Protein AF-0000000080331693 (afdb_homodimer)

Organism: NCBI:txid40318

Secondary structure (DSSP, 8-state):
-EEEEEE----TT-HHHHHHHHHHHHHHHHHTT-SEEEPPTTTTT-SS-TTHHHHH-B-TTSHHHHHHHHHHHHHTSEEEEEEEEEETTEEEEEEEEE-TTS-EEEEEE--S--HHHHHHH------S--EEEETTEEEEE--GGGGGSHHHHHHHHHTT-SEEEEE---BTT-HHIIIIIHHHHHHHHTSEEEEE--EEEETTEEEE---EEE-TTS-EEEE--SS-EEEEEE--HHHHHHHHHH--HHHH--GGG-GGG-/-EEEEEE----TT-HHHHHHHHHHHHHHHHHTT-SEEEPPTTTTT-SS-TTHHHHH-B-TTSHHHHHHHHHHHHHTSEEEEEEEEEETTEEEEEEEEE-TTS-EEEEEE--S--HHHHHHH------S--EEEETTEEEEE--GGGGGSHHHHHHHHHTT-SEEEEE---BTT-HHIIIIIHHHHHHHHTSEEEEE--EEEETTEEEE---EEE-TTS-EEEE--SS-EEEEEE--HHHHHHHHHH--HHHH--GGG-GGG-

pLDDT: mean 97.91, std 1.52, range [90.44, 99.0]

Structure (mmCIF, N/CA/C/O backbone):
data_AF-0000000080331693-model_v1
#
loop_
_entity.id
_entity.type
_entity.pdbx_description
1 polymer 'Carbon-nitrogen hydrolase'
#
loop_
_atom_site.group_PDB
_atom_site.id
_atom_site.type_symbol
_atom_site.label_atom_id
_atom_site.label_alt_id
_atom_site.label_comp_id
_atom_site.label_asym_id
_atom_site.label_entity_id
_atom_site.label_seq_id
_atom_site.pdbx_PDB_ins_code
_atom_site.Cartn_x
_atom_site.Cartn_y
_atom_site.Cartn_z
_atom_site.occupancy
_atom_site.B_iso_or_equiv
_atom_site.auth_seq_id
_atom_site.auth_comp_id
_atom_site.auth_asym_id
_atom_site.auth_atom_id
_atom_site.pdbx_PDB_model_num
ATOM 1 N N . MET A 1 1 ? 17.359 -9.391 -14.914 1 97.19 1 MET A N 1
ATOM 2 C CA . MET A 1 1 ? 16.812 -10.625 -15.461 1 97.19 1 MET A CA 1
ATOM 3 C C . MET A 1 1 ? 15.531 -10.352 -16.25 1 97.19 1 MET A C 1
ATOM 5 O O . MET A 1 1 ? 14.609 -9.711 -15.734 1 97.19 1 MET A O 1
ATOM 9 N N . ARG A 1 2 ? 15.602 -10.734 -17.516 1 98.25 2 ARG A N 1
ATOM 10 C CA . ARG A 1 2 ? 14.383 -10.656 -18.312 1 98.25 2 ARG A CA 1
ATOM 11 C C . ARG A 1 2 ? 13.336 -11.656 -17.828 1 98.25 2 ARG A C 1
ATOM 13 O O . ARG A 1 2 ? 13.633 -12.836 -17.672 1 98.25 2 ARG A O 1
ATOM 20 N N . THR A 1 3 ? 12.039 -11.164 -17.516 1 98.75 3 THR A N 1
ATOM 21 C CA . THR A 1 3 ? 10.961 -11.938 -16.891 1 98.75 3 THR A CA 1
ATOM 22 C C . THR A 1 3 ? 9.734 -11.969 -17.797 1 98.75 3 THR A C 1
ATOM 24 O O . THR A 1 3 ? 9.305 -10.938 -18.312 1 98.75 3 THR A O 1
ATOM 27 N N . ALA A 1 4 ? 9.273 -13.125 -18.047 1 98.94 4 ALA A N 1
ATOM 28 C CA . ALA A 1 4 ? 8.07 -13.297 -18.844 1 98.94 4 ALA A CA 1
ATOM 29 C C . ALA A 1 4 ? 6.871 -13.656 -17.953 1 98.94 4 ALA A C 1
ATOM 31 O O . ALA A 1 4 ? 7 -14.438 -17.016 1 98.94 4 ALA A O 1
ATOM 32 N N . LEU A 1 5 ? 5.77 -13.031 -18.234 1 98.94 5 LEU A N 1
ATOM 33 C CA . LEU A 1 5 ? 4.512 -13.312 -17.547 1 98.94 5 LEU A CA 1
ATOM 34 C C . LEU A 1 5 ? 3.477 -13.875 -18.5 1 98.94 5 LEU A C 1
ATOM 36 O O . LEU A 1 5 ? 3.098 -13.219 -19.484 1 98.94 5 LEU A O 1
ATOM 40 N N . LEU A 1 6 ? 3.096 -15.078 -18.25 1 98.94 6 LEU A N 1
ATOM 41 C CA . LEU A 1 6 ? 2.035 -15.703 -19.047 1 98.94 6 LEU A CA 1
ATOM 42 C C . LEU A 1 6 ? 0.662 -15.289 -18.531 1 98.94 6 LEU A C 1
ATOM 44 O O . LEU A 1 6 ? 0.322 -15.555 -17.375 1 98.94 6 LEU A O 1
ATOM 48 N N . GLN A 1 7 ? -0.085 -14.562 -19.297 1 98.88 7 GLN A N 1
ATOM 49 C CA . GLN A 1 7 ? -1.489 -14.273 -19.016 1 98.88 7 GLN A CA 1
ATOM 50 C C . GLN A 1 7 ? -2.404 -15.211 -19.797 1 98.88 7 GLN A C 1
ATOM 52 O O . GLN A 1 7 ? -2.551 -15.078 -21.016 1 98.88 7 GLN A O 1
ATOM 57 N N . SER A 1 8 ? -2.967 -16.219 -19.094 1 98.38 8 SER A N 1
ATOM 58 C CA . SER A 1 8 ? -3.748 -17.266 -19.719 1 98.38 8 SER A CA 1
ATOM 59 C C . SER A 1 8 ? -4.602 -18.016 -18.703 1 98.38 8 SER A C 1
ATOM 61 O O . SER A 1 8 ? -4.223 -18.125 -17.531 1 98.38 8 SER A O 1
ATOM 63 N N . SER A 1 9 ? -5.703 -18.484 -19.141 1 95.69 9 SER A N 1
ATOM 64 C CA . SER A 1 9 ? -6.484 -19.359 -18.281 1 95.69 9 SER A CA 1
ATOM 65 C C . SER A 1 9 ? -6.148 -20.828 -18.516 1 95.69 9 SER A C 1
ATOM 67 O O . SER A 1 9 ? -6.539 -21.703 -17.734 1 95.69 9 SER A O 1
ATOM 69 N N . GLY A 1 10 ? -5.344 -21.016 -19.578 1 97.25 10 GLY A N 1
ATOM 70 C CA . GLY A 1 10 ? -5.133 -22.406 -19.969 1 97.25 10 GLY A CA 1
ATOM 71 C C . GLY A 1 10 ? -6.422 -23.141 -20.266 1 97.25 10 GLY A C 1
ATOM 72 O O . GLY A 1 10 ? -7.305 -22.625 -20.953 1 97.25 10 GLY A O 1
ATOM 73 N N . HIS A 1 11 ? -6.391 -24.453 -19.875 1 97.56 11 HIS A N 1
ATOM 74 C CA . HIS A 1 11 ? -7.531 -25.344 -20.047 1 97.56 11 HIS A CA 1
ATOM 75 C C . HIS A 1 11 ? -7.977 -25.922 -18.703 1 97.56 11 HIS A C 1
ATOM 77 O O . HIS A 1 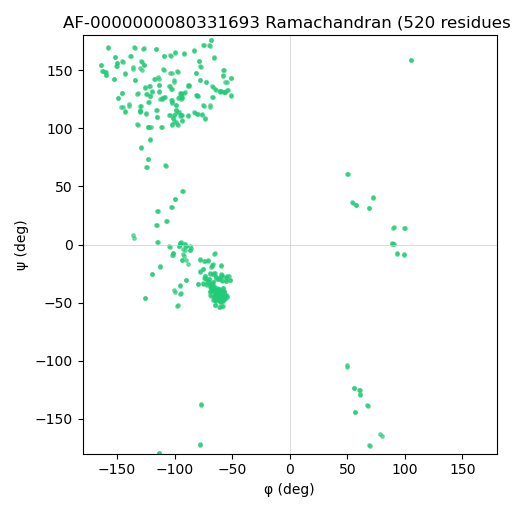11 ? -7.527 -27 -18.312 1 97.56 11 HIS A O 1
ATOM 83 N N . PRO A 1 12 ? -8.93 -25.188 -18.047 1 96.94 12 PRO A N 1
ATOM 84 C CA . PRO A 1 12 ? -9.352 -25.656 -16.734 1 96.94 12 PRO A CA 1
ATOM 85 C C . PRO A 1 12 ? -9.742 -27.125 -16.719 1 96.94 12 PRO A C 1
ATOM 87 O O . PRO A 1 12 ? -10.492 -27.578 -17.594 1 96.94 12 PRO A O 1
ATOM 90 N N . GLY A 1 13 ? -9.156 -27.828 -15.812 1 96.56 13 GLY A N 1
ATOM 91 C CA . GLY A 1 13 ? -9.477 -29.234 -15.633 1 96.56 13 GLY A CA 1
ATOM 92 C C . GLY A 1 13 ? -8.562 -30.156 -16.406 1 96.56 13 GLY A C 1
ATOM 93 O O . GLY A 1 13 ? -8.586 -31.375 -16.219 1 96.56 13 GLY A O 1
ATOM 94 N N . SER A 1 14 ? -7.73 -29.594 -17.219 1 97.88 14 SER A N 1
ATOM 95 C CA . SER A 1 14 ? -6.875 -30.453 -18.047 1 97.88 14 SER A CA 1
ATOM 96 C C . SER A 1 14 ? -5.402 -30.141 -17.812 1 97.88 14 SER A C 1
ATOM 98 O O . SER A 1 14 ? -4.816 -29.297 -18.484 1 97.88 14 SER A O 1
ATOM 100 N N . VAL A 1 15 ? -4.75 -30.969 -17.016 1 98.31 15 VAL A N 1
ATOM 101 C CA . VAL A 1 15 ? -3.338 -30.797 -16.703 1 98.31 15 VAL A CA 1
ATOM 102 C C . VAL A 1 15 ? -2.494 -31.031 -17.953 1 98.31 15 VAL A C 1
ATOM 104 O O . VAL A 1 15 ? -1.552 -30.281 -18.219 1 98.31 15 VAL A O 1
ATOM 107 N N . VAL A 1 16 ? -2.881 -32 -18.734 1 98.25 16 VAL A N 1
ATOM 108 C CA . VAL A 1 16 ? -2.119 -32.375 -19.922 1 98.25 16 VAL A CA 1
ATOM 109 C C . VAL A 1 16 ? -2.074 -31.188 -20.891 1 98.25 16 VAL A C 1
ATOM 111 O O . VAL A 1 16 ? -1.011 -30.859 -21.422 1 98.25 16 VAL A O 1
ATOM 114 N N . GLU A 1 17 ? -3.199 -30.578 -21.094 1 98.62 17 GLU A N 1
ATOM 115 C CA . GLU A 1 17 ? -3.252 -29.438 -22 1 98.62 17 GLU A CA 1
ATOM 116 C C . GLU A 1 17 ? -2.52 -28.234 -21.422 1 98.62 17 GLU A C 1
ATOM 118 O O . GLU A 1 17 ? -1.872 -27.484 -22.156 1 98.62 17 GLU A O 1
ATOM 123 N N . ASN A 1 18 ? -2.613 -28.047 -20.156 1 98.81 18 ASN A N 1
ATOM 124 C CA . ASN A 1 18 ? -1.957 -26.891 -19.547 1 98.81 18 ASN A CA 1
ATOM 125 C C . ASN A 1 18 ? -0.438 -27.047 -19.562 1 98.81 18 ASN A C 1
ATOM 127 O O . ASN A 1 18 ? 0.284 -26.047 -19.688 1 98.81 18 ASN A O 1
ATOM 131 N N . LEU A 1 19 ? 0.031 -28.266 -19.453 1 98.88 19 LEU A N 1
ATOM 132 C CA . LEU A 1 19 ? 1.465 -28.5 -19.578 1 98.88 19 LEU A CA 1
ATOM 133 C C . LEU A 1 19 ? 1.94 -28.172 -21 1 98.88 19 LEU A C 1
ATOM 135 O O . LEU A 1 19 ? 3.049 -27.672 -21.188 1 98.88 19 LEU A O 1
ATOM 139 N N . LYS A 1 20 ? 1.106 -28.469 -21.953 1 98.81 20 LYS A N 1
ATOM 140 C CA . LYS A 1 20 ? 1.449 -28.109 -23.328 1 98.81 20 LYS A CA 1
ATOM 141 C C . LYS A 1 20 ? 1.513 -26.594 -23.5 1 98.81 20 LYS A C 1
ATOM 143 O O . LYS A 1 20 ? 2.432 -26.062 -24.125 1 98.81 20 LYS A O 1
ATOM 148 N N . VAL A 1 21 ? 0.504 -25.906 -22.969 1 98.81 21 VAL A N 1
ATOM 149 C CA . VAL A 1 21 ? 0.486 -24.453 -23.031 1 98.81 21 VAL A CA 1
ATOM 150 C C . VAL A 1 21 ? 1.732 -23.891 -22.344 1 98.81 21 VAL A C 1
ATOM 152 O O . VAL A 1 21 ? 2.365 -22.969 -22.859 1 98.81 21 VAL A O 1
ATOM 155 N N . LEU A 1 22 ? 2.057 -24.469 -21.172 1 98.88 22 LEU A N 1
ATOM 156 C CA . LEU A 1 22 ? 3.232 -24.031 -20.438 1 98.88 22 LEU A CA 1
ATOM 157 C C . LEU A 1 22 ? 4.504 -24.25 -21.25 1 98.88 22 LEU A C 1
ATOM 159 O O . LEU A 1 22 ? 5.375 -23.375 -21.281 1 98.88 22 LEU A O 1
ATOM 163 N N . ASP A 1 23 ? 4.566 -25.359 -21.859 1 98.94 23 ASP A N 1
ATOM 164 C CA . ASP A 1 23 ? 5.719 -25.688 -22.703 1 98.94 23 ASP A CA 1
ATOM 165 C C . ASP A 1 23 ? 5.867 -24.703 -23.844 1 98.94 23 ASP A C 1
ATOM 167 O O . ASP A 1 23 ? 6.961 -24.188 -24.109 1 98.94 23 ASP A O 1
ATOM 171 N N . GLU A 1 24 ? 4.777 -24.469 -24.516 1 98.88 24 GLU A N 1
ATOM 172 C CA . GLU A 1 24 ? 4.789 -23.516 -25.625 1 98.88 24 GLU A CA 1
ATOM 173 C C . GLU A 1 24 ? 5.172 -22.109 -25.141 1 98.88 24 GLU A C 1
ATOM 175 O O . GLU A 1 24 ? 5.953 -21.422 -25.797 1 98.88 24 GLU A O 1
ATOM 180 N N . ALA A 1 25 ? 4.629 -21.688 -24.031 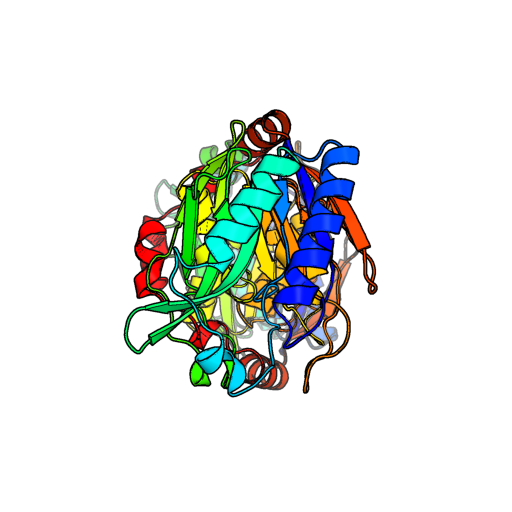1 98.94 25 ALA A N 1
ATOM 181 C CA . ALA A 1 25 ? 4.941 -20.391 -23.469 1 98.94 25 ALA A CA 1
ATOM 182 C C . ALA A 1 25 ? 6.418 -20.297 -23.078 1 98.94 25 ALA A C 1
ATOM 184 O O . ALA A 1 25 ? 7.051 -19.25 -23.266 1 98.94 25 ALA A O 1
ATOM 185 N N . ALA A 1 26 ? 6.898 -21.359 -22.484 1 98.94 26 ALA A N 1
ATOM 186 C CA . ALA A 1 26 ? 8.312 -21.406 -22.125 1 98.94 26 ALA A CA 1
ATOM 187 C C . ALA A 1 26 ? 9.195 -21.219 -23.344 1 98.94 26 ALA A C 1
ATOM 189 O O . ALA A 1 26 ? 10.203 -20.5 -23.297 1 98.94 26 ALA A O 1
ATOM 190 N N . GLY A 1 27 ? 8.828 -21.891 -24.375 1 98.88 27 GLY A N 1
ATOM 191 C CA . GLY A 1 27 ? 9.562 -21.719 -25.625 1 98.88 27 GLY A CA 1
ATOM 192 C C . GLY A 1 27 ? 9.562 -20.281 -26.109 1 98.88 27 GLY A C 1
ATOM 193 O O . GLY A 1 27 ? 10.617 -19.75 -26.484 1 98.88 27 GLY A O 1
ATOM 194 N N . ARG A 1 28 ? 8.406 -19.641 -26.141 1 98.88 28 ARG A N 1
ATOM 195 C CA . ARG A 1 28 ? 8.289 -18.25 -26.562 1 98.88 28 ARG A CA 1
ATOM 196 C C . ARG A 1 28 ? 9.07 -17.328 -25.641 1 98.88 28 ARG A C 1
ATOM 198 O O . ARG A 1 28 ? 9.711 -16.375 -26.094 1 98.88 28 ARG A O 1
ATOM 205 N N . ALA A 1 29 ? 8.992 -17.578 -24.359 1 98.94 29 ALA A N 1
ATOM 206 C CA . ALA A 1 29 ? 9.719 -16.781 -23.375 1 98.94 29 ALA A CA 1
ATOM 207 C C . ALA A 1 29 ? 11.227 -16.906 -23.578 1 98.94 29 ALA A C 1
ATOM 209 O O . ALA A 1 29 ? 11.945 -15.898 -23.562 1 98.94 29 ALA A O 1
ATOM 210 N N . ALA A 1 30 ? 11.68 -18.125 -23.75 1 98.81 30 ALA A N 1
ATOM 211 C CA . ALA A 1 30 ? 13.094 -18.359 -24 1 98.81 30 ALA A CA 1
ATOM 212 C C . ALA A 1 30 ? 13.562 -17.641 -25.25 1 98.81 30 ALA A C 1
ATOM 214 O O . ALA A 1 30 ? 14.648 -17.047 -25.281 1 98.81 30 ALA A O 1
ATOM 215 N N . ALA A 1 31 ? 12.719 -17.719 -26.281 1 98.69 31 ALA A N 1
ATOM 216 C CA . ALA A 1 31 ? 13.039 -17.047 -27.547 1 98.69 31 ALA A CA 1
ATOM 217 C C . ALA A 1 31 ? 13.156 -15.547 -27.344 1 98.69 31 ALA A C 1
ATOM 219 O O . ALA A 1 31 ? 13.922 -14.875 -28.047 1 98.69 31 ALA A O 1
ATOM 220 N N . ALA A 1 32 ? 12.445 -15.031 -26.406 1 98.5 32 ALA A N 1
ATOM 221 C CA . ALA A 1 32 ? 12.477 -13.602 -26.094 1 98.5 32 ALA A CA 1
ATOM 222 C C . ALA A 1 32 ? 13.602 -13.266 -25.125 1 98.5 32 ALA A C 1
ATOM 224 O O . ALA A 1 32 ? 13.758 -12.109 -24.719 1 98.5 32 ALA A O 1
ATOM 225 N N . GLY A 1 33 ? 14.328 -14.273 -24.672 1 98.56 33 GLY A N 1
ATOM 226 C CA . GLY A 1 33 ? 15.492 -14.062 -23.828 1 98.56 33 GLY A CA 1
ATOM 227 C C . GLY A 1 33 ? 15.148 -14.062 -22.344 1 98.56 33 GLY A C 1
ATOM 228 O O . GLY A 1 33 ? 15.938 -13.586 -21.516 1 98.56 33 GLY A O 1
ATOM 229 N N . ALA A 1 34 ? 14 -14.523 -22 1 98.81 34 ALA A N 1
ATOM 230 C CA . ALA A 1 34 ? 13.586 -14.516 -20.594 1 98.81 34 ALA A CA 1
ATOM 231 C C . ALA A 1 34 ? 14.344 -15.562 -19.781 1 98.81 34 ALA A C 1
ATOM 233 O O . ALA A 1 34 ? 14.602 -16.672 -20.281 1 98.81 34 ALA A O 1
ATOM 234 N N . GLY A 1 35 ? 14.711 -15.156 -18.578 1 98.75 35 GLY A N 1
ATOM 235 C CA . GLY A 1 35 ? 15.312 -16.094 -17.641 1 98.75 35 GLY A CA 1
ATOM 236 C C . GLY A 1 35 ? 14.305 -16.734 -16.703 1 98.75 35 GLY A C 1
ATOM 237 O O . GLY A 1 35 ? 14.609 -17.719 -16.047 1 98.75 35 GLY A O 1
ATOM 238 N N . LEU A 1 36 ? 13.117 -16.203 -16.656 1 98.94 36 LEU A N 1
ATOM 239 C CA . LEU A 1 36 ? 12.047 -16.672 -15.781 1 98.94 36 LEU A CA 1
ATOM 240 C C . LEU A 1 36 ? 10.688 -16.516 -16.453 1 98.94 36 LEU A C 1
ATOM 242 O O . LEU A 1 36 ? 10.414 -15.484 -17.078 1 98.94 36 LEU A O 1
ATOM 246 N N . LEU A 1 37 ? 9.906 -17.547 -16.453 1 99 37 LEU A N 1
ATOM 247 C CA . LEU A 1 37 ? 8.5 -17.516 -16.844 1 99 37 LEU A CA 1
ATOM 248 C C . LEU A 1 37 ? 7.59 -17.75 -15.641 1 99 37 LEU A C 1
ATOM 250 O O . LEU A 1 37 ? 7.77 -18.719 -14.898 1 99 37 LEU A O 1
ATOM 254 N N . ALA A 1 38 ? 6.688 -16.859 -15.406 1 99 38 ALA A N 1
ATOM 255 C CA . ALA A 1 38 ? 5.688 -17.031 -14.359 1 99 38 ALA A CA 1
ATOM 256 C C . ALA A 1 38 ? 4.309 -17.297 -14.953 1 99 38 ALA A C 1
ATOM 258 O O . ALA A 1 38 ? 3.863 -16.594 -15.859 1 99 38 ALA A O 1
ATOM 259 N N . ALA A 1 39 ? 3.693 -18.328 -14.531 1 98.94 39 ALA A N 1
ATOM 260 C CA . ALA A 1 39 ? 2.324 -18.672 -14.914 1 98.94 39 ALA A CA 1
ATOM 261 C C . ALA A 1 39 ? 1.332 -18.266 -13.828 1 98.94 39 ALA A C 1
ATOM 263 O O . ALA A 1 39 ? 1.723 -18 -12.695 1 98.94 39 ALA A O 1
ATOM 264 N N . PRO A 1 40 ? 0.018 -18.219 -14.156 1 98.94 40 PRO A N 1
ATOM 265 C CA . PRO A 1 40 ? -0.996 -17.781 -13.203 1 98.94 40 PRO A CA 1
ATOM 266 C C . PRO A 1 40 ? -1.205 -18.766 -12.055 1 98.94 40 PRO A C 1
ATOM 268 O O . PRO A 1 40 ? -0.639 -19.859 -12.078 1 98.94 40 PRO A O 1
ATOM 271 N N . GLU A 1 41 ? -1.988 -18.297 -11.07 1 98.94 41 GLU A N 1
ATOM 272 C CA . GLU A 1 41 ? -2.4 -19.109 -9.922 1 98.94 41 GLU A CA 1
ATOM 273 C C . GLU A 1 41 ? -3.123 -20.375 -10.375 1 98.94 41 GLU A C 1
ATOM 275 O O . GLU A 1 41 ? -3.984 -20.328 -11.258 1 98.94 41 GLU A O 1
ATOM 280 N N . MET A 1 42 ? -2.74 -21.516 -9.844 1 98.69 42 MET A N 1
ATOM 281 C CA . MET A 1 42 ? -3.391 -22.797 -10.109 1 98.69 42 MET A CA 1
ATOM 282 C C . MET A 1 42 ? -3.395 -23.109 -11.602 1 98.69 42 MET A C 1
ATOM 284 O O . MET A 1 42 ? -4.332 -23.719 -12.109 1 98.69 42 MET A O 1
ATOM 288 N N . PHE A 1 43 ? -2.404 -22.719 -12.25 1 98.75 43 PHE A N 1
ATOM 289 C CA . PHE A 1 43 ? -2.396 -22.781 -13.703 1 98.75 43 PHE A CA 1
ATOM 290 C C . PHE A 1 43 ? -2.479 -24.219 -14.18 1 98.75 43 PHE A C 1
ATOM 292 O O . PHE A 1 43 ? -3.145 -24.516 -15.172 1 98.75 43 PHE A O 1
ATOM 299 N N . LEU A 1 44 ? -1.819 -25.125 -13.477 1 98.62 44 LEU A N 1
ATOM 300 C CA . LEU A 1 44 ? -1.68 -26.484 -13.969 1 98.62 44 LEU A CA 1
ATOM 301 C C . LEU A 1 44 ? -3.037 -27.172 -14.07 1 98.62 44 LEU A C 1
ATOM 303 O O . LEU A 1 44 ? -3.24 -28.047 -14.914 1 98.62 44 LEU A O 1
ATOM 307 N N . THR A 1 45 ? -3.963 -26.766 -13.242 1 98.25 45 THR A N 1
ATOM 308 C CA . THR A 1 45 ? -5.211 -27.516 -13.203 1 98.25 45 THR A CA 1
ATOM 309 C C . THR A 1 45 ? -6.391 -26.625 -13.578 1 98.25 45 THR A C 1
ATOM 311 O O . THR A 1 45 ? -7.418 -27.109 -14.062 1 98.25 45 THR A O 1
ATOM 314 N N . GLY A 1 46 ? -6.273 -25.391 -13.383 1 97.62 46 GLY A N 1
ATOM 315 C CA . GLY A 1 46 ? -7.418 -24.5 -13.297 1 97.62 46 GLY A CA 1
ATOM 316 C C . GLY A 1 46 ? -7.719 -24.062 -11.875 1 97.62 46 GLY A C 1
ATOM 317 O O . GLY A 1 46 ? -7.402 -24.766 -10.922 1 97.62 46 GLY A O 1
ATOM 318 N N . TYR A 1 47 ? -8.391 -23 -11.75 1 97.25 47 TYR A N 1
ATOM 319 C CA . TYR A 1 47 ? -8.617 -22.359 -10.461 1 97.25 47 TYR A CA 1
ATOM 320 C C . TYR A 1 47 ? -9.969 -22.75 -9.883 1 97.25 47 TYR A C 1
ATOM 322 O O . TYR A 1 47 ? -10.047 -23.266 -8.758 1 97.25 47 TYR A O 1
ATOM 330 N N . ALA A 1 48 ? -11.062 -22.641 -10.562 1 95.81 48 ALA A N 1
ATOM 331 C CA . ALA A 1 48 ? -12.414 -22.891 -10.086 1 95.81 48 ALA A CA 1
ATOM 332 C C . ALA A 1 48 ? -12.977 -24.172 -10.688 1 95.81 48 ALA A C 1
ATOM 334 O O . ALA A 1 48 ? -14.008 -24.156 -11.367 1 95.81 48 ALA A O 1
ATOM 335 N N . ILE A 1 49 ? -12.414 -25.328 -10.289 1 96.5 49 ILE A N 1
ATOM 336 C CA . ILE A 1 49 ? -12.797 -26.594 -10.906 1 96.5 49 ILE A CA 1
ATOM 337 C C . ILE A 1 49 ? -13.461 -27.5 -9.875 1 96.5 49 ILE A C 1
ATOM 339 O O . ILE A 1 49 ? -13.523 -28.719 -10.055 1 96.5 49 ILE A O 1
ATOM 343 N N . GLY A 1 50 ? -13.867 -26.891 -8.797 1 95 50 GLY A N 1
ATOM 344 C CA . GLY A 1 50 ? -14.648 -27.594 -7.789 1 95 50 GLY A CA 1
ATOM 345 C C . GLY A 1 50 ? -13.914 -28.766 -7.172 1 95 50 GLY A C 1
ATOM 346 O O . GLY A 1 50 ? -12.766 -28.625 -6.742 1 95 50 GLY A O 1
ATOM 347 N N . ALA A 1 51 ? -14.531 -29.891 -7.148 1 95.31 51 ALA A N 1
ATOM 348 C CA . ALA A 1 51 ? -14.031 -31.094 -6.48 1 95.31 51 ALA A CA 1
ATOM 349 C C . ALA A 1 51 ? -12.781 -31.625 -7.18 1 95.31 51 ALA A C 1
ATOM 351 O O . ALA A 1 51 ? -12.016 -32.406 -6.598 1 95.31 51 ALA A O 1
ATOM 352 N N . ASP A 1 52 ? -12.617 -31.188 -8.336 1 97.06 52 ASP A N 1
ATOM 353 C CA . ASP A 1 52 ? -11.453 -31.641 -9.086 1 97.06 52 ASP A CA 1
ATOM 354 C C . ASP A 1 52 ? -10.156 -31.109 -8.477 1 97.06 52 ASP A C 1
ATOM 356 O O . ASP A 1 52 ? -9.078 -31.656 -8.711 1 97.06 52 ASP A O 1
ATOM 360 N N . ILE A 1 53 ? -10.195 -30.078 -7.668 1 97.44 53 ILE A N 1
ATOM 361 C CA . ILE A 1 53 ? -9.016 -29.547 -6.992 1 97.44 53 ILE A CA 1
ATOM 362 C C . ILE A 1 53 ? -8.391 -30.641 -6.133 1 97.44 53 ILE A C 1
ATOM 364 O O . ILE A 1 53 ? -7.195 -30.938 -6.262 1 97.44 53 ILE A O 1
ATOM 368 N N . GLY A 1 54 ? -9.219 -31.219 -5.297 1 97.25 54 GLY A N 1
ATOM 369 C CA . GLY A 1 54 ? -8.734 -32.281 -4.438 1 97.25 54 GLY A CA 1
ATOM 370 C C . GLY A 1 54 ? -8.352 -33.531 -5.203 1 97.25 54 GLY A C 1
ATOM 371 O O . GLY A 1 54 ? -7.344 -34.188 -4.895 1 97.25 54 GLY A O 1
ATOM 372 N N . ARG A 1 55 ? -9.094 -33.844 -6.219 1 97.31 55 ARG A N 1
ATOM 373 C CA . ARG A 1 55 ? -8.883 -35.062 -6.984 1 97.31 55 ARG A CA 1
ATOM 374 C C . ARG A 1 55 ? -7.562 -35 -7.742 1 97.31 55 ARG A C 1
ATOM 376 O O . ARG A 1 55 ? -6.855 -36.031 -7.844 1 97.31 55 ARG A O 1
ATOM 383 N N . LEU A 1 56 ? -7.238 -33.812 -8.242 1 97.75 56 LEU A N 1
ATOM 384 C CA . LEU A 1 56 ? -6.078 -33.656 -9.117 1 9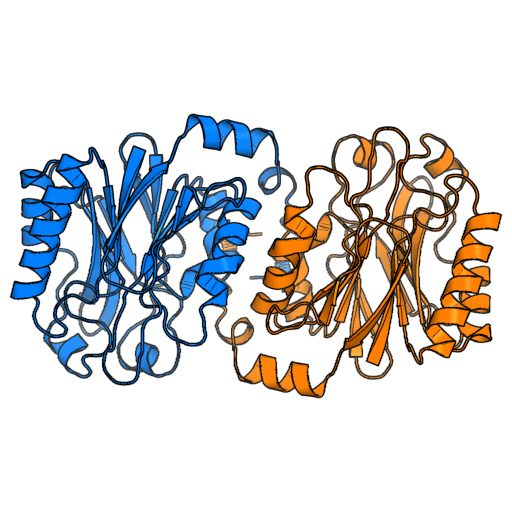7.75 56 LEU A CA 1
ATOM 385 C C . LEU A 1 56 ? -4.82 -33.375 -8.305 1 97.75 56 LEU A C 1
ATOM 387 O O . LEU A 1 56 ? -3.703 -33.469 -8.82 1 97.75 56 LEU A O 1
ATOM 391 N N . ALA A 1 57 ? -4.949 -32.969 -7.031 1 98.56 57 ALA A N 1
ATOM 392 C CA . ALA A 1 57 ? -3.824 -32.5 -6.23 1 98.56 57 ALA A CA 1
ATOM 393 C C . ALA A 1 57 ? -2.699 -33.5 -6.191 1 98.56 57 ALA A C 1
ATOM 395 O O . ALA A 1 57 ? -2.951 -34.719 -6.105 1 98.56 57 ALA A O 1
ATOM 396 N N . GLN A 1 58 ? -1.503 -33.031 -6.27 1 98.56 58 GLN A N 1
ATOM 397 C CA . GLN A 1 58 ? -0.312 -33.844 -6.23 1 98.56 58 GLN A CA 1
ATOM 398 C C . GLN A 1 58 ? 0.685 -33.344 -5.191 1 98.56 58 GLN A C 1
ATOM 400 O O . GLN A 1 58 ? 0.664 -32.188 -4.824 1 98.56 58 GLN A O 1
ATOM 405 N N . PRO A 1 59 ? 1.568 -34.25 -4.742 1 98.62 59 PRO A N 1
ATOM 406 C CA . PRO A 1 59 ? 2.611 -33.812 -3.818 1 98.62 59 PRO A CA 1
ATOM 407 C C . PRO A 1 59 ? 3.594 -32.844 -4.461 1 98.62 59 PRO A C 1
ATOM 409 O O . PRO A 1 59 ? 3.676 -32.75 -5.691 1 98.62 59 PRO A O 1
ATOM 412 N N . VAL A 1 60 ? 4.312 -32.094 -3.639 1 98.56 60 VAL A N 1
ATOM 413 C CA . VAL A 1 60 ? 5.227 -31.047 -4.055 1 98.56 60 VAL A CA 1
ATOM 414 C C . VAL A 1 60 ? 6.25 -31.609 -5.043 1 98.56 60 VAL A C 1
ATOM 416 O O . VAL A 1 60 ? 6.73 -30.891 -5.922 1 98.56 60 VAL A O 1
ATOM 419 N N . ASP A 1 61 ? 6.543 -32.875 -4.941 1 97.88 61 ASP A N 1
ATOM 420 C CA . ASP A 1 61 ? 7.531 -33.531 -5.801 1 97.88 61 ASP A CA 1
ATOM 421 C C . ASP A 1 61 ? 6.875 -34.562 -6.691 1 97.88 61 ASP A C 1
ATOM 423 O O . ASP A 1 61 ? 7.5 -35.594 -7.035 1 97.88 61 ASP A O 1
ATOM 427 N N . GLY A 1 62 ? 5.613 -34.344 -7.031 1 97.31 62 GLY A N 1
ATOM 428 C CA . GLY A 1 62 ? 4.883 -35.281 -7.855 1 97.31 62 GLY A CA 1
ATOM 429 C C . GLY A 1 62 ? 5.234 -35.188 -9.328 1 97.31 62 GLY A C 1
ATOM 430 O O . GLY A 1 62 ? 6.219 -34.562 -9.695 1 97.31 62 GLY A O 1
ATOM 431 N N . GLY A 1 63 ? 4.449 -35.938 -10.117 1 97.75 63 GLY A N 1
ATOM 432 C CA . GLY A 1 63 ? 4.699 -36.031 -11.547 1 97.75 63 GLY A CA 1
ATOM 433 C C . GLY A 1 63 ? 4.688 -34.688 -12.258 1 97.75 63 GLY A C 1
ATOM 434 O O . GLY A 1 63 ? 5.445 -34.469 -13.203 1 97.75 63 GLY A O 1
ATOM 435 N N . TRP A 1 64 ? 3.822 -33.812 -11.867 1 98 64 TRP A N 1
ATOM 436 C CA . TRP A 1 64 ? 3.762 -32.469 -12.484 1 98 64 TRP A CA 1
ATOM 437 C C . TRP A 1 64 ? 5.07 -31.719 -12.289 1 98 64 TRP A C 1
ATOM 439 O O . TRP A 1 64 ? 5.539 -31.031 -13.195 1 98 64 TRP A O 1
ATOM 449 N N . ALA A 1 65 ? 5.617 -31.828 -11.07 1 98 65 ALA A N 1
ATOM 450 C CA . ALA A 1 65 ? 6.898 -31.188 -10.781 1 98 65 ALA A CA 1
ATOM 451 C C . ALA A 1 65 ? 7.984 -31.688 -11.734 1 98 65 ALA A C 1
ATOM 453 O O . ALA A 1 65 ? 8.797 -30.906 -12.227 1 98 65 ALA A O 1
ATOM 454 N N . ASP A 1 66 ? 7.961 -32.969 -11.984 1 98.56 66 ASP A N 1
ATOM 455 C CA . ASP A 1 66 ? 8.914 -33.562 -12.922 1 98.56 66 ASP A CA 1
ATOM 456 C C . ASP A 1 66 ? 8.711 -33 -14.336 1 98.56 66 ASP A C 1
ATOM 458 O O . ASP A 1 66 ? 9.672 -32.719 -15.031 1 98.56 66 ASP A O 1
ATOM 462 N N . GLU A 1 67 ? 7.48 -32.969 -14.734 1 98.81 67 GLU A N 1
ATOM 463 C CA . GLU A 1 67 ? 7.164 -32.469 -16.078 1 98.81 67 GLU A CA 1
ATOM 464 C C . GLU A 1 67 ? 7.59 -31.016 -16.234 1 98.81 67 GLU A C 1
ATOM 466 O O . GLU A 1 67 ? 8.164 -30.641 -17.25 1 98.81 67 GLU A O 1
ATOM 471 N N . VAL A 1 68 ? 7.344 -30.172 -15.273 1 98.88 68 VAL A N 1
ATOM 472 C CA . VAL A 1 68 ? 7.711 -28.766 -15.344 1 98.88 68 VAL A CA 1
ATOM 473 C C . VAL A 1 68 ? 9.234 -28.625 -15.336 1 98.88 68 VAL A C 1
ATOM 475 O O . VAL A 1 68 ? 9.789 -27.797 -16.047 1 98.88 68 VAL A O 1
ATOM 478 N N . ALA A 1 69 ? 9.875 -29.453 -14.508 1 98.88 69 ALA A N 1
ATOM 479 C CA . ALA A 1 69 ? 11.336 -29.469 -14.508 1 98.88 69 ALA A CA 1
ATOM 480 C C . ALA A 1 69 ? 11.883 -29.766 -15.898 1 98.88 69 ALA A C 1
ATOM 482 O O . ALA A 1 69 ? 12.844 -29.141 -16.344 1 98.88 69 ALA A O 1
ATOM 483 N N . ALA A 1 70 ? 11.266 -30.719 -16.516 1 98.88 70 ALA A N 1
ATOM 484 C CA . ALA A 1 70 ? 11.68 -31.078 -17.859 1 98.88 70 ALA A CA 1
ATOM 485 C C . ALA A 1 70 ? 11.469 -29.922 -18.844 1 98.88 70 ALA A C 1
ATOM 487 O O . ALA A 1 70 ? 12.312 -29.672 -19.703 1 98.88 70 ALA A O 1
ATOM 488 N N . ILE A 1 71 ? 10.328 -29.266 -18.766 1 98.94 71 ILE A N 1
ATOM 489 C CA . ILE A 1 71 ? 10.031 -28.094 -19.609 1 98.94 71 ILE A CA 1
ATOM 490 C C . ILE A 1 71 ? 11.078 -27.016 -19.359 1 98.94 71 ILE A C 1
ATOM 492 O O . ILE A 1 71 ? 11.625 -26.438 -20.312 1 98.94 71 ILE A O 1
ATOM 496 N N . SER A 1 72 ? 11.32 -26.734 -18.062 1 98.88 72 SER A N 1
ATOM 497 C CA . SER A 1 72 ? 12.305 -25.719 -17.703 1 98.88 72 SER A CA 1
ATOM 498 C C . SER A 1 72 ? 13.672 -26.031 -18.312 1 98.88 72 SER A C 1
ATOM 500 O O . SER A 1 72 ? 14.312 -25.172 -18.906 1 98.88 72 SER A O 1
ATOM 502 N N . SER A 1 73 ? 14.102 -27.266 -18.172 1 98.75 73 SER A N 1
ATOM 503 C CA . SER A 1 73 ? 15.398 -27.703 -18.672 1 98.75 73 SER A CA 1
ATOM 504 C C . SER A 1 73 ? 15.461 -27.609 -20.188 1 98.75 73 SER A C 1
ATOM 506 O O . SER A 1 73 ? 16.469 -27.172 -20.75 1 98.75 73 SER A O 1
ATOM 508 N N . ARG A 1 74 ? 14.43 -28.047 -20.797 1 98.62 74 ARG A N 1
ATOM 509 C CA . ARG A 1 74 ? 14.375 -28.062 -22.25 1 98.62 74 ARG A CA 1
ATOM 510 C C . ARG A 1 74 ? 14.539 -26.672 -22.844 1 98.62 74 ARG A C 1
ATOM 512 O O . ARG A 1 74 ? 15.211 -26.484 -23.859 1 98.62 74 ARG A O 1
ATOM 519 N N . HIS A 1 75 ? 13.945 -25.688 -22.219 1 98.81 75 HIS A N 1
ATOM 520 C CA . HIS A 1 75 ? 13.93 -24.344 -22.797 1 98.81 75 HIS A CA 1
ATOM 521 C C . HIS A 1 75 ? 14.969 -23.453 -22.125 1 98.81 75 HIS A C 1
ATOM 523 O O . HIS A 1 75 ? 15.195 -22.312 -22.562 1 98.81 75 HIS A O 1
ATOM 529 N N . GLY A 1 76 ? 15.586 -23.906 -21.031 1 98.75 76 GLY A N 1
ATOM 530 C CA . GLY A 1 76 ? 16.688 -23.203 -20.391 1 98.75 76 GLY A CA 1
ATOM 531 C C . GLY A 1 76 ? 16.234 -21.953 -19.656 1 98.75 76 GLY A C 1
ATOM 532 O O . GLY A 1 76 ? 16.875 -20.906 -19.75 1 98.75 76 GLY A O 1
ATOM 533 N N . LEU A 1 77 ? 15.18 -21.969 -19 1 98.81 77 LEU A N 1
ATOM 534 C CA . LEU A 1 77 ? 14.711 -20.859 -18.172 1 98.81 77 LEU A CA 1
ATOM 535 C C . LEU A 1 77 ? 13.992 -21.375 -16.938 1 98.81 77 LEU A C 1
ATOM 537 O O . LEU A 1 77 ? 13.57 -22.547 -16.891 1 98.81 77 LEU A O 1
ATOM 541 N N . ALA A 1 78 ? 13.891 -20.578 -15.859 1 98.94 78 ALA A N 1
ATOM 542 C CA . ALA A 1 78 ? 13.148 -20.938 -14.648 1 98.94 78 ALA A CA 1
ATOM 543 C C . ALA A 1 78 ? 11.648 -20.766 -14.852 1 98.94 78 ALA A C 1
ATOM 545 O O . ALA A 1 78 ? 11.219 -19.984 -15.703 1 98.94 78 ALA A O 1
ATOM 546 N N . ILE A 1 79 ? 10.875 -21.5 -14.133 1 99 79 ILE A N 1
ATOM 547 C CA . ILE A 1 79 ? 9.422 -21.422 -14.234 1 99 79 ILE A CA 1
ATOM 548 C C . ILE A 1 79 ? 8.812 -21.328 -12.844 1 99 79 ILE A C 1
ATOM 550 O O . ILE A 1 79 ? 9.219 -22.047 -11.93 1 99 79 ILE A O 1
ATOM 554 N N . VAL A 1 80 ? 7.953 -20.391 -12.617 1 99 80 VAL A N 1
ATOM 555 C CA . VAL A 1 80 ? 7.035 -20.391 -11.484 1 99 80 VAL A CA 1
ATOM 556 C C . VAL A 1 80 ? 5.641 -20.812 -11.938 1 99 80 VAL A C 1
ATOM 558 O O . VAL A 1 80 ? 5.082 -20.234 -12.867 1 99 80 VAL A O 1
ATOM 561 N N . TYR A 1 81 ? 5.098 -21.797 -11.352 1 98.94 81 TYR A N 1
ATOM 562 C CA . TYR A 1 81 ? 3.771 -22.281 -11.711 1 98.94 81 TYR A CA 1
ATOM 563 C C . TYR A 1 81 ? 2.943 -22.578 -10.469 1 98.94 81 TYR A C 1
ATOM 565 O O . TYR A 1 81 ? 3.494 -22.828 -9.391 1 98.94 81 TYR A O 1
ATOM 573 N N . GLY A 1 82 ? 1.624 -22.484 -10.555 1 98.88 82 GLY A N 1
ATOM 574 C CA . GLY A 1 82 ? 0.692 -22.781 -9.477 1 98.88 82 GLY A CA 1
ATOM 575 C C . GLY A 1 82 ? -0.018 -24.109 -9.648 1 98.88 82 GLY A C 1
ATOM 576 O O . GLY A 1 82 ? -0.293 -24.531 -10.781 1 98.88 82 GLY A O 1
ATOM 577 N N . TYR A 1 83 ? -0.321 -24.75 -8.57 1 98.88 83 TYR A N 1
ATOM 578 C CA . TYR A 1 83 ? -0.937 -26.062 -8.594 1 98.88 83 TYR A CA 1
ATOM 579 C C . TYR A 1 83 ? -1.547 -26.406 -7.238 1 98.88 83 TYR A C 1
ATOM 581 O O . TYR A 1 83 ? -1.184 -25.812 -6.223 1 98.88 83 TYR A O 1
ATOM 589 N N . PRO A 1 84 ? -2.568 -27.297 -7.262 1 98.88 84 PRO A N 1
ATOM 590 C CA . PRO A 1 84 ? -3.008 -27.844 -5.977 1 98.88 84 PRO A CA 1
ATOM 591 C C . PRO A 1 84 ? -2.039 -28.875 -5.414 1 98.88 84 PRO A C 1
ATOM 593 O O . PRO A 1 84 ? -1.769 -29.891 -6.066 1 98.88 84 PRO A O 1
ATOM 596 N N . GLU A 1 85 ? -1.509 -28.594 -4.254 1 98.94 85 GLU A N 1
ATOM 597 C CA . GLU A 1 85 ? -0.524 -29.453 -3.594 1 98.94 85 GLU A CA 1
ATOM 598 C C . GLU A 1 85 ? -1.186 -30.359 -2.568 1 98.94 85 GLU A C 1
ATOM 600 O O . GLU A 1 85 ? -1.911 -29.891 -1.688 1 98.94 85 GLU A O 1
ATOM 605 N N . ARG A 1 86 ? -0.92 -31.594 -2.729 1 98.75 86 ARG A N 1
ATOM 606 C CA . ARG A 1 86 ? -1.352 -32.562 -1.727 1 98.75 86 ARG A CA 1
ATOM 607 C C . ARG A 1 86 ? -0.255 -32.812 -0.697 1 98.75 86 ARG A C 1
ATOM 609 O O . ARG A 1 86 ? 0.893 -33.062 -1.059 1 98.75 86 ARG A O 1
ATOM 616 N N . ALA A 1 87 ? -0.541 -32.656 0.56 1 98.38 87 ALA A N 1
ATOM 617 C CA . ALA A 1 87 ? 0.293 -33.062 1.687 1 98.38 87 ALA A CA 1
ATOM 618 C C . ALA A 1 87 ? -0.525 -33.812 2.725 1 98.38 87 ALA A C 1
ATOM 620 O O . ALA A 1 87 ? -1.158 -33.219 3.592 1 98.38 87 ALA A O 1
ATOM 621 N N . GLY A 1 88 ? -0.368 -35.125 2.734 1 97.25 88 GLY A N 1
ATOM 622 C CA . GLY A 1 88 ? -1.274 -35.906 3.545 1 97.25 88 GLY A CA 1
ATOM 623 C C . GLY A 1 88 ? -2.729 -35.75 3.145 1 97.25 88 GLY A C 1
ATOM 624 O O . GLY A 1 88 ? -3.08 -35.938 1.977 1 97.25 88 GLY A O 1
ATOM 625 N N . GLU A 1 89 ? -3.598 -35.375 4.078 1 97.06 89 GLU A N 1
ATOM 626 C CA . GLU A 1 89 ? -5.023 -35.219 3.812 1 97.06 89 GLU A CA 1
ATOM 627 C C . GLU A 1 89 ? -5.336 -33.75 3.422 1 97.06 89 GLU A C 1
ATOM 629 O O . GLU A 1 89 ? -6.473 -33.438 3.08 1 97.06 89 GLU A O 1
ATOM 634 N N . ARG A 1 90 ? -4.348 -33 3.48 1 97.88 90 ARG A N 1
ATOM 635 C CA . ARG A 1 90 ? -4.559 -31.578 3.232 1 97.88 90 ARG A CA 1
ATOM 636 C C . ARG A 1 90 ? -4.215 -31.219 1.792 1 97.88 90 ARG A C 1
ATOM 638 O O . ARG A 1 90 ? -3.35 -31.844 1.179 1 97.88 90 ARG A O 1
ATOM 645 N N . VAL A 1 91 ? -4.914 -30.234 1.294 1 98.88 91 VAL A N 1
ATOM 646 C CA . VAL A 1 91 ? -4.652 -29.656 -0.019 1 98.88 91 VAL A CA 1
ATOM 647 C C . VAL A 1 91 ? -4.316 -28.172 0.13 1 98.88 91 VAL A C 1
ATOM 649 O O . VAL A 1 91 ? -4.992 -27.438 0.866 1 98.88 91 VAL A O 1
ATOM 652 N N . PHE A 1 92 ? -3.24 -27.734 -0.507 1 98.94 92 PHE A N 1
ATOM 653 C CA . PHE A 1 92 ? -2.793 -26.344 -0.468 1 98.94 92 PHE A CA 1
ATOM 654 C C . PHE A 1 92 ? -2.836 -25.719 -1.859 1 98.94 92 PHE A C 1
ATOM 656 O O . PHE A 1 92 ? -2.664 -26.422 -2.861 1 98.94 92 PHE A O 1
ATOM 663 N N . ASN A 1 93 ? -3.209 -24.438 -1.979 1 98.88 93 ASN A N 1
ATOM 664 C CA . ASN A 1 93 ? -2.881 -23.609 -3.133 1 98.88 93 ASN A CA 1
ATOM 665 C C . ASN A 1 93 ? -1.409 -23.203 -3.133 1 98.88 93 ASN A C 1
ATOM 667 O O . ASN A 1 93 ? -0.99 -22.375 -2.328 1 98.88 93 ASN A O 1
ATOM 671 N N . SER A 1 94 ? -0.637 -23.812 -4.082 1 98.94 94 SER A N 1
ATOM 672 C CA . SER A 1 94 ? 0.81 -23.656 -3.996 1 98.94 94 SER A CA 1
ATOM 673 C C . SER A 1 94 ? 1.388 -23.141 -5.312 1 98.94 94 SER A C 1
ATOM 675 O O . SER A 1 94 ? 0.763 -23.281 -6.363 1 98.94 94 SER A O 1
ATOM 677 N N . ALA A 1 95 ? 2.494 -22.5 -5.234 1 98.94 95 ALA A N 1
ATOM 678 C CA . ALA A 1 95 ? 3.342 -22.109 -6.359 1 98.94 95 ALA A CA 1
ATOM 679 C C . ALA A 1 95 ? 4.773 -22.609 -6.16 1 98.94 95 ALA A C 1
ATOM 681 O O . ALA A 1 95 ? 5.324 -22.5 -5.062 1 98.94 95 ALA A O 1
ATOM 682 N N . GLN A 1 96 ? 5.32 -23.141 -7.188 1 98.94 96 GLN A N 1
ATOM 683 C CA . GLN A 1 96 ? 6.684 -23.672 -7.121 1 98.94 96 GLN A CA 1
ATOM 684 C C . GLN A 1 96 ? 7.582 -23 -8.156 1 98.94 96 GLN A C 1
ATOM 686 O O . GLN A 1 96 ? 7.156 -22.734 -9.281 1 98.94 96 GLN A O 1
ATOM 691 N N . LEU A 1 97 ? 8.789 -22.656 -7.727 1 98.94 97 LEU A N 1
ATOM 692 C CA . LEU A 1 97 ? 9.852 -22.141 -8.586 1 98.94 97 LEU A CA 1
ATOM 693 C C . LEU A 1 97 ? 10.836 -23.234 -8.969 1 98.94 97 LEU A C 1
ATOM 695 O O . LEU A 1 97 ? 11.461 -23.844 -8.094 1 98.94 97 LEU A O 1
ATOM 699 N N . VAL A 1 98 ? 10.945 -23.469 -10.25 1 98.94 98 VAL A N 1
ATOM 700 C CA . VAL A 1 98 ? 11.859 -24.469 -10.797 1 98.94 98 VAL A CA 1
ATOM 701 C C . VAL A 1 98 ? 12.953 -23.766 -11.609 1 98.94 98 VAL A C 1
ATOM 703 O O . VAL A 1 98 ? 12.664 -22.922 -12.453 1 98.94 98 VAL A O 1
ATOM 706 N N . ALA A 1 99 ? 14.18 -24.125 -11.375 1 98.81 99 ALA A N 1
ATOM 707 C CA . ALA A 1 99 ? 15.312 -23.516 -12.062 1 98.81 99 ALA A CA 1
ATOM 708 C C . ALA A 1 99 ? 15.43 -24.031 -13.492 1 98.81 99 ALA A C 1
ATOM 710 O O . ALA A 1 99 ? 14.734 -24.984 -13.875 1 98.81 99 ALA A O 1
ATOM 711 N N . ALA A 1 100 ? 16.328 -23.406 -14.234 1 98.69 100 ALA A N 1
ATOM 712 C CA . ALA A 1 100 ? 16.531 -23.75 -15.633 1 98.69 100 ALA A CA 1
ATOM 713 C C . ALA A 1 100 ? 17.094 -25.172 -15.766 1 98.69 100 ALA A C 1
ATOM 715 O O . ALA A 1 100 ? 16.891 -25.828 -16.797 1 98.69 100 ALA A O 1
ATOM 716 N N . ASP A 1 101 ? 17.734 -25.656 -14.766 1 98.38 101 ASP A N 1
ATOM 717 C CA . ASP A 1 101 ? 18.297 -27 -14.844 1 98.38 101 ASP A CA 1
ATOM 718 C C . ASP A 1 101 ? 17.344 -28.031 -14.258 1 98.38 101 ASP A C 1
ATOM 720 O O . ASP A 1 101 ? 17.703 -29.203 -14.102 1 98.38 101 ASP A O 1
ATOM 724 N N . GLY A 1 102 ? 16.141 -27.578 -13.812 1 98.25 102 GLY A N 1
ATOM 725 C CA . GLY A 1 102 ? 15.109 -28.484 -13.328 1 98.25 102 GLY A CA 1
ATOM 726 C C . GLY A 1 102 ? 15.07 -28.578 -11.82 1 98.25 102 GLY A C 1
ATOM 727 O O . GLY A 1 102 ? 14.148 -29.188 -11.258 1 98.25 102 GLY A O 1
ATOM 728 N N . ALA A 1 103 ? 16.047 -28 -11.109 1 98.44 103 ALA A N 1
ATOM 729 C CA . ALA A 1 103 ? 16.047 -28.031 -9.648 1 98.44 103 ALA A CA 1
ATOM 730 C C . ALA A 1 103 ? 14.859 -27.281 -9.078 1 98.44 103 ALA A C 1
ATOM 732 O O . ALA A 1 103 ? 14.539 -26.172 -9.539 1 98.44 103 ALA A O 1
ATOM 733 N N . ARG A 1 104 ? 14.195 -27.859 -8.148 1 98.38 104 ARG A N 1
ATOM 734 C CA . ARG A 1 104 ? 13.102 -27.203 -7.445 1 98.38 104 ARG A CA 1
ATOM 735 C C . ARG A 1 104 ? 13.633 -26.266 -6.359 1 98.38 104 ARG A C 1
ATOM 737 O O . ARG A 1 104 ? 14.133 -26.734 -5.332 1 98.38 104 ARG A O 1
ATOM 744 N N . LEU A 1 105 ? 13.461 -24.984 -6.512 1 98.75 105 LEU A N 1
ATOM 745 C CA . LEU A 1 105 ? 14.18 -24.016 -5.699 1 98.75 105 LEU A CA 1
ATOM 746 C C . LEU A 1 105 ? 13.336 -23.578 -4.508 1 98.75 105 LEU A C 1
ATOM 748 O O . LEU A 1 105 ? 13.875 -23.266 -3.441 1 98.75 105 LEU A O 1
ATOM 752 N N . ALA A 1 106 ? 12.031 -23.469 -4.648 1 98.81 106 ALA A N 1
ATOM 753 C CA . ALA A 1 106 ? 11.141 -22.938 -3.617 1 98.81 106 ALA A CA 1
ATOM 754 C C . ALA A 1 106 ? 9.703 -23.375 -3.863 1 98.81 106 ALA A C 1
ATOM 756 O O . ALA A 1 106 ? 9.297 -23.594 -5.008 1 98.81 106 ALA A O 1
ATOM 757 N N . ASN A 1 107 ? 8.961 -23.547 -2.875 1 98.94 107 ASN A N 1
ATOM 758 C CA . ASN A 1 107 ? 7.535 -23.844 -2.912 1 98.94 107 ASN A CA 1
ATOM 759 C C . ASN A 1 107 ? 6.773 -23.078 -1.832 1 98.94 107 ASN A C 1
ATOM 761 O O . ASN A 1 107 ? 7.051 -23.234 -0.642 1 98.94 107 ASN A O 1
ATOM 765 N N . HIS A 1 108 ? 5.863 -22.297 -2.242 1 98.94 108 HIS A N 1
ATOM 766 C CA . HIS A 1 108 ? 5.07 -21.484 -1.327 1 98.94 108 HIS A CA 1
ATOM 767 C C . HIS A 1 108 ? 3.625 -21.953 -1.277 1 98.94 108 HIS A C 1
ATOM 769 O O . HIS A 1 108 ? 2.99 -22.141 -2.318 1 98.94 108 HIS A O 1
ATOM 775 N N . ARG A 1 109 ? 3.152 -22.219 -0.057 1 98.94 109 ARG A N 1
ATOM 776 C CA . ARG A 1 109 ? 1.743 -22.5 0.189 1 98.94 109 ARG A CA 1
ATOM 777 C C . ARG A 1 109 ? 0.987 -21.234 0.588 1 98.94 109 ARG A C 1
ATOM 779 O O . ARG A 1 109 ? 1.379 -20.547 1.53 1 98.94 109 ARG A O 1
ATOM 786 N N . LYS A 1 110 ? -0.069 -20.984 -0.106 1 98.88 110 LYS A N 1
ATOM 787 C CA . LYS A 1 110 ? -0.838 -19.75 0.111 1 98.88 110 LYS A CA 1
ATOM 788 C C . LYS A 1 110 ? -1.284 -19.641 1.565 1 98.88 110 LYS A C 1
ATOM 790 O O . LYS A 1 110 ? -1.847 -20.578 2.127 1 98.88 110 LYS A O 1
ATOM 795 N N . THR A 1 111 ? -1.042 -18.453 2.137 1 98.75 111 THR A N 1
ATOM 796 C CA . THR A 1 111 ? -1.315 -18.281 3.557 1 98.75 111 THR A CA 1
ATOM 797 C C . THR A 1 111 ? -2.648 -17.562 3.762 1 98.75 111 THR A C 1
ATOM 799 O O . THR A 1 111 ? -3.344 -17.797 4.75 1 98.75 111 THR A O 1
ATOM 802 N N . HIS A 1 112 ? -2.949 -16.609 2.973 1 98.56 112 HIS A N 1
ATOM 803 C CA . HIS A 1 112 ? -4.195 -15.852 3.01 1 98.56 112 HIS A CA 1
ATOM 804 C C . HIS A 1 112 ? -5.168 -16.344 1.945 1 98.56 112 HIS A C 1
ATOM 806 O O . HIS A 1 112 ? -5.02 -16.016 0.765 1 98.56 112 HIS A O 1
ATOM 812 N N . LEU A 1 113 ? -6.164 -17.031 2.379 1 98.44 113 LEU A N 1
ATOM 813 C CA . LEU A 1 113 ? -7.125 -17.625 1.452 1 98.44 113 LEU A CA 1
ATOM 814 C C . LEU A 1 113 ? -8.25 -16.641 1.134 1 98.44 113 LEU A C 1
ATOM 816 O O . LEU A 1 113 ? -8.758 -15.961 2.027 1 98.44 113 LEU A O 1
ATOM 820 N N . PHE A 1 114 ? -8.625 -16.562 -0.105 1 96.56 114 PHE A N 1
ATOM 821 C CA . PHE A 1 114 ? -9.641 -15.617 -0.569 1 96.56 114 PHE A CA 1
ATOM 822 C C . PHE A 1 114 ? -11.031 -16.234 -0.462 1 96.56 114 PHE A C 1
ATOM 824 O O . PHE A 1 114 ? -11.344 -17.188 -1.171 1 96.56 114 PHE A O 1
ATOM 831 N N . GLY A 1 115 ? -11.797 -15.727 0.429 1 93.5 115 GLY A N 1
ATOM 832 C CA . GLY A 1 115 ? -13.227 -16 0.479 1 93.5 115 GLY A CA 1
ATOM 833 C C . GLY A 1 115 ? -13.539 -17.438 0.879 1 93.5 115 GLY A C 1
ATOM 834 O O . GLY A 1 115 ? -12.656 -18.172 1.329 1 93.5 115 GLY A O 1
ATOM 835 N N . GLY A 1 116 ? -14.867 -17.688 0.759 1 92.62 116 GLY A N 1
ATOM 836 C CA . GLY A 1 116 ? -15.367 -19.016 1.129 1 92.62 116 GLY A CA 1
ATOM 837 C C . GLY A 1 116 ? -14.938 -20.109 0.169 1 92.62 116 GLY A C 1
ATOM 838 O O . GLY A 1 116 ? -14.672 -21.234 0.585 1 92.62 116 GLY A O 1
ATOM 839 N N . PHE A 1 117 ? -14.758 -19.734 -1.062 1 91.56 117 PHE A N 1
ATOM 840 C CA . PHE A 1 117 ? -14.367 -20.703 -2.08 1 91.56 117 PHE A CA 1
ATOM 841 C C . PHE A 1 117 ? -13.023 -21.328 -1.742 1 91.56 117 PHE A C 1
ATOM 843 O O . PHE A 1 117 ? -12.906 -22.547 -1.673 1 91.56 117 PHE A O 1
ATOM 850 N N . GLU A 1 118 ? -12 -20.453 -1.507 1 96.5 118 GLU A N 1
ATOM 851 C CA . GLU A 1 118 ? -10.68 -21 -1.22 1 96.5 118 GLU A CA 1
ATOM 852 C C . GLU A 1 118 ? -10.664 -21.719 0.129 1 96.5 118 GLU A C 1
ATOM 854 O O . GLU A 1 118 ? -10.008 -22.75 0.283 1 96.5 118 GLU A O 1
ATOM 859 N N . ARG A 1 119 ? -11.398 -21.25 1.034 1 96.5 119 ARG A N 1
ATOM 860 C CA . ARG A 1 119 ? -11.391 -21.828 2.369 1 96.5 119 ARG A CA 1
ATOM 861 C C . ARG A 1 119 ? -12.023 -23.219 2.361 1 96.5 119 ARG A C 1
ATOM 863 O O . ARG A 1 119 ? -11.711 -24.047 3.215 1 96.5 119 ARG A O 1
ATOM 870 N N . GLU A 1 120 ? -12.852 -23.406 1.407 1 96.38 120 GLU A N 1
ATOM 871 C CA . GLU A 1 120 ? -13.492 -24.703 1.267 1 96.38 120 GLU A CA 1
ATOM 872 C C . GLU A 1 120 ? -12.516 -25.75 0.726 1 96.38 120 GLU A C 1
ATOM 874 O O . GLU A 1 120 ? -12.609 -26.922 1.062 1 96.38 120 GLU A O 1
ATOM 879 N N . HIS A 1 121 ? -11.539 -25.312 -0.061 1 97.38 121 HIS A N 1
ATOM 880 C CA . HIS A 1 121 ? -10.781 -26.281 -0.833 1 97.38 121 HIS A CA 1
ATOM 881 C C . HIS A 1 121 ? -9.336 -26.359 -0.35 1 97.38 121 HIS A C 1
ATOM 883 O O . HIS A 1 121 ? -8.633 -27.328 -0.645 1 97.38 121 HIS A O 1
ATOM 889 N N . PHE A 1 122 ? -8.914 -25.328 0.368 1 98.75 122 PHE A N 1
ATOM 890 C CA . PHE A 1 122 ? -7.48 -25.297 0.656 1 98.75 122 PHE A CA 1
ATOM 891 C C . PHE A 1 122 ? -7.234 -25.078 2.146 1 98.75 122 PHE A C 1
ATOM 893 O O . PHE A 1 122 ? -8.055 -24.469 2.836 1 98.75 122 PHE A O 1
ATOM 900 N N . THR A 1 123 ? -6.129 -25.594 2.57 1 98.69 123 THR A N 1
ATOM 901 C CA . THR A 1 123 ? -5.551 -25.312 3.875 1 98.69 123 THR A CA 1
ATOM 902 C C . THR A 1 123 ? -4.574 -24.141 3.779 1 98.69 123 THR A C 1
ATOM 904 O O . THR A 1 123 ? -3.744 -24.078 2.871 1 98.69 123 THR A O 1
ATOM 907 N N . PRO A 1 124 ? -4.711 -23.156 4.668 1 98.75 124 PRO A N 1
ATOM 908 C CA . PRO A 1 124 ? -3.742 -22.062 4.613 1 98.75 124 PRO A CA 1
ATOM 909 C C . PRO A 1 124 ? -2.332 -22.5 4.996 1 98.75 124 PRO A C 1
ATOM 911 O O . PRO A 1 124 ? -2.158 -23.281 5.926 1 98.75 124 PRO A O 1
ATOM 914 N N . GLY A 1 125 ? -1.373 -22.016 4.211 1 98.75 125 GLY A N 1
ATOM 915 C CA . GLY A 1 125 ? 0.011 -22.203 4.617 1 98.75 125 GLY A CA 1
ATOM 916 C C . GLY A 1 125 ? 0.389 -21.406 5.84 1 98.75 125 GLY A C 1
ATOM 917 O O . GLY A 1 125 ? -0.395 -20.578 6.312 1 98.75 125 GLY A O 1
ATOM 918 N N . ASP A 1 126 ? 1.669 -21.609 6.336 1 97.94 126 ASP A N 1
ATOM 919 C CA . ASP A 1 126 ? 2.051 -20.938 7.566 1 97.94 126 ASP A CA 1
ATOM 920 C C . ASP A 1 126 ? 3.443 -20.312 7.449 1 97.94 126 ASP A C 1
ATOM 922 O O . ASP A 1 126 ? 3.986 -19.797 8.43 1 97.94 126 ASP A O 1
ATOM 926 N N . GLN A 1 127 ? 4.027 -20.359 6.273 1 97.69 127 GLN A N 1
ATOM 927 C CA . GLN A 1 127 ? 5.328 -19.734 6.047 1 97.69 127 GLN A CA 1
ATOM 928 C C . GLN A 1 127 ? 5.18 -18.375 5.387 1 97.69 127 GLN A C 1
ATOM 930 O O . GLN A 1 127 ? 4.766 -18.281 4.23 1 97.69 127 GLN A O 1
ATOM 935 N N . PRO A 1 128 ? 5.566 -17.375 6.062 1 95.94 128 PRO A N 1
ATOM 936 C CA . PRO A 1 128 ? 5.297 -16.031 5.555 1 95.94 128 PRO A CA 1
ATOM 937 C C . PRO A 1 128 ? 6.219 -15.641 4.398 1 95.94 128 PRO A C 1
ATOM 939 O O . PRO A 1 128 ? 5.82 -14.875 3.518 1 95.94 128 PRO A O 1
ATOM 942 N N . VAL A 1 129 ? 7.484 -16.125 4.434 1 98.75 129 VAL A N 1
ATOM 943 C CA . VAL A 1 129 ? 8.453 -15.758 3.406 1 98.75 129 VAL A CA 1
ATOM 944 C C . VAL A 1 129 ? 9.102 -17.016 2.83 1 98.75 129 VAL A C 1
ATOM 946 O O . VAL A 1 129 ? 9.703 -17.797 3.564 1 98.75 129 VAL A O 1
ATOM 949 N N . VAL A 1 130 ? 8.953 -17.234 1.578 1 98.88 130 VAL A N 1
ATOM 950 C CA . VAL A 1 130 ? 9.633 -18.266 0.812 1 98.88 130 VAL A CA 1
ATOM 951 C C . VAL A 1 130 ? 10.406 -17.641 -0.342 1 98.88 130 VAL A C 1
ATOM 953 O O . VAL A 1 130 ? 9.844 -16.891 -1.14 1 98.88 130 VAL A O 1
ATOM 956 N N . GLN A 1 131 ? 11.75 -17.875 -0.42 1 98.81 131 GLN A N 1
ATOM 957 C CA . GLN A 1 131 ? 12.633 -17.234 -1.394 1 98.81 131 GLN A CA 1
ATOM 958 C C . GLN A 1 131 ? 13.641 -18.234 -1.96 1 98.81 131 GLN A C 1
ATOM 960 O O . GLN A 1 131 ? 13.828 -19.312 -1.403 1 98.81 131 GLN A O 1
ATOM 965 N N . ALA A 1 132 ? 14.195 -17.875 -3.037 1 98.88 132 ALA A N 1
ATOM 966 C CA . ALA A 1 132 ? 15.336 -18.578 -3.631 1 98.88 132 ALA A CA 1
ATOM 967 C C . ALA A 1 132 ? 16.203 -17.625 -4.434 1 98.88 132 ALA A C 1
ATOM 969 O O . ALA A 1 132 ? 15.742 -16.578 -4.895 1 98.88 132 ALA A O 1
ATOM 970 N N . GLU A 1 133 ? 17.5 -17.969 -4.559 1 98.62 133 GLU A N 1
ATOM 971 C CA . GLU A 1 133 ? 18.391 -17.234 -5.449 1 98.62 133 GLU A CA 1
ATOM 972 C C . GLU A 1 133 ? 18.234 -17.688 -6.895 1 98.62 133 GLU A C 1
ATOM 974 O O . GLU A 1 133 ? 18.219 -18.891 -7.176 1 98.62 133 GLU A O 1
ATOM 979 N N . LEU A 1 134 ? 18.031 -16.766 -7.801 1 98.25 134 LEU A N 1
ATOM 980 C CA . LEU A 1 134 ? 17.891 -17.047 -9.219 1 98.25 134 LEU A CA 1
ATOM 981 C C . LEU A 1 134 ? 18.547 -15.945 -10.062 1 98.25 134 LEU A C 1
ATOM 983 O O . LEU A 1 134 ? 18.109 -14.797 -10.031 1 98.25 134 LEU A O 1
ATOM 987 N N . ASN A 1 135 ? 19.578 -16.312 -10.781 1 96.25 135 ASN A N 1
ATOM 988 C CA . ASN A 1 135 ? 20.25 -15.414 -11.711 1 96.25 135 ASN A CA 1
ATOM 989 C C . ASN A 1 135 ? 20.672 -14.117 -11.023 1 96.25 135 ASN A C 1
ATOM 991 O O . ASN A 1 135 ? 20.438 -13.023 -11.53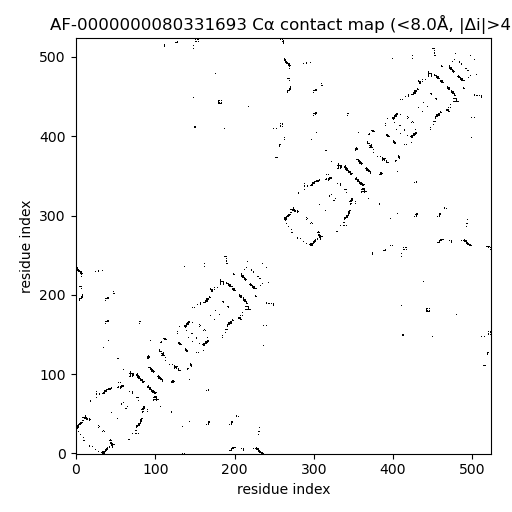9 1 96.25 135 ASN A O 1
ATOM 995 N N . GLY A 1 136 ? 21.062 -14.195 -9.844 1 95.69 136 GLY A N 1
ATOM 996 C CA . GLY A 1 136 ? 21.625 -13.055 -9.125 1 95.69 136 GLY A CA 1
ATOM 997 C C . GLY A 1 136 ? 20.578 -12.258 -8.375 1 95.69 136 GLY A C 1
ATOM 998 O O . GLY A 1 136 ? 20.891 -11.242 -7.754 1 95.69 136 GLY A O 1
ATOM 999 N N . LEU A 1 137 ? 19.344 -12.711 -8.469 1 98.31 137 LEU A N 1
ATOM 1000 C CA . LEU A 1 137 ? 18.266 -12.062 -7.738 1 98.31 137 LEU A CA 1
ATOM 1001 C C . LEU A 1 137 ? 17.703 -12.984 -6.66 1 98.31 137 LEU A C 1
ATOM 1003 O O . LEU A 1 137 ? 17.641 -14.203 -6.852 1 98.31 137 LEU A O 1
ATOM 1007 N N . ARG A 1 138 ? 17.453 -12.469 -5.527 1 98.75 138 ARG A N 1
ATOM 1008 C CA . ARG A 1 138 ? 16.625 -13.195 -4.566 1 98.75 138 ARG A CA 1
ATOM 1009 C C . ARG A 1 138 ? 15.148 -13.117 -4.953 1 98.75 138 ARG A C 1
ATOM 1011 O O . ARG A 1 138 ? 14.531 -12.047 -4.891 1 98.75 138 ARG A O 1
ATOM 1018 N N . VAL A 1 139 ? 14.562 -14.195 -5.34 1 98.94 139 VAL A N 1
ATOM 1019 C CA . VAL A 1 139 ? 13.195 -14.266 -5.852 1 98.94 139 VAL A CA 1
ATOM 1020 C C . VAL A 1 139 ? 12.266 -14.805 -4.766 1 98.94 139 VAL A C 1
ATOM 1022 O O . VAL A 1 139 ? 12.539 -15.844 -4.16 1 98.94 139 VAL A O 1
ATOM 1025 N N . GLY A 1 140 ? 11.219 -14.031 -4.41 1 98.94 140 GLY A N 1
ATOM 1026 C CA . GLY A 1 140 ? 10.203 -14.469 -3.467 1 98.94 140 GLY A CA 1
ATOM 1027 C C . GLY A 1 140 ? 8.898 -14.867 -4.137 1 98.94 140 GLY A C 1
ATOM 1028 O O . GLY A 1 140 ? 8.656 -14.523 -5.293 1 98.94 140 GLY A O 1
ATOM 1029 N N . LEU A 1 141 ? 8.07 -15.602 -3.387 1 98.94 141 LEU A N 1
ATOM 1030 C CA . LEU A 1 141 ? 6.785 -16.062 -3.906 1 98.94 141 LEU A CA 1
ATOM 1031 C C . LEU A 1 141 ? 5.645 -15.617 -2.992 1 98.94 141 LEU A C 1
ATOM 1033 O O . LEU A 1 141 ? 5.746 -15.727 -1.768 1 98.94 141 LEU A O 1
ATOM 1037 N N . LEU A 1 142 ? 4.676 -15.047 -3.475 1 98.94 142 LEU A N 1
ATOM 1038 C CA . LEU A 1 142 ? 3.332 -14.914 -2.926 1 98.94 142 LEU A CA 1
ATOM 1039 C C . LEU A 1 142 ? 2.287 -15.375 -3.938 1 98.94 142 LEU A C 1
ATOM 1041 O O . LEU A 1 142 ? 2.619 -15.672 -5.09 1 98.94 142 LEU A O 1
ATOM 1045 N N . ILE A 1 143 ? 1.036 -15.531 -3.496 1 98.94 143 ILE A N 1
ATOM 1046 C CA . ILE A 1 143 ? -0.001 -15.961 -4.426 1 98.94 143 ILE A CA 1
ATOM 1047 C C . ILE A 1 143 ? -1.209 -15.039 -4.32 1 98.94 143 ILE A C 1
ATOM 1049 O O . ILE A 1 143 ? -1.867 -14.977 -3.279 1 98.94 143 ILE A O 1
ATOM 1053 N N . CYS A 1 144 ? -1.474 -14.336 -5.375 1 98.69 144 CYS A N 1
ATOM 1054 C CA . CYS A 1 144 ? -2.705 -13.609 -5.652 1 98.69 144 CYS A CA 1
ATOM 1055 C C . CYS A 1 144 ? -3.104 -12.742 -4.465 1 98.69 144 CYS A C 1
ATOM 1057 O O . CYS A 1 144 ? -2.439 -11.75 -4.164 1 98.69 144 CYS A O 1
ATOM 1059 N N . TYR A 1 145 ? -4.105 -13.078 -3.654 1 98.56 145 TYR A N 1
ATOM 1060 C CA . TYR A 1 145 ? -4.703 -12.336 -2.547 1 98.56 145 TYR A CA 1
ATOM 1061 C C . TYR A 1 145 ? -3.639 -11.891 -1.554 1 98.56 145 TYR A C 1
ATOM 1063 O O . TYR A 1 145 ? -3.764 -10.828 -0.939 1 98.56 145 TYR A O 1
ATOM 1071 N N . GLU A 1 146 ? -2.549 -12.586 -1.458 1 98.81 146 GLU A N 1
ATOM 1072 C CA . GLU A 1 146 ? -1.507 -12.352 -0.462 1 98.81 146 GLU A CA 1
ATOM 1073 C C . GLU A 1 146 ? -0.816 -11.016 -0.683 1 98.81 146 GLU A C 1
ATOM 1075 O O . GLU A 1 146 ? -0.396 -10.359 0.275 1 98.81 146 GLU A O 1
ATOM 1080 N N . VAL A 1 147 ? -0.715 -10.609 -1.94 1 98.81 147 VAL A N 1
ATOM 1081 C CA . VAL A 1 147 ? 0.04 -9.398 -2.242 1 98.81 147 VAL A CA 1
ATOM 1082 C C . VAL A 1 147 ? -0.76 -8.172 -1.813 1 98.81 147 VAL A C 1
ATOM 1084 O O . VAL A 1 147 ? -0.213 -7.066 -1.713 1 98.81 147 VAL A O 1
ATOM 1087 N N . GLU A 1 148 ? -2.043 -8.367 -1.545 1 98.56 148 GLU A N 1
ATOM 1088 C CA . GLU A 1 148 ? -2.906 -7.258 -1.152 1 98.56 148 GLU A CA 1
ATOM 1089 C C . GLU A 1 148 ? -2.697 -6.887 0.313 1 98.56 148 GLU A C 1
ATOM 1091 O O . GLU A 1 148 ? -3.176 -5.848 0.771 1 98.56 148 GLU A O 1
ATOM 1096 N N . PHE A 1 149 ? -2.051 -7.66 1.064 1 98.62 149 PHE A N 1
ATOM 1097 C CA . PHE A 1 149 ? -1.66 -7.367 2.439 1 98.62 149 PHE A CA 1
ATOM 1098 C C . PHE A 1 149 ? -0.254 -6.785 2.49 1 98.62 149 PHE A C 1
ATOM 1100 O O . PHE A 1 149 ? 0.726 -7.488 2.238 1 98.62 149 PHE A O 1
ATOM 1107 N N . PRO A 1 150 ? -0.159 -5.496 2.84 1 98.56 150 PRO A N 1
ATOM 1108 C CA . PRO A 1 150 ? 1.177 -4.895 2.85 1 98.56 150 PRO A CA 1
ATOM 1109 C C . PRO A 1 150 ? 2.137 -5.605 3.801 1 98.56 150 PRO A C 1
ATOM 1111 O O . PRO A 1 150 ? 3.348 -5.617 3.568 1 98.56 150 PRO A O 1
ATOM 1114 N N . GLU A 1 151 ? 1.608 -6.254 4.832 1 98.62 151 GLU A N 1
ATOM 1115 C CA . GLU A 1 151 ? 2.439 -6.977 5.789 1 98.62 151 GLU A CA 1
ATOM 1116 C C . GLU A 1 151 ? 3.26 -8.062 5.102 1 98.62 151 GLU A C 1
ATOM 1118 O O . GLU A 1 151 ? 4.453 -8.211 5.367 1 98.62 151 GLU A O 1
ATOM 1123 N N . ASN A 1 152 ? 2.615 -8.789 4.18 1 98.75 152 ASN A N 1
ATOM 1124 C CA . ASN A 1 152 ? 3.291 -9.875 3.48 1 98.75 152 ASN A CA 1
ATOM 1125 C C . ASN A 1 152 ? 4.426 -9.359 2.604 1 98.75 152 ASN A C 1
ATOM 1127 O O . ASN A 1 152 ? 5.527 -9.914 2.613 1 98.75 152 ASN A O 1
ATOM 1131 N N . VAL A 1 153 ? 4.129 -8.336 1.864 1 98.88 153 VAL A N 1
ATOM 1132 C CA . VAL A 1 153 ? 5.105 -7.82 0.911 1 98.88 153 VAL A CA 1
ATOM 1133 C C . VAL A 1 153 ? 6.262 -7.164 1.659 1 98.88 153 VAL A C 1
ATOM 1135 O O . VAL A 1 153 ? 7.426 -7.324 1.279 1 98.88 153 VAL A O 1
ATOM 1138 N N . ARG A 1 154 ? 5.949 -6.426 2.75 1 98.69 154 ARG A N 1
ATOM 1139 C CA . ARG A 1 154 ? 6.992 -5.828 3.576 1 98.69 154 ARG A CA 1
ATOM 1140 C C . ARG A 1 154 ? 7.902 -6.898 4.172 1 98.69 154 ARG A C 1
ATOM 1142 O O . ARG A 1 154 ? 9.117 -6.719 4.238 1 98.69 154 ARG A O 1
ATOM 1149 N N . ALA A 1 155 ? 7.289 -8 4.625 1 98.69 155 ALA A N 1
ATOM 1150 C CA . ALA A 1 155 ? 8.094 -9.094 5.156 1 98.69 155 ALA A CA 1
ATOM 1151 C C . ALA A 1 155 ? 9.102 -9.594 4.121 1 98.69 155 ALA A C 1
ATOM 1153 O O . ALA A 1 155 ? 10.266 -9.852 4.449 1 98.69 155 ALA A O 1
ATOM 1154 N N . HIS A 1 156 ? 8.68 -9.703 2.891 1 98.88 156 HIS A N 1
ATOM 1155 C CA . HIS A 1 156 ? 9.578 -10.102 1.815 1 98.88 156 HIS A CA 1
ATOM 1156 C C . HIS A 1 156 ? 10.672 -9.062 1.602 1 98.88 156 HIS A C 1
ATOM 1158 O O . HIS A 1 156 ? 11.844 -9.414 1.435 1 98.88 156 HIS A O 1
ATOM 1164 N N . ALA A 1 157 ? 10.289 -7.797 1.589 1 98.56 157 ALA A N 1
ATOM 1165 C CA . ALA A 1 157 ? 11.273 -6.734 1.403 1 98.56 157 ALA A CA 1
ATOM 1166 C C . ALA A 1 157 ? 12.336 -6.77 2.5 1 98.56 157 ALA A C 1
ATOM 1168 O O . ALA A 1 157 ? 13.531 -6.684 2.217 1 98.56 157 ALA A O 1
ATOM 1169 N N . LEU A 1 158 ? 11.875 -6.938 3.744 1 98.19 158 LEU A N 1
ATOM 1170 C CA . LEU A 1 158 ? 12.773 -6.957 4.891 1 98.19 158 LEU A CA 1
ATOM 1171 C C . LEU A 1 158 ? 13.688 -8.18 4.848 1 98.19 158 LEU A C 1
ATOM 1173 O O . LEU A 1 158 ? 14.797 -8.148 5.383 1 98.19 158 LEU A O 1
ATOM 1177 N N . ALA A 1 159 ? 13.219 -9.227 4.172 1 98.56 159 ALA A N 1
ATOM 1178 C CA . ALA A 1 159 ? 14.008 -10.453 4.043 1 98.56 159 ALA A CA 1
ATOM 1179 C C . ALA A 1 159 ? 14.953 -10.367 2.85 1 98.56 159 ALA A C 1
ATOM 1181 O O . ALA A 1 159 ? 15.703 -11.305 2.578 1 98.56 159 ALA A O 1
ATOM 1182 N N . GLY A 1 160 ? 14.883 -9.305 2.062 1 98.12 160 GLY A N 1
ATOM 1183 C CA . GLY A 1 160 ? 15.867 -9.062 1.015 1 98.12 160 GLY A CA 1
ATOM 1184 C C . GLY A 1 160 ? 15.383 -9.477 -0.362 1 98.12 160 GLY A C 1
ATOM 1185 O O . GLY A 1 160 ? 16.172 -9.586 -1.298 1 98.12 160 GLY A O 1
ATOM 1186 N N . THR A 1 161 ? 14.109 -9.719 -0.535 1 98.81 161 THR A N 1
ATOM 1187 C CA . THR A 1 161 ? 13.57 -10.086 -1.84 1 98.81 161 THR A CA 1
ATOM 1188 C C . THR A 1 161 ? 13.82 -8.977 -2.857 1 98.81 161 THR A C 1
ATOM 1190 O O . THR A 1 161 ? 13.602 -7.801 -2.564 1 98.81 161 THR A O 1
ATOM 1193 N N . ASP A 1 162 ? 14.328 -9.344 -4.023 1 98.81 162 ASP A N 1
ATOM 1194 C CA . ASP A 1 162 ? 14.547 -8.414 -5.125 1 98.81 162 ASP A CA 1
ATOM 1195 C C . ASP A 1 162 ? 13.367 -8.422 -6.094 1 98.81 162 ASP A C 1
ATOM 1197 O O . ASP A 1 162 ? 12.961 -7.371 -6.594 1 98.81 162 ASP A O 1
ATOM 1201 N N . LEU A 1 163 ? 12.891 -9.562 -6.371 1 98.94 163 LEU A N 1
ATOM 1202 C CA . LEU A 1 163 ? 11.781 -9.812 -7.285 1 98.94 163 LEU A CA 1
ATOM 1203 C C . LEU A 1 163 ? 10.734 -10.711 -6.637 1 98.94 163 LEU A C 1
ATOM 1205 O O . LEU A 1 163 ? 11.031 -11.836 -6.242 1 98.94 163 LEU A O 1
ATOM 1209 N N . LEU A 1 164 ? 9.562 -10.164 -6.43 1 98.94 164 LEU A N 1
ATOM 1210 C CA . LEU A 1 164 ? 8.438 -10.922 -5.891 1 98.94 164 LEU A CA 1
ATOM 1211 C C . LEU A 1 164 ? 7.531 -11.43 -7.012 1 98.94 164 LEU A C 1
ATOM 1213 O O . LEU A 1 164 ? 6.961 -10.633 -7.758 1 98.94 164 LEU A O 1
ATOM 1217 N N . VAL A 1 165 ? 7.457 -12.711 -7.199 1 99 165 VAL A N 1
ATOM 1218 C CA . VAL A 1 165 ? 6.598 -13.305 -8.219 1 99 165 VAL A CA 1
ATOM 1219 C C . VAL A 1 165 ? 5.262 -13.695 -7.598 1 99 165 VAL A C 1
ATOM 1221 O O . VAL A 1 165 ? 5.223 -14.375 -6.562 1 99 165 VAL A O 1
ATOM 1224 N N . VAL A 1 166 ? 4.172 -13.281 -8.234 1 99 166 VAL A N 1
ATOM 1225 C CA . VAL A 1 166 ? 2.836 -13.453 -7.672 1 99 166 VAL A CA 1
ATOM 1226 C C . VAL A 1 166 ? 1.916 -14.094 -8.703 1 99 166 VAL A C 1
ATOM 1228 O O . VAL A 1 166 ? 1.148 -13.406 -9.383 1 99 166 VAL A O 1
ATOM 1231 N N . PRO A 1 167 ? 1.95 -15.438 -8.82 1 98.94 167 PRO A N 1
ATOM 1232 C CA . PRO A 1 167 ? 0.897 -16.094 -9.602 1 98.94 167 PRO A CA 1
ATOM 1233 C C . PRO A 1 167 ? -0.506 -15.719 -9.133 1 98.94 167 PRO A C 1
ATOM 1235 O O . PRO A 1 167 ? -0.788 -15.75 -7.93 1 98.94 167 PRO A O 1
ATOM 1238 N N . THR A 1 168 ? -1.385 -15.383 -10.086 1 98.88 168 THR A N 1
ATOM 1239 C CA . THR A 1 168 ? -2.609 -14.711 -9.664 1 98.88 168 THR A CA 1
ATOM 1240 C C . THR A 1 168 ? -3.795 -15.172 -10.508 1 98.88 168 THR A C 1
ATOM 1242 O O . THR A 1 168 ? -3.639 -15.492 -11.688 1 98.88 168 THR A O 1
ATOM 1245 N N . ALA A 1 169 ? -4.973 -15.211 -9.922 1 98.56 169 ALA A N 1
ATOM 1246 C CA . ALA A 1 169 ? -6.289 -15.312 -10.539 1 98.56 169 ALA A CA 1
ATOM 1247 C C . ALA A 1 169 ? -7.199 -14.172 -10.086 1 98.56 169 ALA A C 1
ATOM 1249 O O . ALA A 1 169 ? -8.211 -14.406 -9.414 1 98.56 169 ALA A O 1
ATOM 1250 N N . LEU A 1 170 ? -6.895 -13.008 -10.445 1 98.44 170 LEU A N 1
ATOM 1251 C CA . LEU A 1 170 ? -7.641 -11.797 -10.094 1 98.44 170 LEU A CA 1
ATOM 1252 C C . LEU A 1 170 ? -8.867 -11.633 -10.984 1 98.44 170 LEU A C 1
ATOM 1254 O O . LEU A 1 170 ? -8.75 -11.648 -12.211 1 98.44 170 LEU A O 1
ATOM 1258 N N . MET A 1 171 ? -9.953 -11.453 -10.43 1 97.5 171 MET A N 1
ATOM 1259 C CA . MET A 1 171 ? -11.219 -11.383 -11.156 1 97.5 171 MET A CA 1
ATOM 1260 C C . MET A 1 171 ? -11.852 -10 -11 1 97.5 171 MET A C 1
ATOM 1262 O O . MET A 1 171 ? -11.391 -9.188 -10.195 1 97.5 171 MET A O 1
ATOM 1266 N N . HIS A 1 172 ? -12.836 -9.789 -11.797 1 95.44 172 HIS A N 1
ATOM 1267 C CA . HIS A 1 172 ? -13.719 -8.656 -11.555 1 95.44 172 HIS A CA 1
ATOM 1268 C C . HIS A 1 172 ? -14.359 -8.742 -10.172 1 95.44 172 HIS A C 1
ATOM 1270 O O . HIS A 1 172 ? -14.719 -9.836 -9.719 1 95.44 172 HIS A O 1
ATOM 1276 N N . PRO A 1 173 ? -14.555 -7.488 -9.586 1 94.75 173 PRO A N 1
ATOM 1277 C CA . PRO A 1 173 ? -14.305 -6.098 -9.961 1 94.75 173 PRO A CA 1
ATOM 1278 C C . PRO A 1 173 ? -13.031 -5.535 -9.336 1 94.75 173 PRO A C 1
ATOM 1280 O O . PRO A 1 173 ? -13.008 -4.379 -8.906 1 94.75 173 PRO A O 1
ATOM 1283 N N . PHE A 1 174 ? -11.945 -6.379 -9.273 1 96.06 174 PHE A N 1
ATOM 1284 C CA . PHE A 1 174 ? -10.82 -6.016 -8.43 1 96.06 174 PHE A CA 1
ATOM 1285 C C . PHE A 1 174 ? -9.664 -5.477 -9.266 1 96.06 174 PHE A C 1
ATOM 1287 O O . PHE A 1 174 ? -8.5 -5.641 -8.906 1 96.06 174 PHE A O 1
ATOM 1294 N N . GLN A 1 175 ? -9.953 -4.793 -10.391 1 96.75 175 GLN A N 1
ATOM 1295 C CA . GLN A 1 175 ? -8.93 -4.277 -11.289 1 96.75 175 GLN A CA 1
ATOM 1296 C C . GLN A 1 175 ? -8 -3.307 -10.562 1 96.75 175 GLN A C 1
ATOM 1298 O O . GLN A 1 175 ? -6.824 -3.178 -10.922 1 96.75 175 GLN A O 1
ATOM 1303 N N . PHE A 1 176 ? -8.484 -2.637 -9.508 1 97 176 PHE A N 1
ATOM 1304 C CA . PHE A 1 176 ? -7.723 -1.674 -8.719 1 97 176 PHE A CA 1
ATOM 1305 C C . PHE A 1 176 ? -6.441 -2.305 -8.188 1 97 176 PHE A C 1
ATOM 1307 O O . PHE A 1 176 ? -5.41 -1.638 -8.094 1 97 176 PHE A O 1
ATOM 1314 N N . VAL A 1 177 ? -6.461 -3.576 -7.918 1 97.69 177 VAL A N 1
ATOM 1315 C CA . VAL A 1 177 ? -5.312 -4.277 -7.363 1 97.69 177 VAL A CA 1
ATOM 1316 C C . VAL A 1 177 ? -4.164 -4.266 -8.367 1 97.69 177 VAL A C 1
ATOM 1318 O O . VAL A 1 177 ? -3.057 -3.826 -8.055 1 97.69 177 VAL A O 1
ATOM 1321 N N . ALA A 1 178 ? -4.422 -4.598 -9.594 1 97.81 178 ALA A N 1
ATOM 1322 C CA . ALA A 1 178 ? -3.391 -4.668 -10.625 1 97.81 178 ALA A CA 1
ATOM 1323 C C . ALA A 1 178 ? -2.924 -3.271 -11.031 1 97.81 178 ALA A C 1
ATOM 1325 O O . ALA A 1 178 ? -1.735 -3.057 -11.281 1 97.81 178 ALA A O 1
ATOM 1326 N N . GLU A 1 179 ? -3.805 -2.332 -11.016 1 97.12 179 GLU A N 1
ATOM 1327 C CA . GLU A 1 179 ? -3.537 -1.035 -11.633 1 97.12 179 GLU A CA 1
ATOM 1328 C C . GLU A 1 179 ? -2.912 -0.07 -10.625 1 97.12 179 GLU A C 1
ATOM 1330 O O . GLU A 1 179 ? -2.145 0.817 -11 1 97.12 179 GLU A O 1
ATOM 1335 N N . SER A 1 180 ? -3.254 -0.208 -9.344 1 97.75 180 SER A N 1
ATOM 1336 C CA . SER A 1 180 ? -2.828 0.781 -8.359 1 97.75 180 SER A CA 1
ATOM 1337 C C . SER A 1 180 ? -2.094 0.122 -7.195 1 97.75 180 SER A C 1
ATOM 1339 O O . SER A 1 180 ? -0.998 0.55 -6.824 1 97.75 180 SER A O 1
ATOM 1341 N N . LEU A 1 181 ? -2.627 -0.918 -6.695 1 98.31 181 LEU A N 1
ATOM 1342 C CA . LEU A 1 181 ? -2.062 -1.541 -5.504 1 98.31 181 LEU A CA 1
ATOM 1343 C C . LEU A 1 181 ? -0.674 -2.104 -5.789 1 98.31 181 LEU A C 1
ATOM 1345 O O . LEU A 1 181 ? 0.259 -1.892 -5.012 1 98.31 181 LEU A O 1
ATOM 1349 N N . LEU A 1 182 ? -0.489 -2.787 -6.922 1 98.62 182 LEU A N 1
ATOM 1350 C CA . LEU A 1 182 ? 0.771 -3.465 -7.211 1 98.62 182 LEU A CA 1
ATOM 1351 C C . LEU A 1 182 ? 1.9 -2.457 -7.398 1 98.62 182 LEU A C 1
ATOM 1353 O O . LEU A 1 182 ? 2.971 -2.602 -6.805 1 98.62 182 LEU A O 1
ATOM 1357 N N . PRO A 1 183 ? 1.667 -1.408 -8.195 1 98.31 183 PRO A N 1
ATOM 1358 C CA . PRO A 1 183 ? 2.711 -0.385 -8.281 1 98.31 183 PRO A CA 1
ATOM 1359 C C . PRO A 1 183 ? 3.078 0.208 -6.926 1 98.31 183 PRO A C 1
ATOM 1361 O O . PRO A 1 183 ? 4.254 0.448 -6.652 1 98.31 183 PRO A O 1
ATOM 1364 N N . THR A 1 184 ? 2.096 0.425 -6.133 1 98.56 184 THR A N 1
ATOM 1365 C CA . THR A 1 184 ? 2.33 0.974 -4.801 1 98.56 184 THR A CA 1
ATOM 1366 C C . THR A 1 184 ? 3.141 -0.001 -3.949 1 98.56 184 THR A C 1
ATOM 1368 O O . THR A 1 184 ? 4.074 0.402 -3.256 1 98.56 184 THR A O 1
ATOM 1371 N N . ARG A 1 185 ? 2.777 -1.321 -4.043 1 98.75 185 ARG A N 1
ATOM 1372 C CA . ARG A 1 185 ? 3.521 -2.348 -3.318 1 98.75 185 ARG A CA 1
ATOM 1373 C C . ARG A 1 185 ? 4.992 -2.338 -3.717 1 98.75 185 ARG A C 1
ATOM 1375 O O . ARG A 1 185 ? 5.875 -2.41 -2.857 1 98.75 185 ARG A O 1
ATOM 1382 N N . ALA A 1 186 ? 5.191 -2.295 -4.988 1 98.69 186 ALA A N 1
ATOM 1383 C CA . ALA A 1 186 ? 6.562 -2.297 -5.5 1 98.69 186 ALA A CA 1
ATOM 1384 C C . ALA A 1 186 ? 7.324 -1.065 -5.023 1 98.69 186 ALA A C 1
ATOM 1386 O O . ALA A 1 186 ? 8.461 -1.174 -4.562 1 98.69 186 ALA A O 1
ATOM 1387 N N . PHE A 1 187 ? 6.727 0.084 -5.051 1 98.38 187 PHE A N 1
ATOM 1388 C CA . PHE A 1 187 ? 7.312 1.371 -4.691 1 98.38 187 PHE A CA 1
ATOM 1389 C C . PHE A 1 187 ? 7.664 1.41 -3.209 1 98.38 187 PHE A C 1
ATOM 1391 O O . PHE A 1 187 ? 8.812 1.661 -2.846 1 98.38 187 PHE A O 1
ATOM 1398 N N . GLU A 1 188 ? 6.719 1.079 -2.34 1 98.19 188 GLU A N 1
ATOM 1399 C CA . GLU A 1 188 ? 6.902 1.26 -0.903 1 98.19 188 GLU A CA 1
ATOM 1400 C C . GLU A 1 188 ? 7.82 0.189 -0.324 1 98.19 188 GLU A C 1
ATOM 1402 O O . GLU A 1 188 ? 8.375 0.36 0.764 1 98.19 188 GLU A O 1
ATOM 1407 N N . SER A 1 189 ? 7.949 -0.946 -1.055 1 98.25 189 SER A N 1
ATOM 1408 C CA . SER A 1 189 ? 8.789 -2.033 -0.565 1 98.25 189 SER A CA 1
ATOM 1409 C C . SER A 1 189 ? 10.117 -2.092 -1.321 1 98.25 189 SER A C 1
ATOM 1411 O O . SER A 1 189 ? 10.961 -2.936 -1.03 1 98.25 189 SER A O 1
ATOM 1413 N N . GLN A 1 190 ? 10.258 -1.202 -2.289 1 97.06 190 GLN A N 1
ATOM 1414 C CA . GLN A 1 190 ? 11.477 -1.105 -3.09 1 97.06 190 GLN A CA 1
ATOM 1415 C C . GLN A 1 190 ? 11.883 -2.469 -3.643 1 97.06 190 GLN A C 1
ATOM 1417 O O . GLN A 1 190 ? 13 -2.932 -3.404 1 97.06 190 GLN A O 1
ATOM 1422 N N . MET A 1 191 ? 11.016 -3.021 -4.418 1 98.06 191 MET A N 1
ATOM 1423 C CA . MET A 1 191 ? 11.273 -4.297 -5.078 1 98.06 191 MET A CA 1
ATOM 1424 C C . MET A 1 191 ? 10.5 -4.402 -6.387 1 98.06 191 MET A C 1
ATOM 1426 O O . MET A 1 191 ? 9.609 -3.592 -6.648 1 98.06 191 MET A O 1
ATOM 1430 N N . TYR A 1 192 ? 10.914 -5.309 -7.27 1 98.88 192 TYR A N 1
ATOM 1431 C CA . TYR A 1 192 ? 10.094 -5.668 -8.422 1 98.88 192 TYR A CA 1
ATOM 1432 C C . TYR A 1 192 ? 8.961 -6.609 -8.016 1 98.88 192 TYR A C 1
ATOM 1434 O O . TYR A 1 192 ? 9.156 -7.496 -7.184 1 98.88 192 TYR A O 1
ATOM 1442 N N . VAL A 1 193 ? 7.832 -6.445 -8.57 1 98.94 193 VAL A N 1
ATOM 1443 C CA . VAL A 1 193 ? 6.711 -7.355 -8.367 1 98.94 193 VAL A CA 1
ATOM 1444 C C . VAL A 1 193 ? 6.207 -7.859 -9.719 1 98.94 193 VAL A C 1
ATOM 1446 O O . VAL A 1 193 ? 5.75 -7.074 -10.555 1 98.94 193 VAL A O 1
ATOM 1449 N N . ALA A 1 194 ? 6.379 -9.117 -9.984 1 98.94 194 ALA A N 1
ATOM 1450 C CA . ALA A 1 194 ? 5.875 -9.789 -11.18 1 98.94 194 ALA A CA 1
ATOM 1451 C C . ALA A 1 194 ? 4.523 -10.445 -10.914 1 98.94 194 ALA A C 1
ATOM 1453 O O . ALA A 1 194 ? 4.441 -11.43 -10.172 1 98.94 194 ALA A O 1
ATOM 1454 N N . TYR A 1 195 ? 3.553 -9.938 -11.484 1 98.94 195 TYR A N 1
ATOM 1455 C CA . TYR A 1 195 ? 2.16 -10.312 -11.266 1 98.94 195 TYR A CA 1
ATOM 1456 C C . TYR A 1 195 ? 1.577 -10.984 -12.5 1 98.94 195 TYR A C 1
ATOM 1458 O O . TYR A 1 195 ? 1.237 -10.312 -13.484 1 98.94 195 TYR A O 1
ATOM 1466 N N . ALA A 1 196 ? 1.463 -12.328 -12.523 1 98.94 196 ALA A N 1
ATOM 1467 C CA . ALA A 1 196 ? 0.95 -13.094 -13.656 1 98.94 196 ALA A CA 1
ATOM 1468 C C . ALA A 1 196 ? -0.493 -13.523 -13.414 1 98.94 196 ALA A C 1
ATOM 1470 O O . ALA A 1 196 ? -0.751 -14.43 -12.617 1 98.94 196 ALA A O 1
ATOM 1471 N N . ASN A 1 197 ? -1.415 -12.922 -14.141 1 98.88 197 ASN A N 1
ATOM 1472 C CA . ASN A 1 197 ? -2.836 -13.117 -13.883 1 98.88 197 ASN A CA 1
ATOM 1473 C C . ASN A 1 197 ? -3.498 -13.945 -14.977 1 98.88 197 ASN A C 1
ATOM 1475 O O . ASN A 1 197 ? -2.922 -14.141 -16.047 1 98.88 197 ASN A O 1
ATOM 1479 N N . ARG A 1 198 ? -4.664 -14.469 -14.617 1 98.56 198 ARG A N 1
ATOM 1480 C CA . ARG A 1 198 ? -5.512 -15.188 -15.562 1 98.56 198 ARG A CA 1
ATOM 1481 C C . ARG A 1 198 ? -6.375 -14.219 -16.375 1 98.56 198 ARG A C 1
ATOM 1483 O O . ARG A 1 198 ? -6.441 -13.031 -16.047 1 98.56 198 ARG A O 1
ATOM 1490 N N . VAL A 1 199 ? -6.961 -14.773 -17.406 1 98.25 199 VAL A N 1
ATOM 1491 C CA . VAL A 1 199 ? -7.973 -14.078 -18.203 1 98.25 199 VAL A CA 1
ATOM 1492 C C . VAL A 1 199 ? -9.148 -15.023 -18.469 1 98.25 199 VAL A C 1
ATOM 1494 O O . VAL A 1 199 ? -9.07 -16.219 -18.188 1 98.25 199 VAL A O 1
ATOM 1497 N N . GLY A 1 200 ? -10.18 -14.422 -18.984 1 96.88 200 GLY A N 1
ATOM 1498 C CA . GLY A 1 200 ? -11.328 -15.227 -19.359 1 96.88 200 GLY A CA 1
ATOM 1499 C C . GLY A 1 200 ? -12.195 -15.617 -18.188 1 96.88 200 GLY A C 1
ATOM 1500 O O . GLY A 1 200 ? -12.125 -15 -17.125 1 96.88 200 GLY A O 1
ATOM 1501 N N . SER A 1 201 ? -13.062 -16.641 -18.422 1 96.5 201 SER A N 1
ATOM 1502 C CA . SER A 1 201 ? -14.039 -17.047 -17.422 1 96.5 201 SER A CA 1
ATOM 1503 C C . SER A 1 201 ? -13.758 -18.453 -16.906 1 96.5 201 SER A C 1
ATOM 1505 O O . SER A 1 201 ? -13.289 -19.297 -17.672 1 96.5 201 SER A O 1
ATOM 1507 N N . GLU A 1 202 ? -13.977 -18.672 -15.734 1 95.19 202 GLU A N 1
ATOM 1508 C CA . GLU A 1 202 ? -13.969 -19.984 -15.086 1 95.19 202 GLU A CA 1
ATOM 1509 C C . GLU A 1 202 ? -15.008 -20.047 -13.969 1 95.19 202 GLU A C 1
ATOM 1511 O O . GLU A 1 202 ? -14.906 -19.312 -12.984 1 95.19 202 GLU A O 1
ATOM 1516 N N . GLY A 1 203 ? -15.945 -20.906 -14.094 1 91.62 203 GLY A N 1
ATOM 1517 C CA . GLY A 1 203 ? -17.031 -20.906 -13.133 1 91.62 203 GLY A CA 1
ATOM 1518 C C . GLY A 1 203 ? -17.734 -19.562 -13.023 1 91.62 203 GLY A C 1
ATOM 1519 O O . GLY A 1 203 ? -18.156 -19 -14.031 1 91.62 203 GLY A O 1
ATOM 1520 N N . GLU A 1 204 ? -17.766 -19.047 -11.82 1 91.88 204 GLU A N 1
ATOM 1521 C CA . GLU A 1 204 ? -18.469 -17.797 -11.594 1 91.88 204 GLU A CA 1
ATOM 1522 C C . GLU A 1 204 ? -17.531 -16.594 -11.75 1 91.88 204 GLU A C 1
ATOM 1524 O O . GLU A 1 204 ? -17.953 -15.453 -11.586 1 91.88 204 GLU A O 1
ATOM 1529 N N . PHE A 1 205 ? -16.281 -16.906 -12.062 1 96.06 205 PHE A N 1
ATOM 1530 C CA . PHE A 1 205 ? -15.281 -15.844 -12.078 1 96.06 205 PHE A CA 1
ATOM 1531 C C . PHE A 1 205 ? -15.008 -15.375 -13.508 1 96.06 205 PHE A C 1
ATOM 1533 O O . PHE A 1 205 ? -15.047 -16.172 -14.445 1 96.06 205 PHE A O 1
ATOM 1540 N N . GLU A 1 206 ? -14.859 -14.133 -13.672 1 97.88 206 GLU A N 1
ATOM 1541 C CA . GLU A 1 206 ? -14.289 -13.508 -14.867 1 97.88 206 GLU A CA 1
ATOM 1542 C C . GLU A 1 206 ? -12.977 -12.805 -14.547 1 97.88 206 GLU A C 1
ATOM 1544 O O . GLU A 1 206 ? -12.961 -11.773 -13.867 1 97.88 206 GLU A O 1
ATOM 1549 N N . PHE A 1 207 ? -11.883 -13.344 -15.016 1 98.44 207 PHE A N 1
ATOM 1550 C CA . PHE A 1 207 ? -10.555 -12.844 -14.664 1 98.44 207 PHE A CA 1
ATOM 1551 C C . PHE A 1 207 ? -10.195 -11.633 -15.516 1 98.44 207 PHE A C 1
ATOM 1553 O O . PHE A 1 207 ? -10.516 -11.586 -16.703 1 98.44 207 PHE A O 1
ATOM 1560 N N . VAL A 1 208 ? -9.445 -10.695 -14.984 1 98.19 208 VAL A N 1
ATOM 1561 C CA . VAL A 1 208 ? -9.414 -9.359 -15.562 1 98.19 208 VAL A CA 1
ATOM 1562 C C . VAL A 1 208 ? -8.148 -9.18 -16.391 1 98.19 208 VAL A C 1
ATOM 1564 O O . VAL A 1 208 ? -8.023 -8.211 -17.141 1 98.19 208 VAL A O 1
ATOM 1567 N N . GLY A 1 209 ? -7.184 -10.156 -16.359 1 98.62 209 GLY A N 1
ATOM 1568 C CA . GLY A 1 209 ? -5.887 -9.914 -16.984 1 98.62 209 GLY A CA 1
ATOM 1569 C C . GLY A 1 209 ? -5.074 -8.852 -16.25 1 98.62 209 GLY A C 1
ATOM 1570 O O . GLY A 1 209 ? -4.922 -8.906 -15.039 1 98.62 209 GLY A O 1
ATOM 1571 N N . LEU A 1 210 ? -4.418 -7.98 -17.062 1 98.75 210 LEU A N 1
ATOM 1572 C CA . LEU A 1 210 ? -3.643 -6.871 -16.531 1 98.75 210 LEU A CA 1
ATOM 1573 C C . LEU A 1 210 ? -2.398 -7.375 -15.805 1 98.75 210 LEU A C 1
ATOM 1575 O O . LEU A 1 210 ? -1.969 -6.785 -14.805 1 98.75 210 LEU A O 1
ATOM 1579 N N . SER A 1 211 ? -1.817 -8.539 -16.266 1 98.94 211 SER A N 1
ATOM 1580 C CA . SER A 1 211 ? -0.511 -8.953 -15.758 1 98.94 211 SER A CA 1
ATOM 1581 C C . SER A 1 211 ? 0.504 -7.82 -15.852 1 98.94 211 SER A C 1
ATOM 1583 O O . SER A 1 211 ? 0.463 -7.023 -16.797 1 98.94 211 SER A O 1
ATOM 1585 N N . THR A 1 212 ? 1.39 -7.742 -14.836 1 98.75 212 THR A N 1
ATOM 1586 C CA . THR A 1 212 ? 2.268 -6.578 -14.812 1 98.75 212 THR A CA 1
ATOM 1587 C C . THR A 1 212 ? 3.576 -6.902 -14.094 1 98.75 212 THR A C 1
ATOM 1589 O O . THR A 1 212 ? 3.611 -7.766 -13.219 1 98.75 212 THR A O 1
ATOM 1592 N N . LEU A 1 213 ? 4.68 -6.355 -14.602 1 98.88 213 LEU A N 1
ATOM 1593 C CA . LEU A 1 213 ? 5.906 -6.227 -13.828 1 98.88 213 LEU A CA 1
ATOM 1594 C C . LEU A 1 213 ? 6.09 -4.797 -13.328 1 98.88 213 LEU A C 1
ATOM 1596 O O . LEU A 1 213 ? 6.441 -3.906 -14.102 1 98.88 213 LEU A O 1
ATOM 1600 N N . ALA A 1 214 ? 5.82 -4.602 -12.055 1 98.75 214 ALA A N 1
ATOM 1601 C CA . ALA A 1 214 ? 5.961 -3.281 -11.453 1 98.75 214 ALA A CA 1
ATOM 1602 C C . ALA A 1 214 ? 7.379 -3.064 -10.93 1 98.75 214 ALA A C 1
ATOM 1604 O O . ALA A 1 214 ? 7.969 -3.959 -10.32 1 98.75 214 ALA A O 1
ATOM 1605 N N . GLY A 1 215 ? 7.918 -1.92 -11.18 1 98.56 215 GLY A N 1
ATOM 1606 C CA . GLY A 1 215 ? 9.258 -1.594 -10.719 1 98.56 215 GLY A CA 1
ATOM 1607 C C . GLY A 1 215 ? 9.273 -0.916 -9.359 1 98.56 215 GLY A C 1
ATOM 1608 O O . GLY A 1 215 ? 8.234 -0.445 -8.883 1 98.56 215 GLY A O 1
ATOM 1609 N N . PRO A 1 216 ? 10.523 -0.904 -8.758 1 98.06 216 PRO A N 1
ATOM 1610 C CA . PRO A 1 216 ? 10.656 -0.341 -7.41 1 98.06 216 PRO A CA 1
ATOM 1611 C C . PRO A 1 216 ? 10.367 1.158 -7.367 1 98.06 216 PRO A C 1
ATOM 1613 O O . PRO A 1 216 ? 10.25 1.738 -6.281 1 98.06 216 PRO A O 1
ATOM 1616 N N . ASP A 1 217 ? 10.195 1.815 -8.531 1 96.5 217 ASP A N 1
ATOM 1617 C CA . ASP A 1 217 ? 9.82 3.225 -8.586 1 96.5 217 ASP A CA 1
ATOM 1618 C C . ASP A 1 217 ? 8.312 3.387 -8.742 1 96.5 217 ASP A C 1
ATOM 1620 O O . ASP A 1 217 ? 7.812 4.504 -8.906 1 96.5 217 ASP A O 1
ATOM 1624 N N . GLY A 1 218 ? 7.594 2.266 -8.781 1 96.81 218 GLY A N 1
ATOM 1625 C CA . GLY A 1 218 ? 6.148 2.297 -8.906 1 96.81 218 GLY A CA 1
ATOM 1626 C C . GLY A 1 218 ? 5.672 2.312 -10.352 1 96.81 218 GLY A C 1
ATOM 1627 O O . GLY A 1 218 ? 4.469 2.326 -10.609 1 96.81 218 GLY A O 1
ATOM 1628 N N . ILE A 1 219 ? 6.562 2.279 -11.25 1 96.88 219 ILE A N 1
ATOM 1629 C CA . ILE A 1 219 ? 6.203 2.309 -12.664 1 96.88 219 ILE A CA 1
ATOM 1630 C C . ILE A 1 219 ? 6.125 0.882 -13.211 1 96.88 219 ILE A C 1
ATOM 1632 O O . ILE A 1 219 ? 7.039 0.081 -13 1 96.88 219 ILE A O 1
ATOM 1636 N N . ALA A 1 220 ? 5.02 0.574 -13.891 1 97.62 220 ALA A N 1
ATOM 1637 C CA . ALA A 1 220 ? 4.898 -0.713 -14.57 1 97.62 220 ALA A CA 1
ATOM 1638 C C . ALA A 1 220 ? 5.848 -0.797 -15.766 1 97.62 220 ALA A C 1
ATOM 1640 O O . ALA A 1 220 ? 5.727 -0.027 -16.719 1 97.62 220 ALA A O 1
ATOM 1641 N N . ARG A 1 221 ? 6.742 -1.735 -15.688 1 98.12 221 ARG A N 1
ATOM 1642 C CA . ARG A 1 221 ? 7.664 -1.928 -16.797 1 98.12 221 ARG A CA 1
ATOM 1643 C C . ARG A 1 221 ? 6.949 -2.531 -18 1 98.12 221 ARG A C 1
ATOM 1645 O O . ARG A 1 221 ? 7.402 -2.379 -19.141 1 98.12 221 ARG A O 1
ATOM 1652 N N . THR A 1 222 ? 5.922 -3.318 -17.734 1 98.06 222 THR A N 1
ATOM 1653 C CA . THR A 1 222 ? 4.98 -3.836 -18.719 1 98.06 222 THR A CA 1
ATOM 1654 C C . THR A 1 222 ? 3.605 -4.047 -18.094 1 98.06 222 THR A C 1
ATOM 1656 O O . THR A 1 222 ? 3.486 -4.195 -16.875 1 98.06 222 THR A O 1
ATOM 1659 N N . ARG A 1 223 ? 2.584 -4.043 -18.875 1 97.81 223 ARG A N 1
ATOM 1660 C CA . ARG A 1 223 ? 1.219 -4.375 -18.484 1 97.81 223 ARG A CA 1
ATOM 1661 C C . ARG A 1 223 ? 0.452 -5.004 -19.641 1 97.81 223 ARG A C 1
ATOM 1663 O O . ARG A 1 223 ? 0.374 -4.43 -20.719 1 97.81 223 ARG A O 1
ATOM 1670 N N . ALA A 1 224 ? -0.082 -6.148 -19.344 1 98.69 224 ALA A N 1
ATOM 1671 C CA . ALA A 1 224 ? -0.881 -6.84 -20.359 1 98.69 224 ALA A CA 1
ATOM 1672 C C . ALA A 1 224 ? -2.283 -6.242 -20.453 1 98.69 224 ALA A C 1
ATOM 1674 O O . ALA A 1 224 ? -2.725 -5.539 -19.531 1 98.69 224 ALA A O 1
ATOM 1675 N N . GLY A 1 225 ? -2.982 -6.43 -21.609 1 97.81 225 GLY A N 1
ATOM 1676 C CA . GLY A 1 225 ? -4.379 -6.066 -21.781 1 97.81 225 GLY A CA 1
ATOM 1677 C C . GLY A 1 225 ? -5.336 -7.043 -21.125 1 97.81 225 GLY A C 1
ATOM 1678 O O . GLY A 1 225 ? -5.082 -7.508 -20.016 1 97.81 225 GLY A O 1
ATOM 1679 N N . ARG A 1 226 ? -6.406 -7.398 -21.734 1 96.88 226 ARG A N 1
ATOM 1680 C CA . ARG A 1 226 ? -7.461 -8.195 -21.125 1 96.88 226 ARG A CA 1
ATOM 1681 C C . ARG A 1 226 ? -7.582 -9.555 -21.797 1 96.88 226 ARG A C 1
ATOM 1683 O O . ARG A 1 226 ? -8.484 -10.336 -21.469 1 96.88 226 ARG A O 1
ATOM 1690 N N . GLY A 1 227 ? -6.73 -9.859 -22.766 1 97.62 227 GLY A N 1
ATOM 1691 C CA . GLY A 1 227 ? -6.723 -11.156 -23.422 1 97.62 227 GLY A CA 1
ATOM 1692 C C . GLY A 1 227 ? -5.461 -11.953 -23.141 1 97.62 227 GLY A C 1
ATOM 1693 O O . GLY A 1 227 ? -4.602 -11.523 -22.375 1 97.62 227 GLY A O 1
ATOM 1694 N N . GLU A 1 228 ? -5.402 -13.141 -23.719 1 98.38 228 GLU A N 1
ATOM 1695 C CA . GLU A 1 228 ? -4.207 -13.969 -23.578 1 98.38 228 GLU A CA 1
ATOM 1696 C C . GLU A 1 228 ? -2.979 -13.258 -24.141 1 98.38 228 GLU A C 1
ATOM 1698 O O . GLU A 1 228 ? -3.041 -12.664 -25.219 1 98.38 228 GLU A O 1
ATOM 1703 N N . GLN A 1 229 ? -1.944 -13.266 -23.391 1 98.56 229 GLN A N 1
ATOM 1704 C CA . GLN A 1 229 ? -0.721 -12.586 -23.797 1 98.56 229 GLN A CA 1
ATOM 1705 C C . GLN A 1 229 ? 0.489 -13.117 -23.031 1 98.56 229 GLN A C 1
ATOM 1707 O O . GLN A 1 229 ? 0.347 -13.672 -21.938 1 98.56 229 GLN A O 1
ATOM 1712 N N . LEU A 1 230 ? 1.592 -13.156 -23.688 1 98.88 230 LEU A N 1
ATOM 1713 C CA . LEU A 1 230 ? 2.889 -13.273 -23.031 1 98.88 230 LEU A CA 1
ATOM 1714 C C . LEU A 1 230 ? 3.619 -11.938 -23.016 1 98.88 230 LEU A C 1
ATOM 1716 O O . LEU A 1 230 ? 4.012 -11.438 -24.078 1 98.88 230 LEU A O 1
ATOM 1720 N N . VAL A 1 231 ? 3.785 -11.32 -21.859 1 98.81 231 VAL A N 1
ATOM 1721 C CA . VAL A 1 231 ? 4.469 -10.031 -21.781 1 98.81 231 VAL A CA 1
ATOM 1722 C C . VAL A 1 231 ? 5.828 -10.203 -21.125 1 98.81 231 VAL A C 1
ATOM 1724 O O . VAL A 1 231 ? 6.016 -11.109 -20.297 1 98.81 231 VAL A O 1
ATOM 1727 N N . VAL A 1 232 ? 6.762 -9.367 -21.5 1 98.75 232 VAL A N 1
ATOM 1728 C CA . VAL A 1 232 ? 8.133 -9.516 -21.031 1 98.75 232 VAL A CA 1
ATOM 1729 C C . VAL A 1 232 ? 8.672 -8.156 -20.578 1 98.75 232 VAL A C 1
ATOM 1731 O O . VAL A 1 232 ? 8.359 -7.129 -21.188 1 98.75 232 VAL A O 1
ATOM 1734 N N . ALA A 1 233 ? 9.445 -8.117 -19.5 1 98.69 233 ALA A N 1
ATOM 1735 C CA . ALA A 1 233 ? 10.164 -6.93 -19.047 1 98.69 233 ALA A CA 1
ATOM 1736 C C . ALA A 1 233 ? 11.344 -7.309 -18.156 1 98.69 233 ALA A C 1
ATOM 1738 O O . ALA A 1 233 ? 11.445 -8.453 -17.719 1 98.69 233 ALA A O 1
ATOM 1739 N N . ASP A 1 234 ? 12.164 -6.375 -17.875 1 98.56 234 ASP A N 1
ATOM 1740 C CA . ASP A 1 234 ? 13.398 -6.664 -17.156 1 98.56 234 ASP A CA 1
ATOM 1741 C C . ASP A 1 234 ? 13.289 -6.258 -15.68 1 98.56 234 ASP A C 1
ATOM 1743 O O . ASP A 1 234 ? 12.766 -5.191 -15.367 1 98.56 234 ASP A O 1
ATOM 1747 N N . ALA A 1 235 ? 13.727 -7.176 -14.828 1 98.25 235 ALA A N 1
ATOM 1748 C CA . ALA A 1 235 ? 14.102 -6.809 -13.461 1 98.25 235 ALA A CA 1
ATOM 1749 C C . ALA A 1 235 ? 15.594 -6.516 -13.367 1 98.25 235 ALA A C 1
ATOM 1751 O O . ALA A 1 235 ? 16.422 -7.434 -13.367 1 98.25 235 ALA A O 1
ATOM 1752 N N . ASP A 1 236 ? 15.914 -5.262 -13.234 1 97.75 236 ASP A N 1
ATOM 1753 C CA . ASP A 1 236 ? 17.297 -4.789 -13.281 1 97.75 236 ASP A CA 1
ATOM 1754 C C . ASP A 1 236 ? 17.844 -4.547 -11.883 1 97.75 236 ASP A C 1
ATOM 1756 O O . ASP A 1 236 ? 17.438 -3.596 -11.203 1 97.75 236 ASP A O 1
ATOM 1760 N N . PRO A 1 237 ? 18.797 -5.379 -11.477 1 97 237 PRO A N 1
ATOM 1761 C CA . PRO A 1 237 ? 19.328 -5.238 -10.117 1 97 237 PRO A CA 1
ATOM 1762 C C . PRO A 1 237 ? 20.016 -3.893 -9.883 1 97 237 PRO A C 1
ATOM 1764 O O . PRO A 1 237 ? 20.016 -3.383 -8.766 1 97 237 PRO A O 1
ATOM 1767 N N . ASP A 1 238 ? 20.594 -3.322 -10.938 1 97.25 238 ASP A N 1
ATOM 1768 C CA . ASP A 1 238 ? 21.234 -2.021 -10.781 1 97.25 238 ASP A CA 1
ATOM 1769 C C . ASP A 1 238 ? 20.203 -0.926 -10.523 1 97.25 238 ASP A C 1
ATOM 1771 O O . ASP A 1 238 ? 20.422 -0.058 -9.672 1 97.25 238 ASP A O 1
ATOM 1775 N N . PHE A 1 239 ? 19.188 -1.013 -11.289 1 97.12 239 PHE A N 1
ATOM 1776 C CA . PHE A 1 239 ? 18.109 -0.046 -11.078 1 97.12 239 PHE A CA 1
ATOM 1777 C C . PHE A 1 239 ? 17.5 -0.219 -9.695 1 97.12 239 PHE A C 1
ATOM 1779 O O . PHE A 1 239 ? 17.172 0.765 -9.031 1 97.12 239 PHE A O 1
ATOM 1786 N N . LEU A 1 240 ? 17.359 -1.433 -9.281 1 97.38 240 LEU A N 1
ATOM 1787 C CA . LEU A 1 240 ? 16.812 -1.722 -7.957 1 97.38 240 LEU A CA 1
ATOM 1788 C C . LEU A 1 240 ? 17.703 -1.111 -6.871 1 97.38 240 LEU A C 1
ATOM 1790 O O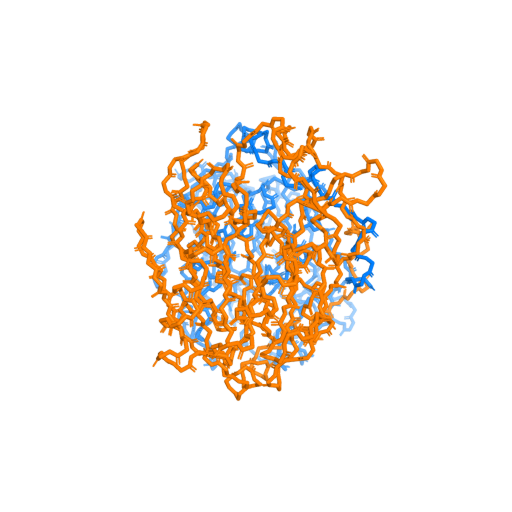 . LEU A 1 240 ? 17.188 -0.452 -5.957 1 97.38 240 LEU A O 1
ATOM 1794 N N . ALA A 1 241 ? 18.984 -1.348 -6.945 1 96.25 241 ALA A N 1
ATOM 1795 C CA . ALA A 1 241 ? 19.922 -0.817 -5.961 1 96.25 241 ALA A CA 1
ATOM 1796 C C . ALA A 1 241 ? 19.859 0.707 -5.906 1 96.25 241 ALA A C 1
ATOM 1798 O O . ALA A 1 241 ? 19.875 1.296 -4.824 1 96.25 241 ALA A O 1
ATOM 1799 N N . ALA A 1 242 ? 19.766 1.32 -7.051 1 96.44 242 ALA A N 1
ATOM 1800 C CA . ALA A 1 242 ? 19.672 2.775 -7.129 1 96.44 242 ALA A CA 1
ATOM 1801 C C . ALA A 1 242 ? 18.375 3.275 -6.496 1 96.44 242 ALA A C 1
ATOM 1803 O O . ALA A 1 242 ? 18.375 4.289 -5.797 1 96.44 242 ALA A O 1
ATOM 1804 N N . SER A 1 243 ? 17.344 2.57 -6.773 1 95.06 243 SER A N 1
ATOM 1805 C CA . SER A 1 243 ? 16.047 2.939 -6.215 1 95.06 243 SER A CA 1
ATOM 1806 C C . SER A 1 243 ? 16.047 2.838 -4.691 1 95.06 243 SER A C 1
ATOM 1808 O O . SER A 1 243 ? 15.539 3.723 -4.004 1 95.06 243 SER A O 1
ATOM 1810 N N . ARG A 1 244 ? 16.609 1.783 -4.152 1 94.88 244 ARG A N 1
ATOM 1811 C CA . ARG A 1 244 ? 16.703 1.575 -2.711 1 94.88 244 ARG A CA 1
ATOM 1812 C C . ARG A 1 244 ? 17.516 2.678 -2.053 1 94.88 244 ARG A C 1
ATOM 1814 O O . ARG A 1 244 ? 17.203 3.119 -0.946 1 94.88 244 ARG A O 1
ATOM 1821 N N . ALA A 1 245 ? 18.531 3.07 -2.723 1 92.75 245 ALA A N 1
ATOM 1822 C CA . ALA A 1 245 ? 19.375 4.129 -2.182 1 92.75 245 ALA A CA 1
ATOM 1823 C C . ALA A 1 245 ? 18.641 5.465 -2.16 1 92.75 245 ALA A C 1
ATOM 1825 O O . ALA A 1 245 ? 18.828 6.266 -1.241 1 92.75 245 ALA A O 1
ATOM 1826 N N . ALA A 1 246 ? 17.828 5.652 -3.117 1 90.88 246 ALA A N 1
ATOM 1827 C CA . ALA A 1 246 ? 17.141 6.938 -3.264 1 90.88 246 ALA A CA 1
ATOM 1828 C C . ALA A 1 246 ? 15.953 7.031 -2.312 1 90.88 246 ALA A C 1
ATOM 1830 O O . ALA A 1 246 ? 15.602 8.125 -1.866 1 90.88 246 ALA A O 1
ATOM 1831 N N . ASN A 1 247 ? 15.312 5.996 -2.051 1 90.5 247 ASN A N 1
ATOM 1832 C CA . ASN A 1 247 ? 14.133 5.961 -1.188 1 90.5 247 ASN A CA 1
ATOM 1833 C C . ASN A 1 247 ? 14.328 5 -0.017 1 90.5 247 ASN A C 1
ATOM 1835 O O . ASN A 1 247 ? 14.008 3.816 -0.122 1 90.5 247 ASN A O 1
ATOM 1839 N N . PRO A 1 248 ? 14.625 5.594 1.089 1 92.12 248 PRO A N 1
ATOM 1840 C CA . PRO A 1 248 ? 15.062 4.711 2.174 1 92.12 248 PRO A CA 1
ATOM 1841 C C . PRO A 1 248 ? 13.914 4.281 3.082 1 92.12 248 PRO A C 1
ATOM 1843 O O . PRO A 1 248 ? 14.07 4.258 4.309 1 92.12 248 PRO A O 1
ATOM 1846 N N . TYR A 1 249 ? 12.797 3.877 2.527 1 95.56 249 TYR A N 1
ATOM 1847 C CA . TYR A 1 249 ? 11.633 3.457 3.305 1 95.56 249 TYR A CA 1
ATOM 1848 C C . TYR A 1 249 ? 12.008 2.354 4.289 1 95.56 249 TYR A C 1
ATOM 1850 O O . TYR A 1 249 ? 11.625 2.402 5.457 1 95.56 249 TYR A O 1
ATOM 1858 N N . LEU A 1 250 ? 12.758 1.372 3.855 1 95.69 250 LEU A N 1
ATOM 1859 C CA . LEU A 1 250 ? 13.062 0.228 4.707 1 95.69 250 LEU A CA 1
ATOM 1860 C C . LEU A 1 250 ? 13.922 0.649 5.895 1 95.69 250 LEU A C 1
ATOM 1862 O O . LEU A 1 250 ? 13.688 0.214 7.023 1 95.69 250 LEU A O 1
ATOM 1866 N N . ALA A 1 251 ? 14.844 1.529 5.652 1 95.06 251 ALA A N 1
ATOM 1867 C CA . ALA A 1 251 ? 15.742 1.988 6.707 1 95.06 251 ALA A CA 1
ATOM 1868 C C . ALA A 1 251 ? 15.023 2.922 7.676 1 95.06 251 ALA A C 1
ATOM 1870 O O . ALA A 1 251 ? 15.367 2.984 8.859 1 95.06 251 ALA A O 1
ATOM 1871 N N . ASP A 1 252 ? 13.977 3.635 7.23 1 96.88 252 ASP A N 1
ATOM 1872 C CA . ASP A 1 252 ? 13.32 4.664 8.023 1 96.88 252 ASP A CA 1
ATOM 1873 C C . ASP A 1 252 ? 12.18 4.07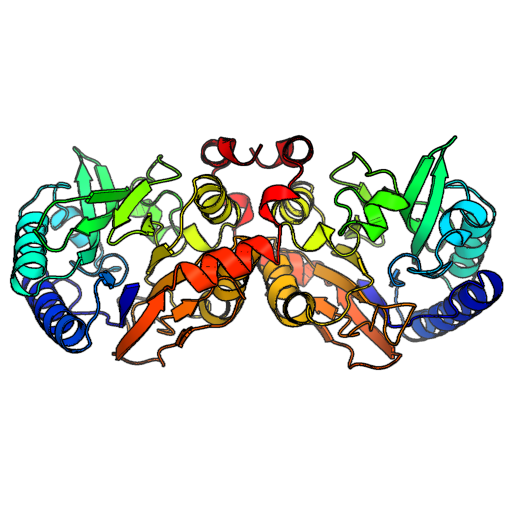4 8.852 1 96.88 252 ASP A C 1
ATOM 1875 O O . ASP A 1 252 ? 11.492 4.793 9.586 1 96.88 252 ASP A O 1
ATOM 1879 N N . ARG A 1 253 ? 11.953 2.768 8.711 1 98 253 ARG A N 1
ATOM 1880 C CA . ARG A 1 253 ? 10.961 2.121 9.562 1 98 253 ARG A CA 1
ATOM 1881 C C . ARG A 1 253 ? 11.281 2.314 11.039 1 98 253 ARG A C 1
ATOM 1883 O O . ARG A 1 253 ? 12.445 2.488 11.406 1 98 253 ARG A O 1
ATOM 1890 N N . ARG A 1 254 ? 10.234 2.344 11.812 1 98.25 254 ARG A N 1
ATOM 1891 C CA . ARG A 1 254 ? 10.352 2.367 13.266 1 98.25 254 ARG A CA 1
ATOM 1892 C C . ARG A 1 254 ? 9.609 1.193 13.898 1 98.25 254 ARG A C 1
ATOM 1894 O O . ARG A 1 254 ? 8.57 1.377 14.531 1 98.25 254 ARG A O 1
ATOM 1901 N N . PRO A 1 255 ? 10.188 -0.02 13.758 1 97.88 255 PRO A N 1
ATOM 1902 C CA . PRO A 1 255 ? 9.516 -1.26 14.148 1 97.88 255 PRO A CA 1
ATOM 1903 C C . PRO A 1 255 ? 8.984 -1.217 15.578 1 97.88 255 PRO A C 1
ATOM 1905 O O . PRO A 1 255 ? 7.965 -1.837 15.883 1 97.88 255 PRO A O 1
ATOM 1908 N N . GLY A 1 256 ? 9.633 -0.492 16.422 1 97.81 256 GLY A N 1
ATOM 1909 C CA . GLY A 1 256 ? 9.18 -0.373 17.797 1 97.81 256 GLY A CA 1
ATOM 1910 C C . GLY A 1 256 ? 7.785 0.214 17.906 1 97.81 256 GLY A C 1
ATOM 1911 O O . GLY A 1 256 ? 7.125 0.053 18.938 1 97.81 256 GLY A O 1
ATOM 1912 N N . LEU A 1 257 ? 7.285 0.879 16.875 1 98.38 257 LEU A N 1
ATOM 1913 C CA . LEU A 1 257 ? 5.98 1.53 16.891 1 98.38 257 LEU A CA 1
ATOM 1914 C C . LEU A 1 257 ? 4.914 0.633 16.266 1 98.38 257 LEU A C 1
ATOM 1916 O O . LEU A 1 257 ? 3.732 0.983 16.266 1 98.38 257 LEU A O 1
ATOM 1920 N N . TYR A 1 258 ? 5.301 -0.591 15.781 1 98.12 258 TYR A N 1
ATOM 1921 C CA . TYR A 1 258 ? 4.402 -1.375 14.945 1 98.12 258 TYR A CA 1
ATOM 1922 C C . TYR A 1 258 ? 3.838 -2.564 15.711 1 98.12 258 TYR A C 1
ATOM 1924 O O . TYR A 1 258 ? 3.342 -3.521 15.117 1 98.12 258 TYR A O 1
ATOM 1932 N N . GLY A 1 259 ? 3.844 -2.578 16.984 1 97.56 259 GLY A N 1
ATOM 1933 C CA . GLY A 1 259 ? 3.438 -3.717 17.797 1 97.56 259 GLY A CA 1
ATOM 1934 C C . GLY A 1 259 ? 2.006 -4.148 17.531 1 97.56 259 GLY A C 1
ATOM 1935 O O . GLY A 1 259 ? 1.682 -5.332 17.656 1 97.56 259 GLY A O 1
ATOM 1936 N N . SER A 1 260 ? 1.185 -3.23 17.188 1 97.06 260 SER A N 1
ATOM 1937 C CA . SER A 1 260 ? -0.237 -3.52 17.031 1 97.06 260 SER A CA 1
ATOM 1938 C C . SER A 1 260 ? -0.49 -4.371 15.789 1 97.06 260 SER A C 1
ATOM 1940 O O . SER A 1 260 ? -1.579 -4.926 15.625 1 97.06 260 SER A O 1
ATOM 1942 N N . LEU A 1 261 ? 0.426 -4.512 14.914 1 97.38 261 LEU A N 1
ATOM 1943 C CA . LEU A 1 261 ? 0.253 -5.254 13.672 1 97.38 261 LEU A CA 1
ATOM 1944 C C . LEU A 1 261 ? 0.331 -6.758 13.914 1 97.38 261 LEU A C 1
ATOM 1946 O O . LEU A 1 261 ? -0.073 -7.551 13.062 1 97.38 261 LEU A O 1
ATOM 1950 N N . VAL A 1 262 ? 0.983 -7.184 14.977 1 96.56 262 VAL A N 1
ATOM 1951 C CA . VAL A 1 262 ? 1.241 -8.602 15.203 1 96.56 262 VAL A CA 1
ATOM 1952 C C . VAL A 1 262 ? 0.376 -9.102 16.359 1 96.56 262 VAL A C 1
ATOM 1954 O O . VAL A 1 262 ? 0.005 -8.328 17.25 1 96.56 262 VAL A O 1
ATOM 1957 N N . MET B 1 1 ? -19.375 13.164 7.027 1 97.19 1 MET B N 1
ATOM 1958 C CA . MET B 1 1 ? -18.875 14.492 7.383 1 97.19 1 MET B CA 1
ATOM 1959 C C . MET B 1 1 ? -18.203 15.164 6.188 1 97.19 1 MET B C 1
ATOM 1961 O O . MET B 1 1 ? -17.312 14.578 5.562 1 97.19 1 MET B O 1
ATOM 1965 N N . ARG B 1 2 ? -18.781 16.312 5.836 1 98.19 2 ARG B N 1
ATOM 1966 C CA . ARG B 1 2 ? -18.125 17.109 4.801 1 98.19 2 ARG B CA 1
ATOM 1967 C C . ARG B 1 2 ? -16.797 17.641 5.285 1 98.19 2 ARG B C 1
ATOM 1969 O O . ARG B 1 2 ? -16.703 18.234 6.363 1 98.19 2 ARG B O 1
ATOM 1976 N N . THR B 1 3 ? -15.641 17.391 4.496 1 98.75 3 THR B N 1
ATOM 1977 C CA . THR B 1 3 ? -14.258 17.688 4.871 1 98.75 3 THR B CA 1
ATOM 1978 C C . THR B 1 3 ? -13.609 18.625 3.857 1 98.75 3 THR B C 1
ATOM 1980 O O . THR B 1 3 ? -13.688 18.391 2.648 1 98.75 3 THR B O 1
ATOM 1983 N N . ALA B 1 4 ? -13.07 19.656 4.348 1 98.94 4 ALA B N 1
ATOM 1984 C CA . ALA B 1 4 ? -12.359 20.609 3.496 1 98.94 4 ALA B CA 1
ATOM 1985 C C . ALA B 1 4 ? -10.852 20.469 3.65 1 98.94 4 ALA B C 1
ATOM 1987 O O . ALA B 1 4 ? -10.352 20.281 4.758 1 98.94 4 ALA B O 1
ATOM 1988 N N . LEU B 1 5 ? -10.172 20.5 2.559 1 98.94 5 LEU B N 1
ATOM 1989 C CA . LEU B 1 5 ? -8.711 20.469 2.525 1 98.94 5 LEU B CA 1
ATOM 1990 C C . LEU B 1 5 ? -8.148 21.766 1.954 1 98.94 5 LEU B C 1
ATOM 1992 O O . LEU B 1 5 ? -8.422 22.109 0.802 1 98.94 5 LEU B O 1
ATOM 1996 N N . LEU B 1 6 ? -7.438 22.469 2.77 1 98.94 6 LEU B N 1
ATOM 1997 C CA . LEU B 1 6 ? -6.754 23.672 2.32 1 98.94 6 LEU B CA 1
ATOM 1998 C C . LEU B 1 6 ? -5.426 23.328 1.651 1 98.94 6 LEU B C 1
ATOM 2000 O O . LEU B 1 6 ? -4.543 22.75 2.281 1 98.94 6 LEU B O 1
ATOM 2004 N N . GLN B 1 7 ? -5.305 23.562 0.389 1 98.88 7 GLN B N 1
ATOM 2005 C CA . GLN B 1 7 ? -4.039 23.484 -0.331 1 98.88 7 GLN B CA 1
ATOM 2006 C C . GLN B 1 7 ? -3.408 24.859 -0.482 1 98.88 7 GLN B C 1
ATOM 2008 O O . GLN B 1 7 ? -3.875 25.688 -1.279 1 98.88 7 GLN B O 1
ATOM 2013 N N . SER B 1 8 ? -2.379 25.141 0.337 1 98.44 8 SER B N 1
ATOM 2014 C CA . SER B 1 8 ? -1.767 26.469 0.409 1 98.44 8 SER B CA 1
ATOM 2015 C C . SER B 1 8 ? -0.394 26.406 1.07 1 98.44 8 SER B C 1
ATOM 2017 O O . SER B 1 8 ? -0.155 25.562 1.938 1 98.44 8 SER B O 1
ATOM 2019 N N . SER B 1 9 ? 0.455 27.266 0.672 1 96.12 9 SER B N 1
ATOM 2020 C CA . SER B 1 9 ? 1.724 27.406 1.381 1 96.12 9 SER B CA 1
ATOM 2021 C C . SER B 1 9 ? 1.639 28.453 2.479 1 96.12 9 SER B C 1
ATOM 2023 O O . SER B 1 9 ? 2.521 28.547 3.334 1 96.12 9 SER B O 1
ATOM 2025 N N . GLY B 1 10 ? 0.509 29.172 2.434 1 97.38 10 GLY B N 1
ATOM 2026 C CA . GLY B 1 10 ? 0.445 30.312 3.324 1 97.38 10 GLY B CA 1
ATOM 2027 C C . GLY B 1 10 ? 1.582 31.297 3.115 1 97.38 10 GLY B C 1
ATOM 2028 O O . GLY B 1 10 ? 1.91 31.641 1.979 1 97.38 10 GLY B O 1
ATOM 2029 N N . HIS B 1 11 ? 2.02 31.875 4.266 1 97.56 11 HIS B N 1
ATOM 2030 C CA . HIS B 1 11 ? 3.117 32.844 4.297 1 97.56 11 HIS B CA 1
ATOM 2031 C C . HIS B 1 11 ? 4.246 32.344 5.199 1 97.56 11 HIS B C 1
ATOM 2033 O O . HIS B 1 11 ? 4.293 32.688 6.383 1 97.56 11 HIS B O 1
ATOM 2039 N N . PRO B 1 12 ? 5.191 31.594 4.562 1 96.94 12 PRO B N 1
ATOM 2040 C CA . PRO B 1 12 ? 6.27 31.031 5.383 1 96.94 12 PRO B CA 1
ATOM 2041 C C . PRO B 1 12 ? 6.941 32.094 6.266 1 96.94 12 PRO B C 1
ATOM 2043 O O . PRO B 1 12 ? 7.285 33.156 5.785 1 96.94 12 PRO B O 1
ATOM 2046 N N . GLY B 1 13 ? 7.02 31.766 7.512 1 96.56 13 GLY B N 1
ATOM 2047 C CA . GLY B 1 13 ? 7.691 32.625 8.469 1 96.56 13 GLY B CA 1
ATOM 2048 C C . GLY B 1 13 ? 6.75 33.594 9.164 1 96.56 13 GLY B C 1
ATOM 2049 O O . GLY B 1 13 ? 7.133 34.25 10.133 1 96.56 13 GLY B O 1
ATOM 2050 N N . SER B 1 14 ? 5.531 33.656 8.727 1 97.88 14 SER B N 1
ATOM 2051 C CA . SER B 1 14 ? 4.605 34.594 9.312 1 97.88 14 SER B CA 1
ATOM 2052 C C . SER B 1 14 ? 3.385 33.906 9.906 1 97.88 14 SER B C 1
ATOM 2054 O O . SER B 1 14 ? 2.377 33.719 9.219 1 97.88 14 SER B O 1
ATOM 2056 N N . VAL B 1 15 ? 3.371 33.75 11.203 1 98.31 15 VAL B N 1
ATOM 2057 C CA . VAL B 1 15 ? 2.268 33.094 11.898 1 98.31 15 VAL B CA 1
ATOM 2058 C C . VAL B 1 15 ? 1.013 33.969 11.812 1 98.31 15 VAL B C 1
ATOM 2060 O O . VAL B 1 15 ? -0.085 33.469 11.57 1 98.31 15 VAL B O 1
ATOM 2063 N N . VAL B 1 16 ? 1.196 35.25 11.93 1 98.25 16 VAL B N 1
ATOM 2064 C CA . VAL B 1 16 ? 0.071 36.188 11.938 1 98.25 16 VAL B CA 1
ATOM 2065 C C . VAL B 1 16 ? -0.676 36.094 10.609 1 98.25 16 VAL B C 1
ATOM 2067 O O . VAL B 1 16 ? -1.906 36 10.586 1 98.25 16 VAL B O 1
ATOM 2070 N N . GLU B 1 17 ? 0.067 36.094 9.531 1 98.62 17 GLU B N 1
ATOM 2071 C CA . GLU B 1 17 ? -0.562 36 8.219 1 98.62 17 GLU B CA 1
ATOM 2072 C C . GLU B 1 17 ? -1.188 34.625 7.988 1 98.62 17 GLU B C 1
ATOM 2074 O O . GLU B 1 17 ? -2.248 34.531 7.367 1 98.62 17 GLU B O 1
ATOM 2079 N N . ASN B 1 18 ? -0.559 33.625 8.469 1 98.81 18 ASN B N 1
ATOM 2080 C CA . ASN B 1 18 ? -1.096 32.281 8.25 1 98.81 18 ASN B CA 1
ATOM 2081 C C . ASN B 1 18 ? -2.373 32.031 9.055 1 98.81 18 ASN B C 1
ATOM 2083 O O . ASN B 1 18 ? -3.271 31.328 8.617 1 98.81 18 ASN B O 1
ATOM 2087 N N . LEU B 1 19 ? -2.451 32.656 10.219 1 98.88 19 LEU B N 1
ATOM 2088 C CA . LEU B 1 19 ? -3.689 32.594 10.984 1 98.88 19 LEU B CA 1
ATOM 2089 C C . LEU B 1 19 ? -4.824 33.312 10.242 1 98.88 19 LEU B C 1
ATOM 2091 O O . LEU B 1 19 ? -5.973 32.844 10.297 1 98.88 19 LEU B O 1
ATOM 2095 N N . LYS B 1 20 ? -4.488 34.375 9.57 1 98.81 20 LYS B N 1
ATOM 2096 C CA . LYS B 1 20 ? -5.5 35.031 8.758 1 98.81 20 LYS B CA 1
ATOM 2097 C C . LYS B 1 20 ? -5.965 34.156 7.609 1 98.81 20 LYS B C 1
ATOM 2099 O O . LYS B 1 20 ? -7.164 34.062 7.332 1 98.81 20 LYS B O 1
ATOM 2104 N N . VAL B 1 21 ? -5.004 33.531 6.934 1 98.81 21 VAL B N 1
ATOM 2105 C CA . VAL B 1 21 ? -5.34 32.625 5.844 1 98.81 21 VAL B CA 1
ATOM 2106 C C . VAL B 1 21 ? -6.219 31.484 6.371 1 98.81 21 VAL B C 1
ATOM 2108 O O . VAL B 1 21 ? -7.203 31.109 5.734 1 98.81 21 VAL B O 1
ATOM 2111 N N . LEU B 1 22 ? -5.832 30.953 7.539 1 98.88 22 LEU B N 1
ATOM 2112 C CA . LEU B 1 22 ? -6.594 29.875 8.148 1 98.88 22 LEU B CA 1
ATOM 2113 C C . LEU B 1 22 ? -8.016 30.328 8.477 1 98.88 22 LEU B C 1
ATOM 2115 O O . LEU B 1 22 ? -8.977 29.594 8.242 1 98.88 22 LEU B O 1
ATOM 2119 N N . ASP B 1 23 ? -8.102 31.5 8.992 1 98.94 23 ASP B N 1
ATOM 2120 C CA . ASP B 1 23 ? -9.406 32.062 9.336 1 98.94 23 ASP B CA 1
ATOM 2121 C C . ASP B 1 23 ? -10.289 32.219 8.094 1 98.94 23 ASP B C 1
ATOM 2123 O O . ASP B 1 23 ? -11.453 31.812 8.109 1 98.94 23 ASP B O 1
ATOM 2127 N N . GLU B 1 24 ? -9.711 32.75 7.082 1 98.88 24 GLU B N 1
ATOM 2128 C CA . GLU B 1 24 ? -10.445 32.938 5.832 1 98.88 24 GLU B CA 1
ATOM 2129 C C . GLU B 1 24 ? -10.859 31.578 5.25 1 98.88 24 GLU B C 1
ATOM 2131 O O . GLU B 1 24 ? -11.984 31.422 4.773 1 98.88 24 GLU B O 1
ATOM 2136 N N . ALA B 1 25 ? -9.977 30.625 5.254 1 98.94 25 ALA B N 1
ATOM 2137 C CA . ALA B 1 25 ? -10.266 29.281 4.754 1 98.94 25 ALA B CA 1
ATOM 2138 C C . ALA B 1 25 ? -11.375 28.625 5.57 1 98.94 25 ALA B C 1
ATOM 2140 O O . ALA B 1 25 ? -12.234 27.938 5.016 1 98.94 25 ALA B O 1
ATOM 2141 N N . ALA B 1 26 ? -11.273 28.797 6.875 1 98.94 26 ALA B N 1
ATOM 2142 C CA . ALA B 1 26 ? -12.312 28.25 7.75 1 98.94 26 ALA B CA 1
ATOM 2143 C C . ALA B 1 26 ? -13.68 28.812 7.395 1 98.94 26 ALA B C 1
ATOM 2145 O O . ALA B 1 26 ? -14.672 28.094 7.371 1 98.94 26 ALA B O 1
ATOM 2146 N N . GLY B 1 27 ? -13.688 30.094 7.176 1 98.88 27 GLY B N 1
ATOM 2147 C CA . GLY B 1 27 ? -14.93 30.703 6.75 1 98.88 27 GLY B CA 1
ATOM 2148 C C . GLY B 1 27 ? -15.484 30.125 5.465 1 98.88 27 GLY B C 1
ATOM 2149 O O . GLY B 1 27 ? -16.672 29.797 5.379 1 98.88 27 GLY B O 1
ATOM 2150 N N . ARG B 1 28 ? -14.648 2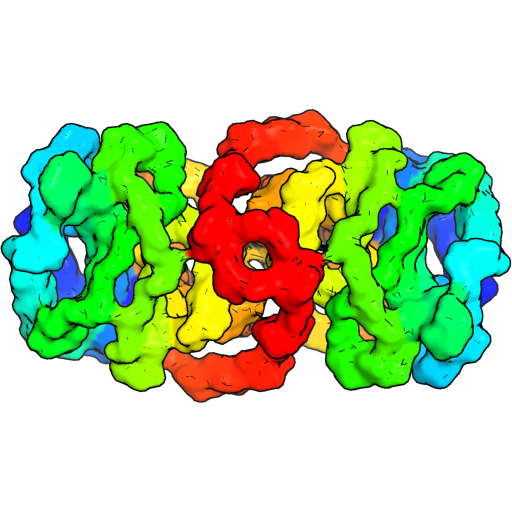9.969 4.438 1 98.88 28 ARG B N 1
ATOM 2151 C CA . ARG B 1 28 ? -15.047 29.391 3.164 1 98.88 28 ARG B CA 1
ATOM 2152 C C . ARG B 1 28 ? -15.492 27.938 3.344 1 98.88 28 ARG B C 1
ATOM 2154 O O . ARG B 1 28 ? -16.469 27.5 2.721 1 98.88 28 ARG B O 1
ATOM 2161 N N . ALA B 1 29 ? -14.773 27.188 4.16 1 98.94 29 ALA B N 1
ATOM 2162 C CA . ALA B 1 29 ? -15.117 25.797 4.434 1 98.94 29 ALA B CA 1
ATOM 2163 C C . ALA B 1 29 ? -16.484 25.703 5.105 1 98.94 29 ALA B C 1
ATOM 2165 O O . ALA B 1 29 ? -17.312 24.859 4.727 1 98.94 29 ALA B O 1
ATOM 2166 N N . ALA B 1 30 ? -16.672 26.531 6.117 1 98.81 30 ALA B N 1
ATOM 2167 C CA . ALA B 1 30 ? -17.953 26.547 6.816 1 98.81 30 ALA B CA 1
ATOM 2168 C C . ALA B 1 30 ? -19.094 26.875 5.855 1 98.81 30 ALA B C 1
ATOM 2170 O O . ALA B 1 30 ? -20.172 26.266 5.93 1 98.81 30 ALA B O 1
ATOM 2171 N N . ALA B 1 31 ? -18.828 27.859 4.992 1 98.69 31 ALA B N 1
ATOM 2172 C CA . ALA B 1 31 ? -19.844 28.25 4.012 1 98.69 31 ALA B CA 1
ATOM 2173 C C . ALA B 1 31 ? -20.188 27.094 3.08 1 98.69 31 ALA B C 1
ATOM 2175 O O . ALA B 1 31 ? -21.312 26.984 2.6 1 98.69 31 ALA B O 1
ATOM 2176 N N . ALA B 1 32 ? -19.25 26.234 2.867 1 98.5 32 ALA B N 1
ATOM 2177 C CA . ALA B 1 32 ? -19.453 25.062 2.006 1 98.5 32 ALA B CA 1
ATOM 2178 C C . ALA B 1 32 ? -20.031 23.891 2.789 1 98.5 32 ALA B C 1
ATOM 2180 O O . ALA B 1 32 ? -20.234 22.812 2.24 1 98.5 32 ALA B O 1
ATOM 2181 N N . GLY B 1 33 ? -20.234 24.078 4.094 1 98.56 33 GLY B N 1
ATOM 2182 C CA . GLY B 1 33 ? -20.875 23.062 4.918 1 98.56 33 GLY B CA 1
ATOM 2183 C C . GLY B 1 33 ? -19.891 22.078 5.523 1 98.56 33 GLY B C 1
ATOM 2184 O O . GLY B 1 33 ? -20.297 21 5.973 1 98.56 33 GLY B O 1
ATOM 2185 N N . ALA B 1 34 ? -18.656 22.375 5.508 1 98.81 34 ALA B N 1
ATOM 2186 C CA . ALA B 1 34 ? -17.656 21.453 6.031 1 98.81 34 ALA B CA 1
ATOM 2187 C C . ALA B 1 34 ? -17.703 21.391 7.555 1 98.81 34 ALA B C 1
ATOM 2189 O O . ALA B 1 34 ? -17.906 22.406 8.219 1 98.81 34 ALA B O 1
ATOM 2190 N N . GLY B 1 35 ? -17.547 20.188 8.055 1 98.75 35 GLY B N 1
ATOM 2191 C CA . GLY B 1 35 ? -17.422 20 9.492 1 98.75 35 GLY B CA 1
ATOM 2192 C C . GLY B 1 35 ? -15.977 19.969 9.969 1 98.75 35 GLY B C 1
ATOM 2193 O O . GLY B 1 35 ? -15.711 20.078 11.164 1 98.75 35 GLY B O 1
ATOM 2194 N N . LEU B 1 36 ? -15.055 19.844 9.062 1 98.94 36 LEU B N 1
ATOM 2195 C CA . LEU B 1 36 ? -13.625 19.75 9.352 1 98.94 36 LEU B CA 1
ATOM 2196 C C . LEU B 1 36 ? -12.812 20.422 8.258 1 98.94 36 LEU B C 1
ATOM 2198 O O . LEU B 1 36 ? -13.094 20.266 7.066 1 98.94 36 LEU B O 1
ATOM 2202 N N . LEU B 1 37 ? -11.898 21.266 8.641 1 99 37 LEU B N 1
ATOM 2203 C CA . LEU B 1 37 ? -10.891 21.844 7.758 1 99 37 LEU B CA 1
ATOM 2204 C C . LEU B 1 37 ? -9.5 21.328 8.125 1 99 37 LEU B C 1
ATOM 2206 O O . LEU B 1 37 ? -9.086 21.406 9.281 1 99 37 LEU B O 1
ATOM 2210 N N . ALA B 1 38 ? -8.812 20.781 7.184 1 99 38 ALA B N 1
ATOM 2211 C CA . ALA B 1 38 ? -7.43 20.359 7.387 1 99 38 ALA B CA 1
ATOM 2212 C C . ALA B 1 38 ? -6.461 21.266 6.633 1 99 38 ALA B C 1
ATOM 2214 O O . ALA B 1 38 ? -6.656 21.547 5.445 1 99 38 ALA B O 1
ATOM 2215 N N . ALA B 1 39 ? -5.504 21.781 7.312 1 98.94 39 ALA B N 1
ATOM 2216 C CA . ALA B 1 39 ? -4.438 22.578 6.719 1 98.94 39 ALA B CA 1
ATOM 2217 C C . ALA B 1 39 ? -3.172 21.75 6.527 1 98.94 39 ALA B C 1
ATOM 2219 O O . ALA B 1 39 ? -3.037 20.672 7.098 1 98.94 39 ALA B O 1
ATOM 2220 N N . PRO B 1 40 ? -2.207 22.25 5.723 1 98.94 40 PRO B N 1
ATOM 2221 C CA . PRO B 1 40 ? -0.99 21.484 5.426 1 98.94 40 PRO B CA 1
ATOM 2222 C C . PRO B 1 40 ? -0.065 21.359 6.633 1 98.94 40 PRO B C 1
ATOM 2224 O O . PRO B 1 40 ? -0.317 21.969 7.676 1 98.94 40 PRO B O 1
ATOM 2227 N N . GLU B 1 41 ? 0.966 20.516 6.441 1 98.94 41 GLU B N 1
ATOM 2228 C CA . GLU B 1 41 ? 2.025 20.312 7.426 1 98.94 41 GLU B CA 1
ATOM 2229 C C . GLU B 1 41 ? 2.715 21.625 7.77 1 98.94 41 GLU B C 1
ATOM 2231 O O . GLU B 1 41 ? 3.037 22.422 6.883 1 98.94 41 GLU B O 1
ATOM 2236 N N . MET B 1 42 ? 2.875 21.906 9.039 1 98.69 42 MET B N 1
ATOM 2237 C CA . MET B 1 42 ? 3.594 23.094 9.531 1 98.69 42 MET B CA 1
ATOM 2238 C C . MET B 1 42 ? 2.977 24.375 8.984 1 98.69 42 MET B C 1
ATOM 2240 O O . MET B 1 42 ? 3.684 25.344 8.734 1 98.69 42 MET B O 1
ATOM 2244 N N . PHE B 1 43 ? 1.74 24.359 8.828 1 98.75 43 PHE B N 1
ATOM 2245 C CA . PHE B 1 43 ? 1.077 25.453 8.125 1 98.75 43 PHE B CA 1
ATOM 2246 C C . PHE B 1 43 ? 1.25 26.766 8.883 1 98.75 43 PHE B C 1
ATOM 2248 O O . PHE B 1 43 ? 1.427 27.828 8.266 1 98.75 43 PHE B O 1
ATOM 2255 N N . LEU B 1 44 ? 1.204 26.719 10.188 1 98.62 44 LEU B N 1
ATOM 2256 C CA . LEU B 1 44 ? 1.157 27.938 10.977 1 98.62 44 LEU B CA 1
ATOM 2257 C C . LEU B 1 44 ? 2.43 28.75 10.789 1 98.62 44 LEU B C 1
ATOM 2259 O O . LEU B 1 44 ? 2.404 29.984 10.883 1 98.62 44 LEU B O 1
ATOM 2263 N N . THR B 1 45 ? 3.51 28.078 10.492 1 98.19 45 THR B N 1
ATOM 2264 C CA . THR B 1 45 ? 4.77 28.828 10.477 1 98.19 45 THR B CA 1
ATOM 2265 C C . THR B 1 45 ? 5.406 28.766 9.086 1 98.19 45 THR B C 1
ATOM 2267 O O . THR B 1 45 ? 6.168 29.656 8.711 1 98.19 45 THR B O 1
ATOM 2270 N N . GLY B 1 46 ? 5.125 27.797 8.367 1 97.62 46 GLY B N 1
ATOM 2271 C CA . GLY B 1 46 ? 5.949 27.391 7.238 1 97.62 46 GLY B CA 1
ATOM 2272 C C . GLY B 1 46 ? 6.773 26.141 7.516 1 97.62 46 GLY B C 1
ATOM 2273 O O . GLY B 1 46 ? 7.098 25.844 8.672 1 97.62 46 GLY B O 1
ATOM 2274 N N . TYR B 1 47 ? 7.184 25.5 6.512 1 97.19 47 TYR B N 1
ATOM 2275 C CA . TYR B 1 47 ? 7.832 24.203 6.609 1 97.19 47 TYR B CA 1
ATOM 2276 C C . TYR B 1 47 ? 9.352 24.344 6.566 1 97.19 47 TYR B C 1
ATOM 2278 O O . TYR B 1 47 ? 10.047 23.875 7.473 1 97.19 47 TYR B O 1
ATOM 2286 N N . ALA B 1 48 ? 9.945 24.984 5.633 1 95.75 48 ALA B N 1
ATOM 2287 C CA . ALA B 1 48 ? 11.383 25.109 5.434 1 95.75 48 ALA B CA 1
ATOM 2288 C C . ALA B 1 48 ? 11.875 26.516 5.789 1 95.75 48 ALA B C 1
ATOM 2290 O O . ALA B 1 48 ? 12.422 27.219 4.941 1 95.75 48 ALA B O 1
ATOM 2291 N N . ILE B 1 49 ? 11.82 26.859 7.086 1 96.44 49 ILE B N 1
ATOM 2292 C CA . ILE B 1 49 ? 12.141 28.234 7.5 1 96.44 49 ILE B CA 1
ATOM 2293 C C . ILE B 1 49 ? 13.391 28.219 8.375 1 96.44 49 ILE B C 1
ATOM 2295 O O . ILE B 1 49 ? 13.625 29.172 9.141 1 96.44 49 ILE B O 1
ATOM 2299 N N . GLY B 1 50 ? 14.109 27.141 8.305 1 94.81 50 GLY B N 1
ATOM 2300 C CA . GLY B 1 50 ? 15.398 27.047 8.961 1 94.81 50 GLY B CA 1
ATOM 2301 C C . GLY B 1 50 ? 15.312 27.219 10.469 1 94.81 50 GLY B C 1
ATOM 2302 O O . GLY B 1 50 ? 14.5 26.562 11.125 1 94.81 50 GLY B O 1
ATOM 2303 N N . ALA B 1 51 ? 16.109 28.078 11 1 95.25 51 ALA B N 1
ATOM 2304 C CA . ALA B 1 51 ? 16.25 28.281 12.445 1 95.25 51 ALA B CA 1
ATOM 2305 C C . ALA B 1 51 ? 14.969 28.859 13.047 1 95.25 51 ALA B C 1
ATOM 2307 O O . ALA B 1 51 ? 14.75 28.766 14.258 1 95.25 51 ALA B O 1
ATOM 2308 N N . ASP B 1 52 ? 14.18 29.359 12.211 1 96.94 52 ASP B N 1
ATOM 2309 C CA . ASP B 1 52 ? 12.93 29.938 12.695 1 96.94 52 ASP B CA 1
ATOM 2310 C C . ASP B 1 52 ? 11.992 28.859 13.227 1 96.94 52 ASP B C 1
ATOM 2312 O O . ASP B 1 52 ? 11.07 29.156 13.992 1 96.94 52 ASP B O 1
ATOM 2316 N N . ILE B 1 53 ? 12.18 27.609 12.875 1 97.38 53 ILE B N 1
ATOM 2317 C CA . ILE B 1 53 ? 11.359 26.516 13.398 1 97.38 53 ILE B CA 1
ATOM 2318 C C . ILE B 1 53 ? 11.461 26.484 14.922 1 97.38 53 ILE B C 1
ATOM 2320 O O . ILE B 1 53 ? 10.445 26.5 15.617 1 97.38 53 ILE B O 1
ATOM 2324 N N . GLY B 1 54 ? 12.68 26.453 15.383 1 97.19 54 GLY B N 1
ATOM 2325 C CA . GLY B 1 54 ? 12.891 26.438 16.828 1 97.19 54 GLY B CA 1
ATOM 2326 C C . GLY B 1 54 ? 12.484 27.719 17.5 1 97.19 54 GLY B C 1
ATOM 2327 O O . GLY B 1 54 ? 11.898 27.703 18.594 1 97.19 54 GLY B O 1
ATOM 2328 N N . ARG B 1 55 ? 12.719 28.812 16.844 1 97.31 55 ARG B N 1
ATOM 2329 C CA . ARG B 1 55 ? 12.453 30.125 17.438 1 97.31 55 ARG B CA 1
ATOM 2330 C C . ARG B 1 55 ? 10.953 30.344 17.609 1 97.31 55 ARG B C 1
ATOM 2332 O O . ARG B 1 55 ? 10.516 30.922 18.609 1 97.31 55 ARG B O 1
ATOM 2339 N N . LEU B 1 56 ? 10.18 29.844 16.625 1 97.69 56 LEU B N 1
ATOM 2340 C CA . LEU B 1 56 ? 8.75 30.125 16.625 1 97.69 56 LEU B CA 1
ATOM 2341 C C . LEU B 1 56 ? 7.977 29.062 17.391 1 97.69 56 LEU B C 1
ATOM 2343 O O . LEU B 1 56 ? 6.805 29.266 17.734 1 97.69 56 LEU B O 1
ATOM 2347 N N . ALA B 1 57 ? 8.594 27.906 17.719 1 98.56 57 ALA B N 1
ATOM 2348 C CA . ALA B 1 57 ? 7.895 26.781 18.312 1 98.56 57 ALA B CA 1
ATOM 2349 C C . ALA B 1 57 ? 7.168 27.172 19.594 1 98.56 57 ALA B C 1
ATOM 2351 O O . ALA B 1 57 ? 7.688 27.969 20.375 1 98.56 57 ALA B O 1
ATOM 2352 N N . GLN B 1 58 ? 6 26.641 19.75 1 98.56 58 GLN B N 1
ATOM 2353 C CA . GLN B 1 58 ? 5.18 26.906 20.922 1 98.56 58 GLN B CA 1
ATOM 2354 C C . GLN B 1 58 ? 4.695 25.609 21.562 1 98.56 58 GLN B C 1
ATOM 2356 O O . GLN B 1 58 ? 4.617 24.578 20.891 1 98.56 58 GLN B O 1
ATOM 2361 N N . PRO B 1 59 ? 4.344 25.688 22.859 1 98.62 59 PRO B N 1
ATOM 2362 C CA . PRO B 1 59 ? 3.779 24.5 23.5 1 98.62 59 PRO B CA 1
ATOM 2363 C C . PRO B 1 59 ? 2.422 24.094 22.922 1 98.62 59 PRO B C 1
ATOM 2365 O O . PRO B 1 59 ? 1.767 24.906 22.266 1 98.62 59 PRO B O 1
ATOM 2368 N N . VAL B 1 60 ? 2.027 22.875 23.156 1 98.56 60 VAL B N 1
ATOM 2369 C CA . VAL B 1 60 ? 0.815 22.266 22.609 1 98.56 60 VAL B CA 1
ATOM 2370 C C . VAL B 1 60 ? -0.395 23.125 22.969 1 98.56 60 VAL B C 1
ATOM 2372 O O . VAL B 1 60 ? -1.373 23.188 22.234 1 98.56 60 VAL B O 1
ATOM 2375 N N . ASP B 1 61 ? -0.335 23.828 24.062 1 97.94 61 ASP B N 1
ATOM 2376 C CA . ASP B 1 61 ? -1.438 24.656 24.547 1 97.94 61 ASP B CA 1
ATOM 2377 C C . ASP B 1 61 ? -1.058 26.125 24.531 1 97.94 61 ASP B C 1
ATOM 2379 O O . ASP B 1 61 ? -1.523 26.906 25.375 1 97.94 61 ASP B O 1
ATOM 2383 N N . GLY B 1 62 ? -0.174 26.5 23.609 1 97.31 62 GLY B N 1
ATOM 2384 C CA . GLY B 1 62 ? 0.283 27.875 23.531 1 97.31 62 GLY B CA 1
ATOM 2385 C C . GLY B 1 62 ? -0.72 28.797 22.859 1 97.31 62 GLY B C 1
ATOM 2386 O O . GLY B 1 62 ? -1.879 28.422 22.672 1 97.31 62 GLY B O 1
ATOM 2387 N N . GLY B 1 63 ? -0.252 30.016 22.625 1 97.81 63 GLY B N 1
ATOM 2388 C CA . GLY B 1 63 ? -1.103 31.062 22.078 1 97.81 63 GLY B CA 1
ATOM 2389 C C . GLY B 1 63 ? -1.712 30.688 20.734 1 97.81 63 GLY B C 1
ATOM 2390 O O . GLY B 1 63 ? -2.85 31.062 20.438 1 97.81 63 GLY B O 1
ATOM 2391 N N . TRP B 1 64 ? -0.983 30 19.891 1 97.94 64 TRP B N 1
ATOM 2392 C CA . TRP B 1 64 ? -1.505 29.594 18.594 1 97.94 64 TRP B CA 1
ATOM 2393 C C . TRP B 1 64 ? -2.703 28.656 18.75 1 97.94 64 TRP B C 1
ATOM 2395 O O . TRP B 1 64 ? -3.676 28.75 18 1 97.94 64 TRP B O 1
ATOM 2405 N N . ALA B 1 65 ? -2.584 27.75 19.734 1 98.06 65 ALA B N 1
ATOM 2406 C CA . ALA B 1 65 ? -3.697 26.844 20 1 98.06 65 ALA B CA 1
ATOM 2407 C C . ALA B 1 65 ? -4.957 27.609 20.375 1 98.06 65 ALA B C 1
ATOM 2409 O O . ALA B 1 65 ? -6.059 27.281 19.922 1 98.06 65 ALA B O 1
ATOM 2410 N N . ASP B 1 66 ? -4.766 28.641 21.156 1 98.56 66 ASP B N 1
ATOM 2411 C CA . ASP B 1 66 ? -5.891 29.5 21.531 1 98.56 66 ASP B CA 1
ATOM 2412 C C . ASP B 1 66 ? -6.484 30.203 20.312 1 98.56 66 ASP B C 1
ATOM 2414 O O . ASP B 1 66 ? -7.707 30.297 20.188 1 98.56 66 ASP B O 1
ATOM 2418 N N . GLU B 1 67 ? -5.625 30.734 19.5 1 98.81 67 GLU B N 1
ATOM 2419 C CA . GLU B 1 67 ? -6.082 31.438 18.312 1 98.81 67 GLU B CA 1
ATOM 2420 C C . GLU B 1 67 ? -6.84 30.5 17.375 1 98.81 67 GLU B C 1
ATOM 2422 O O . GLU B 1 67 ? -7.895 30.859 16.844 1 98.81 67 GLU B O 1
ATOM 2427 N N . VAL B 1 68 ? -6.375 29.297 17.156 1 98.88 68 VAL B N 1
ATOM 2428 C CA . VAL B 1 68 ? -7.035 28.344 16.266 1 98.88 68 VAL B CA 1
ATOM 2429 C C . VAL B 1 68 ? -8.367 27.922 16.875 1 98.88 68 VAL B C 1
ATOM 2431 O O . VAL B 1 68 ? -9.359 27.75 16.172 1 98.88 68 VAL B O 1
ATOM 2434 N N . ALA B 1 69 ? -8.352 27.719 18.203 1 98.88 69 ALA B N 1
ATOM 2435 C CA . ALA B 1 69 ? -9.602 27.422 18.891 1 98.88 69 ALA B CA 1
ATOM 2436 C C . ALA B 1 69 ? -10.648 28.5 18.641 1 98.88 69 ALA B C 1
ATOM 2438 O O . ALA B 1 69 ? -11.82 28.203 18.406 1 98.88 69 ALA B O 1
ATOM 2439 N N . ALA B 1 70 ? -10.195 29.703 18.719 1 98.88 70 ALA B N 1
ATOM 2440 C CA . ALA B 1 70 ? -11.102 30.828 18.484 1 98.88 70 ALA B CA 1
ATOM 2441 C C . ALA B 1 70 ? -11.617 30.812 17.047 1 98.88 70 ALA B C 1
ATOM 2443 O O . ALA B 1 70 ? -12.797 31.078 16.797 1 98.88 70 ALA B O 1
ATOM 2444 N N . ILE B 1 71 ? -10.75 30.578 16.062 1 98.94 71 ILE B N 1
ATOM 2445 C CA . ILE B 1 71 ? -11.148 30.484 14.672 1 98.94 71 ILE B CA 1
ATOM 2446 C C . ILE B 1 71 ? -12.172 29.359 14.492 1 98.94 71 ILE B C 1
ATOM 2448 O O . ILE B 1 71 ? -13.203 29.547 13.852 1 98.94 71 ILE B O 1
ATOM 2452 N N . SER B 1 72 ? -11.844 28.188 15.078 1 98.88 72 SER B N 1
ATOM 2453 C CA . SER B 1 72 ? -12.75 27.031 14.984 1 98.88 72 SER B CA 1
ATOM 2454 C C . SER B 1 72 ? -14.125 27.375 15.539 1 98.88 72 SER B C 1
ATOM 2456 O O . SER B 1 72 ? -15.148 27.094 14.898 1 98.88 72 SER B O 1
ATOM 2458 N N . SER B 1 73 ? -14.156 28 16.703 1 98.75 73 SER B N 1
ATOM 2459 C CA . SER B 1 73 ? -15.406 28.359 17.359 1 98.75 73 SER B CA 1
ATOM 2460 C C . SER B 1 73 ? -16.188 29.375 16.547 1 98.75 73 SER B C 1
ATOM 2462 O O . SER B 1 73 ? -17.406 29.266 16.406 1 98.75 73 SER B O 1
ATOM 2464 N N . ARG B 1 74 ? -15.492 30.328 16.047 1 98.62 74 ARG B N 1
ATOM 2465 C CA . ARG B 1 74 ? -16.109 31.406 15.289 1 98.62 74 ARG B CA 1
ATOM 2466 C C . ARG B 1 74 ? -16.828 30.859 14.062 1 98.62 74 ARG B C 1
ATOM 2468 O O . ARG B 1 74 ? -17.922 31.328 13.719 1 98.62 74 ARG B O 1
ATOM 2475 N N . HIS B 1 75 ? -16.266 29.891 13.398 1 98.81 75 HIS B N 1
ATOM 2476 C CA . HIS B 1 75 ? -16.812 29.422 12.133 1 98.81 75 HIS B CA 1
ATOM 2477 C C . HIS B 1 75 ? -17.578 28.125 12.32 1 98.81 75 HIS B C 1
ATOM 2479 O O . HIS B 1 75 ? -18.219 27.641 11.383 1 98.81 75 HIS B O 1
ATOM 2485 N N . GLY B 1 76 ? -17.5 27.516 13.492 1 98.75 76 GLY B N 1
ATOM 2486 C CA . GLY B 1 76 ? -18.312 26.344 13.828 1 98.75 76 GLY B CA 1
ATOM 2487 C C . GLY B 1 76 ? -17.859 25.094 13.109 1 98.75 76 GLY B C 1
ATOM 2488 O O . GLY B 1 76 ? -18.688 24.328 12.594 1 98.75 76 GLY B O 1
ATOM 2489 N N . LEU B 1 77 ? -16.641 24.859 12.961 1 98.81 77 LEU B N 1
ATOM 2490 C CA . LEU B 1 77 ? -16.094 23.641 12.375 1 98.81 77 LEU B CA 1
ATOM 2491 C C . LEU B 1 77 ? -14.789 23.25 13.047 1 98.81 77 LEU B C 1
ATOM 2493 O O . LEU B 1 77 ? -14.156 24.078 13.711 1 98.81 77 LEU B O 1
ATOM 2497 N N . ALA B 1 78 ? -14.383 21.984 12.984 1 98.94 78 ALA B N 1
ATOM 2498 C CA . ALA B 1 78 ? -13.109 21.5 13.516 1 98.94 78 ALA B CA 1
ATOM 2499 C C . ALA B 1 78 ? -11.953 21.859 12.594 1 98.94 78 ALA B C 1
ATOM 2501 O O . ALA B 1 78 ? -12.156 22.062 11.391 1 98.94 78 ALA B O 1
ATOM 2502 N N . ILE B 1 79 ? -10.797 22 13.133 1 99 79 ILE B N 1
ATOM 2503 C CA . ILE B 1 79 ? -9.609 22.344 12.352 1 99 79 ILE B CA 1
ATOM 2504 C C . ILE B 1 79 ? -8.461 21.406 12.719 1 99 79 ILE B C 1
ATOM 2506 O O . ILE B 1 79 ? -8.227 21.141 13.898 1 99 79 ILE B O 1
ATOM 2510 N N . VAL B 1 80 ? -7.816 20.828 11.758 1 99 80 VAL B N 1
ATOM 2511 C CA . VAL B 1 80 ? -6.508 20.219 11.922 1 99 80 VAL B CA 1
ATOM 2512 C C . VAL B 1 80 ? -5.43 21.125 11.344 1 99 80 VAL B C 1
ATOM 2514 O O . VAL B 1 80 ? -5.504 21.531 10.18 1 99 80 VAL B O 1
ATOM 2517 N N . TYR B 1 81 ? -4.477 21.469 12.102 1 98.94 81 TYR B N 1
ATOM 2518 C CA . TYR B 1 81 ? -3.398 22.344 11.648 1 98.94 81 TYR B CA 1
ATOM 2519 C C . TYR B 1 81 ? -2.045 21.828 12.125 1 98.94 81 TYR B C 1
ATOM 2521 O O . TYR B 1 81 ? -1.964 21.094 13.125 1 98.94 81 TYR B O 1
ATOM 2529 N N . GLY B 1 82 ? -0.976 22.094 11.398 1 98.88 82 GLY B N 1
ATOM 2530 C CA . GLY B 1 82 ? 0.388 21.734 11.734 1 98.88 82 GLY B CA 1
ATOM 2531 C C . GLY B 1 82 ? 1.207 22.891 12.281 1 98.88 82 GLY B C 1
ATOM 2532 O O . GLY B 1 82 ? 1.015 24.031 11.875 1 98.88 82 GLY B O 1
ATOM 2533 N N . TYR B 1 83 ? 2.107 22.609 13.156 1 98.88 83 TYR B N 1
ATOM 2534 C CA . TYR B 1 83 ? 2.916 23.625 13.812 1 98.88 83 TYR B CA 1
ATOM 2535 C C . TYR B 1 83 ? 4.141 23 14.477 1 98.88 83 TYR B C 1
ATOM 2537 O O . TYR B 1 83 ? 4.168 21.797 14.742 1 98.88 83 TYR B O 1
ATOM 2545 N N . PRO B 1 84 ? 5.203 23.828 14.633 1 98.88 84 PRO B N 1
ATOM 2546 C CA . PRO B 1 84 ? 6.297 23.344 15.484 1 98.88 84 PRO B CA 1
ATOM 2547 C C . PRO B 1 84 ? 5.953 23.422 16.969 1 98.88 84 PRO B C 1
ATOM 2549 O O . PRO B 1 84 ? 5.645 24.5 17.484 1 98.88 84 PRO B O 1
ATOM 2552 N N . GLU B 1 85 ? 5.973 22.281 17.609 1 98.94 85 GLU B N 1
ATOM 2553 C CA . GLU B 1 85 ? 5.617 22.141 19.031 1 98.94 85 GLU B CA 1
ATOM 2554 C C . GLU B 1 85 ? 6.863 22.156 19.906 1 98.94 85 GLU B C 1
ATOM 2556 O O . GLU B 1 85 ? 7.789 21.375 19.688 1 98.94 85 GLU B O 1
ATOM 2561 N N . ARG B 1 86 ? 6.832 23.016 20.844 1 98.75 86 ARG B N 1
ATOM 2562 C CA . ARG B 1 86 ? 7.883 23.031 21.859 1 98.75 86 ARG B CA 1
ATOM 2563 C C . ARG B 1 86 ? 7.473 22.219 23.078 1 98.75 86 ARG B C 1
ATOM 2565 O O . ARG B 1 86 ? 6.375 22.391 23.609 1 98.75 86 ARG B O 1
ATOM 2572 N N . ALA B 1 87 ? 8.258 21.266 23.484 1 98.38 87 ALA B N 1
ATOM 2573 C CA . ALA B 1 87 ? 8.156 20.547 24.75 1 98.38 87 ALA B CA 1
ATOM 2574 C C . ALA B 1 87 ? 9.508 20.469 25.453 1 98.38 87 ALA B C 1
ATOM 2576 O O . ALA B 1 87 ? 10.312 19.578 25.172 1 98.38 87 ALA B O 1
ATOM 2577 N N . GLY B 1 88 ? 9.664 21.297 26.453 1 97.31 88 GLY B N 1
ATOM 2578 C CA . GLY B 1 88 ? 10.992 21.438 27.016 1 97.31 88 GLY B CA 1
ATOM 2579 C C . GLY B 1 88 ? 12.016 21.938 26.031 1 97.31 88 GLY B C 1
ATOM 2580 O O . GLY B 1 88 ? 11.82 22.969 25.391 1 97.31 88 GLY B O 1
ATOM 2581 N N . GLU B 1 89 ? 13.117 21.219 25.844 1 97 89 GLU B N 1
ATOM 2582 C CA . GLU B 1 89 ? 14.18 21.594 24.906 1 97 89 GLU B CA 1
ATOM 2583 C C . GLU B 1 89 ? 13.945 21 23.531 1 97 89 GLU B C 1
ATOM 2585 O O . GLU B 1 89 ? 14.695 21.281 22.594 1 97 89 GLU B O 1
ATOM 2590 N N . ARG B 1 90 ? 12.953 20.219 23.453 1 97.81 90 ARG B N 1
ATOM 2591 C CA . ARG B 1 90 ? 12.703 19.516 22.203 1 97.81 90 ARG B CA 1
ATOM 2592 C C . ARG B 1 90 ? 11.664 20.234 21.359 1 97.81 90 ARG B C 1
ATOM 2594 O O . ARG B 1 90 ? 10.781 20.906 21.906 1 97.81 90 ARG B O 1
ATOM 2601 N N . VAL B 1 91 ? 11.812 20.109 20.094 1 98.88 91 VAL B N 1
ATOM 2602 C CA . VAL B 1 91 ? 10.852 20.609 19.109 1 98.88 91 VAL B CA 1
ATOM 2603 C C . VAL B 1 91 ? 10.312 19.453 18.281 1 98.88 91 VAL B C 1
ATOM 2605 O O . VAL B 1 91 ? 11.07 18.609 17.812 1 98.88 91 VAL B O 1
ATOM 2608 N N . PHE B 1 92 ? 8.984 19.391 18.125 1 98.94 92 PHE B N 1
ATOM 2609 C CA . PHE B 1 92 ? 8.32 18.344 17.359 1 98.94 92 PHE B CA 1
ATOM 2610 C C . PHE B 1 92 ? 7.578 18.953 16.172 1 98.94 92 PHE B C 1
ATOM 2612 O O . PHE B 1 92 ? 7.121 20.094 16.234 1 98.94 92 PHE B O 1
ATOM 2619 N N . ASN B 1 93 ? 7.562 18.281 15.016 1 98.94 93 ASN B N 1
ATOM 2620 C CA . ASN B 1 93 ? 6.566 18.484 13.969 1 98.94 93 ASN B CA 1
ATOM 2621 C C . ASN B 1 93 ? 5.215 17.891 14.359 1 98.94 93 ASN B C 1
ATOM 2623 O O . ASN B 1 93 ? 5.043 16.672 14.359 1 98.94 93 ASN B O 1
ATOM 2627 N N . SER B 1 94 ? 4.25 18.812 14.672 1 98.94 94 SER B N 1
ATOM 2628 C CA . SER B 1 94 ? 3.012 18.328 15.266 1 98.94 94 SER B CA 1
ATOM 2629 C C . SER B 1 94 ? 1.796 18.812 14.477 1 98.94 94 SER B C 1
ATOM 2631 O O . SER B 1 94 ? 1.874 19.797 13.75 1 98.94 94 SER B O 1
ATOM 2633 N N . ALA B 1 95 ? 0.744 18.094 14.562 1 98.94 95 ALA B N 1
ATOM 2634 C CA . ALA B 1 95 ? -0.589 18.469 14.094 1 98.94 95 ALA B CA 1
ATOM 2635 C C . ALA B 1 95 ? -1.619 18.328 15.219 1 98.94 95 ALA B C 1
ATOM 2637 O O . ALA B 1 95 ? -1.615 17.344 15.953 1 98.94 95 ALA B O 1
ATOM 2638 N N . GLN B 1 96 ? -2.439 19.312 15.336 1 98.94 96 GLN B N 1
ATOM 2639 C CA . GLN B 1 96 ? -3.463 19.312 16.375 1 98.94 96 GLN B CA 1
ATOM 2640 C C . GLN B 1 96 ? -4.859 19.422 15.773 1 98.94 96 GLN B C 1
ATOM 2642 O O . GLN B 1 96 ? -5.074 20.156 14.812 1 98.94 96 GLN B O 1
ATOM 2647 N N . LEU B 1 97 ? -5.789 18.609 16.312 1 98.94 97 LEU B N 1
ATOM 2648 C CA . LEU B 1 97 ? -7.207 18.656 15.977 1 98.94 97 LEU B CA 1
ATOM 2649 C C . LEU B 1 97 ? -7.984 19.438 17.031 1 98.94 97 LEU B C 1
ATOM 2651 O O . LEU B 1 97 ? -7.984 19.078 18.203 1 98.94 97 LEU B O 1
ATOM 2655 N N . VAL B 1 98 ? -8.617 20.5 16.578 1 98.94 98 VAL B N 1
ATOM 2656 C CA . VAL B 1 98 ? -9.438 21.344 17.438 1 98.94 98 VAL B CA 1
ATOM 2657 C C . VAL B 1 98 ? -10.906 21.234 17.031 1 98.94 98 VAL B C 1
ATOM 2659 O O . VAL B 1 98 ? -11.234 21.328 15.844 1 98.94 98 VAL B O 1
ATOM 2662 N N . ALA B 1 99 ? -11.773 21.016 17.984 1 98.81 99 ALA B N 1
ATOM 2663 C CA . ALA B 1 99 ? -13.195 20.859 17.719 1 98.81 99 ALA B CA 1
ATOM 2664 C C . ALA B 1 99 ? -13.844 22.203 17.391 1 98.81 99 ALA B C 1
ATOM 2666 O O . ALA B 1 99 ? -13.219 23.25 17.547 1 98.81 99 ALA B O 1
ATOM 2667 N N . ALA B 1 100 ? -15.094 22.125 16.969 1 98.69 100 ALA B N 1
ATOM 2668 C CA . ALA B 1 100 ? -15.852 23.312 16.594 1 98.69 100 ALA B CA 1
ATOM 2669 C C . ALA B 1 100 ? -16.078 24.219 17.797 1 98.69 100 ALA B C 1
ATOM 2671 O O . ALA B 1 100 ? -16.219 25.438 17.641 1 98.69 100 ALA B O 1
ATOM 2672 N N . ASP B 1 101 ? -16.047 23.688 18.969 1 98.38 101 ASP B N 1
ATOM 2673 C CA . ASP B 1 101 ? -16.281 24.516 20.156 1 98.38 101 ASP B CA 1
ATOM 2674 C C . ASP B 1 101 ? -14.961 24.984 20.75 1 98.38 101 ASP B C 1
ATOM 2676 O O . ASP B 1 101 ? -14.938 25.562 21.844 1 98.38 101 ASP B O 1
ATOM 2680 N N . GLY B 1 102 ? -13.828 24.609 20.094 1 98.25 102 GLY B N 1
ATOM 2681 C CA . GLY B 1 102 ? -12.516 25.094 20.516 1 98.25 102 GLY B CA 1
ATOM 2682 C C . GLY B 1 102 ? -11.758 24.094 21.359 1 98.25 102 GLY B C 1
ATOM 2683 O O . GLY B 1 102 ? -10.578 24.281 21.656 1 98.25 102 GLY B O 1
ATOM 2684 N N . ALA B 1 103 ? -12.406 22.969 21.766 1 98.44 103 ALA B N 1
ATOM 2685 C CA . ALA B 1 103 ? -11.727 21.938 22.562 1 98.44 103 ALA B CA 1
ATOM 2686 C C . ALA B 1 103 ? -10.602 21.297 21.75 1 98.44 103 ALA B C 1
ATOM 2688 O O . ALA B 1 103 ? -10.781 20.969 20.578 1 98.44 103 ALA B O 1
ATOM 2689 N N . ARG B 1 104 ? -9.477 21.156 22.344 1 98.38 104 ARG B N 1
ATOM 2690 C CA . ARG B 1 104 ? -8.352 20.453 21.734 1 98.38 104 ARG B CA 1
ATOM 2691 C C . ARG B 1 104 ? -8.508 18.938 21.859 1 98.38 104 ARG B C 1
ATOM 2693 O O . ARG B 1 104 ? -8.375 18.391 22.969 1 98.38 104 ARG B O 1
ATOM 2700 N N . LEU B 1 105 ? -8.711 18.25 20.781 1 98.75 105 LEU B N 1
ATOM 2701 C CA . LEU B 1 105 ? -9.164 16.859 20.828 1 98.75 105 LEU B CA 1
ATOM 2702 C C . LEU B 1 105 ? -7.988 15.898 20.734 1 98.75 105 LEU B C 1
ATOM 2704 O O . LEU B 1 105 ? -8.023 14.805 21.297 1 98.75 105 LEU B O 1
ATOM 2708 N N . ALA B 1 106 ? -6.961 16.219 19.969 1 98.81 106 ALA B N 1
ATOM 2709 C CA . ALA B 1 106 ? -5.832 15.32 19.719 1 98.81 106 ALA B CA 1
ATOM 2710 C C . ALA B 1 106 ? -4.613 16.109 19.234 1 98.81 106 ALA B C 1
ATOM 2712 O O . ALA B 1 106 ? -4.75 17.156 18.609 1 98.81 106 ALA B O 1
ATOM 2713 N N . ASN B 1 107 ? -3.488 15.672 19.531 1 98.94 107 ASN B N 1
ATOM 2714 C CA . ASN B 1 107 ? -2.213 16.203 19.062 1 98.94 107 ASN B CA 1
ATOM 2715 C C . ASN B 1 107 ? -1.226 15.102 18.719 1 98.94 107 ASN B C 1
ATOM 2717 O O . ASN B 1 107 ? -0.879 14.281 19.578 1 98.94 107 ASN B O 1
ATOM 2721 N N . HIS B 1 108 ? -0.818 15.07 17.516 1 98.94 108 HIS B N 1
ATOM 2722 C CA . HIS B 1 108 ? 0.106 14.047 17.031 1 98.94 108 HIS B CA 1
ATOM 2723 C C . HIS B 1 108 ? 1.478 14.641 16.734 1 98.94 108 HIS B C 1
ATOM 2725 O O . HIS B 1 108 ? 1.582 15.648 16.031 1 98.94 108 HIS B O 1
ATOM 2731 N N . ARG B 1 109 ? 2.508 14.039 17.344 1 98.94 109 ARG B N 1
ATOM 2732 C CA . ARG B 1 109 ? 3.896 14.359 17.016 1 98.94 109 ARG B CA 1
ATOM 2733 C C . ARG B 1 109 ? 4.453 13.406 15.969 1 98.94 109 ARG B C 1
ATOM 2735 O O . ARG B 1 109 ? 4.402 12.188 16.141 1 98.94 109 ARG B O 1
ATOM 2742 N N . LYS B 1 110 ? 4.977 13.961 14.922 1 98.88 110 LYS B N 1
ATOM 2743 C CA . LYS B 1 110 ? 5.469 13.164 13.805 1 98.88 110 LYS B CA 1
ATOM 2744 C C . LYS B 1 110 ? 6.504 12.141 14.258 1 98.88 110 LYS B C 1
ATOM 2746 O O . LYS B 1 110 ? 7.457 12.484 14.961 1 98.88 110 LYS B O 1
ATOM 2751 N N . THR B 1 111 ? 6.301 10.906 13.82 1 98.75 111 THR B N 1
ATOM 2752 C CA . THR B 1 111 ? 7.156 9.828 14.297 1 98.75 111 THR B CA 1
ATOM 2753 C C . THR B 1 111 ? 8.242 9.508 13.273 1 98.75 111 THR B C 1
ATOM 2755 O O . THR B 1 111 ? 9.352 9.125 13.641 1 98.75 111 THR B O 1
ATOM 2758 N N . HIS B 1 112 ? 7.922 9.492 12.039 1 98.56 112 HIS B N 1
ATOM 2759 C CA . HIS B 1 112 ? 8.844 9.242 10.938 1 98.56 112 HIS B CA 1
ATOM 2760 C C . HIS B 1 112 ? 9.297 10.547 10.289 1 98.56 112 HIS B C 1
ATOM 2762 O O . HIS B 1 112 ? 8.555 11.141 9.5 1 98.56 112 HIS B O 1
ATOM 2768 N N . LEU B 1 113 ? 10.5 10.914 10.555 1 98.44 113 LEU B N 1
ATOM 2769 C CA . LEU B 1 113 ? 11.016 12.18 10.062 1 98.44 113 LEU B CA 1
ATOM 2770 C C . LEU B 1 113 ? 11.617 12.016 8.672 1 98.44 113 LEU B C 1
ATOM 2772 O O . LEU B 1 113 ? 12.32 11.039 8.406 1 98.44 113 LEU B O 1
ATOM 2776 N N . PHE B 1 114 ? 11.344 12.93 7.793 1 96.56 114 PHE B N 1
ATOM 2777 C CA . PHE B 1 114 ? 11.797 12.875 6.406 1 96.56 114 PHE B CA 1
ATOM 2778 C C . PHE B 1 114 ? 13.172 13.516 6.262 1 96.56 114 PHE B C 1
ATOM 2780 O O . PHE B 1 114 ? 13.328 14.719 6.445 1 96.56 114 PHE B O 1
ATOM 2787 N N . GLY B 1 115 ? 14.141 12.719 5.992 1 93.44 115 GLY B N 1
ATOM 2788 C CA . GLY B 1 115 ? 15.453 13.188 5.559 1 93.44 115 GLY B CA 1
ATOM 2789 C C . GLY B 1 115 ? 16.219 13.898 6.656 1 93.44 115 GLY B C 1
ATOM 2790 O O . GLY B 1 115 ? 15.828 13.859 7.824 1 93.44 115 GLY B O 1
ATOM 2791 N N . GLY B 1 116 ? 17.359 14.438 6.176 1 92.5 116 GLY B N 1
ATOM 2792 C CA . GLY B 1 116 ? 18.25 15.141 7.086 1 92.5 116 GLY B CA 1
ATOM 2793 C C . GLY B 1 116 ? 17.688 16.453 7.578 1 92.5 116 GLY B C 1
ATOM 2794 O O . GLY B 1 116 ? 17.891 16.828 8.734 1 92.5 116 GLY B O 1
ATOM 2795 N N . PHE B 1 117 ? 16.875 17.062 6.75 1 91.44 117 PHE B N 1
ATOM 2796 C CA . PHE B 1 117 ? 16.281 18.344 7.098 1 91.44 117 PHE B CA 1
ATOM 2797 C C . PHE B 1 117 ? 15.422 18.219 8.352 1 91.44 117 PHE B C 1
ATOM 2799 O O . PHE B 1 117 ? 15.617 18.953 9.32 1 91.44 117 PHE B O 1
ATOM 2806 N N . GLU B 1 118 ? 14.461 17.25 8.32 1 96.5 118 GLU B N 1
ATOM 2807 C CA . GLU B 1 118 ? 13.578 17.109 9.477 1 96.5 118 GLU B CA 1
ATOM 2808 C C . GLU B 1 118 ? 14.344 16.609 10.703 1 96.5 118 GLU B C 1
ATOM 2810 O O . GLU B 1 118 ? 14.078 17.031 11.828 1 96.5 118 GLU B O 1
ATOM 2815 N N . ARG B 1 119 ? 15.289 15.812 10.484 1 96.5 119 ARG B N 1
ATOM 2816 C CA . ARG B 1 119 ? 16.031 15.234 11.602 1 96.5 119 ARG B CA 1
ATOM 2817 C C . ARG B 1 119 ? 16.875 16.281 12.305 1 96.5 119 ARG B C 1
ATOM 2819 O O . ARG B 1 119 ? 17.188 16.156 13.492 1 96.5 119 ARG B O 1
ATOM 2826 N N . GLU B 1 120 ? 17.188 17.281 11.562 1 96.38 120 GLU B N 1
ATOM 2827 C CA . GLU B 1 120 ? 17.969 18.375 12.133 1 96.38 120 GLU B CA 1
ATOM 2828 C C . GLU B 1 120 ? 17.109 19.234 13.055 1 96.38 120 GLU B C 1
ATOM 2830 O O . GLU B 1 120 ? 17.594 19.797 14.039 1 96.38 120 GLU B O 1
ATOM 2835 N N . HIS B 1 121 ? 15.805 19.297 12.781 1 97.31 121 HIS B N 1
ATOM 2836 C CA . HIS B 1 121 ? 15.008 20.328 13.438 1 97.31 121 HIS B CA 1
ATOM 2837 C C . HIS B 1 121 ? 14.008 19.719 14.414 1 97.31 121 HIS B C 1
ATOM 2839 O O . HIS B 1 121 ? 13.484 20.406 15.289 1 97.31 121 HIS B O 1
ATOM 2845 N N . PHE B 1 122 ? 13.742 18.422 14.227 1 98.75 122 PHE B N 1
ATOM 2846 C CA . PHE B 1 122 ? 12.633 17.875 15 1 98.75 122 PHE B CA 1
ATOM 2847 C C . PHE B 1 122 ? 13.07 16.609 15.734 1 98.75 122 PHE B C 1
ATOM 2849 O O . PHE B 1 122 ? 13.953 15.891 15.273 1 98.75 122 PHE B O 1
ATOM 2856 N N . THR B 1 123 ? 12.438 16.422 16.844 1 98.69 123 THR B N 1
ATOM 2857 C CA . THR B 1 123 ? 12.484 15.156 17.578 1 98.69 123 THR B CA 1
ATOM 2858 C C . THR B 1 123 ? 11.344 14.242 17.141 1 98.69 123 THR B C 1
ATOM 2860 O O . THR B 1 123 ? 10.195 14.68 17.016 1 98.69 123 THR B O 1
ATOM 2863 N N . PRO B 1 124 ? 11.648 12.977 16.828 1 98.75 124 PRO B N 1
ATOM 2864 C CA . PRO B 1 124 ? 10.555 12.078 16.469 1 98.75 124 PRO B CA 1
ATOM 2865 C C . PRO B 1 124 ? 9.609 11.781 17.625 1 98.75 124 PRO B C 1
ATOM 2867 O O . PRO B 1 124 ? 10.07 11.602 18.766 1 98.75 124 PRO B O 1
ATOM 2870 N N . GLY B 1 125 ? 8.328 11.828 17.312 1 98.75 125 GLY B N 1
ATOM 2871 C CA . GLY B 1 125 ? 7.367 11.359 18.297 1 98.75 125 GLY B CA 1
ATOM 2872 C C . GLY B 1 125 ? 7.434 9.859 18.531 1 98.75 125 GLY B C 1
ATOM 2873 O O . GLY B 1 125 ? 8.141 9.148 17.812 1 98.75 125 GLY B O 1
ATOM 2874 N N . ASP B 1 126 ? 6.602 9.359 19.531 1 97.94 126 ASP B N 1
ATOM 2875 C CA . ASP B 1 126 ? 6.691 7.941 19.844 1 97.94 126 ASP B CA 1
ATOM 2876 C C . ASP B 1 126 ? 5.305 7.32 20 1 97.94 126 ASP B C 1
ATOM 2878 O O . ASP B 1 126 ? 5.176 6.152 20.375 1 97.94 126 ASP B O 1
ATOM 2882 N N . GLN B 1 127 ? 4.27 8.055 19.688 1 97.69 127 GLN B N 1
ATOM 2883 C CA . GLN B 1 127 ? 2.91 7.527 19.719 1 97.69 127 GLN B CA 1
ATOM 2884 C C . GLN B 1 127 ? 2.438 7.129 18.328 1 97.69 127 GLN B C 1
ATOM 2886 O O . GLN B 1 127 ? 2.242 7.988 17.469 1 97.69 127 GLN B O 1
ATOM 2891 N N . PRO B 1 128 ? 2.201 5.898 18.141 1 95.88 128 PRO B N 1
ATOM 2892 C CA . PRO B 1 128 ? 1.9 5.434 16.781 1 95.88 128 PRO B CA 1
ATOM 2893 C C . PRO B 1 128 ? 0.49 5.805 16.328 1 95.88 128 PRO B C 1
ATOM 2895 O O . PRO B 1 128 ? 0.255 6.016 15.141 1 95.88 128 PRO B O 1
ATOM 2898 N N . VAL B 1 129 ? -0.47 5.84 17.297 1 98.75 129 VAL B N 1
ATOM 2899 C CA . VAL B 1 129 ? -1.858 6.125 16.953 1 98.75 129 VAL B CA 1
ATOM 2900 C C . VAL B 1 129 ? -2.406 7.223 17.859 1 98.75 129 VAL B C 1
ATOM 2902 O O . VAL B 1 129 ? -2.412 7.078 19.078 1 98.75 129 VAL B O 1
ATOM 2905 N N . VAL B 1 130 ? -2.805 8.305 17.297 1 98.88 130 VAL B N 1
ATOM 2906 C CA . VAL B 1 130 ? -3.516 9.391 17.969 1 98.88 130 VAL B CA 1
ATOM 2907 C C . VAL B 1 130 ? -4.855 9.641 17.266 1 98.88 130 VAL B C 1
ATOM 2909 O O . VAL B 1 130 ? -4.906 9.836 16.062 1 98.88 130 VAL B O 1
ATOM 2912 N N . GLN B 1 131 ? -5.996 9.547 18.016 1 98.81 131 GLN B N 1
ATOM 2913 C CA . GLN B 1 131 ? -7.34 9.633 17.453 1 98.81 131 GLN B CA 1
ATOM 2914 C C . GLN B 1 131 ? -8.25 10.484 18.344 1 98.81 131 GLN B C 1
ATOM 2916 O O . GLN B 1 131 ? -7.91 10.758 19.5 1 98.81 131 GLN B O 1
ATOM 2921 N N . ALA B 1 132 ? -9.305 10.906 17.797 1 98.88 132 ALA B N 1
ATOM 2922 C CA . ALA B 1 132 ? -10.398 11.547 18.516 1 98.88 132 ALA B CA 1
ATOM 2923 C C . ALA B 1 132 ? -11.734 11.297 17.828 1 98.88 132 ALA B C 1
ATOM 2925 O O . ALA B 1 132 ? -11.781 11.047 16.609 1 98.88 132 ALA B O 1
ATOM 2926 N N . GLU B 1 133 ? -12.828 11.328 18.609 1 98.56 133 GLU B N 1
ATOM 2927 C CA . GLU B 1 133 ? -14.172 11.289 18.031 1 98.56 133 GLU B CA 1
ATOM 2928 C C . GLU B 1 133 ? -14.609 12.664 17.531 1 98.56 133 GLU B C 1
ATOM 2930 O O . GLU B 1 133 ? -14.469 13.656 18.25 1 98.56 133 GLU B O 1
ATOM 2935 N N . LEU B 1 134 ? -15.047 12.75 16.312 1 98.25 134 LEU B N 1
ATOM 2936 C CA . LEU B 1 134 ? -15.523 13.992 15.711 1 98.25 134 LEU B CA 1
ATOM 2937 C C . LEU B 1 134 ? -16.719 13.734 14.789 1 98.25 134 LEU B C 1
ATOM 2939 O O . LEU B 1 134 ? -16.578 13.047 13.773 1 98.25 134 LEU B O 1
ATOM 2943 N N . ASN B 1 135 ? -17.875 14.25 15.164 1 96.12 135 ASN B N 1
ATOM 2944 C CA . ASN B 1 135 ? -19.062 14.172 14.336 1 96.12 135 ASN B CA 1
ATOM 2945 C C . ASN B 1 135 ? -19.391 12.734 13.953 1 96.12 135 ASN B C 1
ATOM 2947 O O . ASN B 1 135 ? -19.672 12.438 12.789 1 96.12 135 ASN B O 1
ATOM 2951 N N . GLY B 1 136 ? -19.172 11.852 14.805 1 95.44 136 GLY B N 1
ATOM 2952 C CA . GLY B 1 136 ? -19.562 10.461 14.609 1 95.44 136 GLY B CA 1
ATOM 2953 C C . GLY B 1 136 ? -18.484 9.625 13.938 1 95.44 136 GLY B C 1
ATOM 2954 O O . GLY B 1 136 ? -18.688 8.445 13.664 1 95.44 136 GLY B O 1
ATOM 2955 N N . LEU B 1 137 ? -17.375 10.273 13.656 1 98.31 137 LEU B N 1
ATOM 2956 C CA . LEU B 1 137 ? -16.25 9.562 13.062 1 98.31 137 LEU B CA 1
ATOM 2957 C C . LEU B 1 137 ? -15.062 9.516 14.023 1 98.31 137 LEU B C 1
ATOM 2959 O O . LEU B 1 137 ? -14.828 10.469 14.766 1 98.31 137 LEU B O 1
ATOM 2963 N N . ARG B 1 138 ? -14.438 8.422 14.125 1 98.69 138 ARG B N 1
ATOM 2964 C CA . ARG B 1 138 ? -13.125 8.383 14.758 1 98.69 138 ARG B CA 1
ATOM 2965 C C . ARG B 1 138 ? -12.055 8.938 13.82 1 98.69 138 ARG B C 1
ATOM 2967 O O . ARG B 1 138 ? -11.727 8.328 12.805 1 98.69 138 ARG B O 1
ATOM 2974 N N . VAL B 1 139 ? -11.484 10.055 14.117 1 98.94 139 VAL B N 1
ATOM 2975 C CA . VAL B 1 139 ? -10.531 10.773 13.273 1 98.94 139 VAL B CA 1
ATOM 2976 C C . VAL B 1 139 ? -9.117 10.547 13.789 1 98.94 139 VAL B C 1
ATOM 2978 O O . VAL B 1 139 ? -8.844 10.742 14.977 1 98.94 139 VAL B O 1
ATOM 2981 N N . GLY B 1 140 ? -8.219 10 12.938 1 98.94 140 GLY B N 1
ATOM 2982 C CA . GLY B 1 140 ? -6.816 9.836 13.266 1 98.94 140 GLY B CA 1
ATOM 2983 C C . GLY B 1 140 ? -5.922 10.867 12.602 1 98.94 140 GLY B C 1
ATOM 2984 O O . GLY B 1 140 ? -6.328 11.523 11.648 1 98.94 140 GLY B O 1
ATOM 2985 N N . LEU B 1 141 ? -4.707 11 13.141 1 98.94 141 LEU B N 1
ATOM 2986 C CA . LEU B 1 141 ? -3.742 11.953 12.602 1 98.94 141 LEU B CA 1
ATOM 2987 C C . LEU B 1 141 ? -2.436 11.258 12.234 1 98.94 141 LEU B C 1
ATOM 2989 O O . LEU B 1 141 ? -1.938 10.422 12.992 1 98.94 141 LEU B O 1
ATOM 2993 N N . LEU B 1 142 ? -1.949 11.438 11.117 1 98.94 142 LEU B N 1
ATOM 2994 C CA . LEU B 1 142 ? -0.568 11.25 10.688 1 98.94 142 LEU B CA 1
ATOM 2995 C C . LEU B 1 142 ? -0.039 12.516 10.016 1 98.94 142 LEU B C 1
ATOM 2997 O O . LEU B 1 142 ? -0.79 13.469 9.789 1 98.94 142 LEU B O 1
ATOM 3001 N N . ILE B 1 143 ? 1.274 12.578 9.773 1 98.94 143 ILE B N 1
ATOM 3002 C CA . ILE B 1 143 ? 1.827 13.758 9.125 1 98.94 143 ILE B CA 1
ATOM 3003 C C . ILE B 1 143 ? 2.709 13.344 7.953 1 98.94 143 ILE B C 1
ATOM 3005 O O . ILE B 1 143 ? 3.742 12.695 8.141 1 98.94 143 ILE B O 1
ATOM 3009 N N . CYS B 1 144 ? 2.291 13.688 6.777 1 98.69 144 CYS B N 1
ATOM 3010 C CA . CYS B 1 144 ? 3.055 13.68 5.535 1 98.69 144 CYS B CA 1
ATOM 3011 C C . CYS B 1 144 ? 3.758 12.344 5.336 1 98.69 144 CYS B C 1
ATOM 3013 O O . CYS B 1 144 ? 3.109 11.328 5.066 1 98.69 144 CYS B O 1
ATOM 3015 N N . TYR B 1 145 ? 5.059 12.203 5.559 1 98.62 145 TYR B N 1
ATOM 3016 C CA . TYR B 1 145 ? 5.922 11.047 5.32 1 98.62 145 TYR B CA 1
ATOM 3017 C C . TYR B 1 145 ? 5.371 9.805 5.996 1 98.62 145 TYR B C 1
ATOM 3019 O O . TYR B 1 145 ? 5.527 8.688 5.488 1 98.62 145 TYR B O 1
ATOM 3027 N N . GLU B 1 146 ? 4.629 9.953 7.043 1 98.81 146 GLU B N 1
ATOM 3028 C CA . GLU B 1 146 ? 4.152 8.859 7.875 1 98.81 146 GLU B CA 1
ATOM 3029 C C . GLU B 1 146 ? 3.16 7.98 7.113 1 98.81 146 GLU B C 1
ATOM 3031 O O . GLU B 1 146 ? 3.104 6.766 7.332 1 98.81 146 GLU B O 1
ATOM 3036 N N . VAL B 1 147 ? 2.41 8.594 6.219 1 98.81 147 VAL B N 1
ATOM 3037 C CA . VAL B 1 147 ? 1.356 7.848 5.539 1 98.81 147 VAL B CA 1
ATOM 3038 C C . VAL B 1 147 ? 1.974 6.91 4.504 1 98.81 147 VAL B C 1
ATOM 3040 O O . VAL B 1 147 ? 1.311 5.992 4.016 1 98.81 147 VAL B O 1
ATOM 3043 N N . GLU B 1 148 ? 3.238 7.133 4.188 1 98.56 148 GLU B N 1
ATOM 3044 C CA . GLU B 1 148 ? 3.916 6.312 3.193 1 98.56 148 GLU B CA 1
ATOM 3045 C C . GLU B 1 148 ? 4.332 4.965 3.777 1 98.56 148 GLU B C 1
ATOM 3047 O O . GLU B 1 148 ? 4.723 4.055 3.043 1 98.56 148 GLU B O 1
ATOM 3052 N N . PHE B 1 149 ? 4.305 4.793 5.027 1 98.62 149 PHE B N 1
ATOM 3053 C CA . PHE B 1 149 ? 4.539 3.525 5.703 1 98.62 149 PHE B CA 1
ATOM 3054 C C . PHE B 1 149 ? 3.225 2.795 5.961 1 98.62 149 PHE B C 1
ATOM 3056 O O . PHE B 1 149 ? 2.42 3.227 6.785 1 98.62 149 PHE B O 1
ATOM 3063 N N . PRO B 1 150 ? 3.029 1.67 5.262 1 98.56 150 PRO B N 1
ATOM 3064 C CA . PRO B 1 150 ? 1.757 0.973 5.453 1 98.56 150 PRO B CA 1
ATOM 3065 C C . PRO B 1 150 ? 1.532 0.542 6.902 1 98.56 150 PRO B C 1
ATOM 3067 O O . PRO B 1 150 ? 0.387 0.444 7.352 1 98.56 150 PRO B O 1
ATOM 3070 N N . GLU B 1 151 ? 2.605 0.352 7.656 1 98.62 151 GLU B N 1
ATOM 3071 C CA . GLU B 1 151 ? 2.496 -0.049 9.055 1 98.62 151 GLU B CA 1
ATOM 3072 C C . GLU B 1 151 ? 1.71 0.979 9.867 1 98.62 151 GLU B C 1
ATOM 3074 O O . GLU B 1 151 ? 0.839 0.619 10.656 1 98.62 151 GLU B O 1
ATOM 3079 N N . ASN B 1 152 ? 1.992 2.266 9.617 1 98.75 152 ASN B N 1
ATOM 3080 C CA . ASN B 1 152 ? 1.326 3.336 10.352 1 98.75 152 ASN B CA 1
ATOM 3081 C C . ASN B 1 152 ? -0.169 3.379 10.047 1 98.75 152 ASN B C 1
ATOM 3083 O O . ASN B 1 152 ? -0.987 3.492 10.961 1 98.75 152 ASN B O 1
ATOM 3087 N N . VAL B 1 153 ? -0.481 3.307 8.797 1 98.88 153 VAL B N 1
ATOM 3088 C CA . VAL B 1 153 ? -1.874 3.439 8.383 1 98.88 153 VAL B CA 1
ATOM 3089 C C . VAL B 1 153 ? -2.666 2.215 8.836 1 98.88 153 VAL B C 1
ATOM 3091 O O . VAL B 1 153 ? -3.805 2.338 9.289 1 98.88 153 VAL B O 1
ATOM 3094 N N . ARG B 1 154 ? -2.059 1.013 8.711 1 98.62 154 ARG B N 1
ATOM 3095 C CA . ARG B 1 154 ? -2.703 -0.205 9.195 1 98.62 154 ARG B CA 1
ATOM 3096 C C . ARG B 1 154 ? -2.973 -0.128 10.695 1 98.62 154 ARG B C 1
ATOM 3098 O O . ARG B 1 154 ? -4.027 -0.56 11.164 1 98.62 154 ARG B O 1
ATOM 3105 N N . ALA B 1 155 ? -1.991 0.399 11.445 1 98.69 155 ALA B N 1
ATOM 3106 C CA . ALA B 1 155 ? -2.197 0.555 12.883 1 98.69 155 ALA B CA 1
ATOM 3107 C C . ALA B 1 155 ? -3.432 1.406 13.172 1 98.69 155 ALA B C 1
ATOM 3109 O O . ALA B 1 155 ? -4.219 1.087 14.062 1 98.69 155 ALA B O 1
ATOM 3110 N N . HIS B 1 156 ? -3.613 2.455 12.414 1 98.88 156 HIS B N 1
ATOM 3111 C CA . HIS B 1 156 ? -4.797 3.293 12.562 1 98.88 156 HIS B CA 1
ATOM 3112 C C . HIS B 1 156 ? -6.066 2.521 12.211 1 98.88 156 HIS B C 1
ATOM 3114 O O . HIS B 1 156 ? -7.07 2.615 12.922 1 98.88 156 HIS B O 1
ATOM 3120 N N . ALA B 1 157 ? -6.02 1.789 11.117 1 98.5 157 ALA B N 1
ATOM 3121 C CA . ALA B 1 157 ? -7.188 1.008 10.711 1 98.5 157 ALA B CA 1
ATOM 3122 C C . ALA B 1 157 ? -7.582 0.01 11.797 1 98.5 157 ALA B C 1
ATOM 3124 O O . ALA B 1 157 ? -8.758 -0.106 12.141 1 98.5 157 ALA B O 1
ATOM 3125 N N . LEU B 1 158 ? -6.578 -0.675 12.352 1 98.19 158 LEU B N 1
ATOM 3126 C CA . LEU B 1 158 ? -6.812 -1.686 13.375 1 98.19 158 LEU B CA 1
ATOM 3127 C C . LEU B 1 158 ? -7.348 -1.049 14.656 1 98.19 158 LEU B C 1
ATOM 3129 O O . LEU B 1 158 ? -8.062 -1.695 15.422 1 98.19 158 LEU B O 1
ATOM 3133 N N . ALA B 1 159 ? -7.02 0.233 14.836 1 98.56 159 ALA B N 1
ATOM 3134 C CA . ALA B 1 159 ? -7.488 0.958 16.016 1 98.56 159 ALA B CA 1
ATOM 3135 C C . ALA B 1 159 ? -8.875 1.554 15.773 1 98.56 159 ALA B C 1
ATOM 3137 O O . ALA B 1 159 ? -9.438 2.197 16.672 1 98.56 159 ALA B O 1
ATOM 3138 N N . GLY B 1 160 ? -9.414 1.437 14.578 1 98.06 160 GLY B N 1
ATOM 3139 C CA . GLY B 1 160 ? -10.789 1.815 14.312 1 98.06 160 GLY B CA 1
ATOM 3140 C C . GLY B 1 160 ? -10.922 3.188 13.68 1 98.06 160 GLY B C 1
ATOM 3141 O O . GLY B 1 160 ? -12.016 3.76 13.641 1 98.06 160 GLY B O 1
ATOM 3142 N N . THR B 1 161 ? -9.859 3.752 13.18 1 98.81 161 THR B N 1
ATOM 3143 C CA . THR B 1 161 ? -9.914 5.051 12.523 1 98.81 161 THR B CA 1
ATOM 3144 C C . THR B 1 161 ? -10.844 5 11.305 1 98.81 161 THR B C 1
ATOM 3146 O O . THR B 1 161 ? -10.773 4.062 10.508 1 98.81 161 THR B O 1
ATOM 3149 N N . ASP B 1 162 ? -11.75 5.969 11.203 1 98.81 162 ASP B N 1
ATOM 3150 C CA . ASP B 1 162 ? -12.648 6.098 10.062 1 98.81 162 ASP B CA 1
ATOM 3151 C C . ASP B 1 162 ? -12.086 7.059 9.023 1 98.81 162 ASP B C 1
ATOM 3153 O O . ASP B 1 162 ? -12.195 6.816 7.82 1 98.81 162 ASP B O 1
ATOM 3157 N N . LEU B 1 163 ? -11.547 8.125 9.484 1 98.94 163 LEU B N 1
ATOM 3158 C CA . LEU B 1 163 ? -10.969 9.188 8.68 1 98.94 163 LEU B CA 1
ATOM 3159 C C . LEU B 1 163 ? -9.562 9.539 9.172 1 98.94 163 LEU B C 1
ATOM 3161 O O . LEU B 1 163 ? -9.391 9.938 10.328 1 98.94 163 LEU B O 1
ATOM 3165 N N . LEU B 1 164 ? -8.586 9.297 8.336 1 98.94 164 LEU B N 1
ATOM 3166 C CA . LEU B 1 164 ? -7.207 9.656 8.641 1 98.94 164 LEU B CA 1
ATOM 3167 C C . LEU B 1 164 ? -6.836 10.992 8.008 1 98.94 164 LEU B C 1
ATOM 3169 O O . LEU B 1 164 ? -6.867 11.125 6.781 1 98.94 164 LEU B O 1
ATOM 3173 N N . VAL B 1 165 ? -6.582 11.984 8.797 1 99 165 VAL B N 1
ATOM 3174 C CA . VAL B 1 165 ? -6.184 13.297 8.305 1 99 165 VAL B CA 1
ATOM 3175 C C . VAL B 1 165 ? -4.66 13.398 8.289 1 99 165 VAL B C 1
ATOM 3177 O O . VAL B 1 165 ? -4 13.109 9.289 1 99 165 VAL B O 1
ATOM 3180 N N . VAL B 1 166 ? -4.113 13.82 7.152 1 99 166 VAL B N 1
ATOM 3181 C CA . VAL B 1 166 ? -2.666 13.82 6.949 1 99 166 VAL B CA 1
ATOM 3182 C C . VAL B 1 166 ? -2.217 15.188 6.449 1 99 166 VAL B C 1
ATOM 3184 O O . VAL B 1 166 ? -2.02 15.383 5.246 1 99 166 VAL B O 1
ATOM 3187 N N . PRO B 1 167 ? -1.996 16.156 7.375 1 98.94 167 PRO B N 1
ATOM 3188 C CA . PRO B 1 167 ? -1.311 17.375 6.953 1 98.94 167 PRO B CA 1
ATOM 3189 C C . PRO B 1 167 ? 0.03 17.094 6.273 1 98.94 167 PRO B C 1
ATOM 3191 O O . PRO B 1 167 ? 0.833 16.312 6.789 1 98.94 167 PRO B O 1
ATOM 3194 N N . THR B 1 168 ? 0.265 17.75 5.129 1 98.88 168 THR B N 1
ATOM 3195 C CA . THR B 1 168 ? 1.362 17.266 4.293 1 98.88 168 THR B CA 1
ATOM 3196 C C . THR B 1 168 ? 2.094 18.438 3.643 1 98.88 168 THR B C 1
ATOM 3198 O O . THR B 1 168 ? 1.482 19.469 3.336 1 98.88 168 THR B O 1
ATOM 3201 N N . ALA B 1 169 ? 3.387 18.312 3.441 1 98.56 169 ALA B N 1
ATOM 3202 C CA . ALA B 1 169 ? 4.25 19.125 2.58 1 98.56 169 ALA B CA 1
ATOM 3203 C C . ALA B 1 169 ? 4.992 18.25 1.576 1 98.56 169 ALA B C 1
ATOM 3205 O O . ALA B 1 169 ? 6.223 18.141 1.627 1 98.56 169 ALA B O 1
ATOM 3206 N N . LEU B 1 170 ? 4.305 17.672 0.685 1 98.44 170 LEU B N 1
ATOM 3207 C CA . LEU B 1 170 ? 4.84 16.781 -0.344 1 98.44 170 LEU B CA 1
ATOM 3208 C C . LEU B 1 170 ? 5.438 17.594 -1.493 1 98.44 170 LEU B C 1
ATOM 3210 O O . LEU B 1 170 ? 4.77 18.453 -2.064 1 98.44 170 LEU B O 1
ATOM 3214 N N . MET B 1 171 ? 6.602 17.312 -1.84 1 97.5 171 MET B N 1
ATOM 3215 C CA . MET B 1 171 ? 7.328 18.062 -2.861 1 97.5 171 MET B CA 1
ATOM 3216 C C . MET B 1 171 ? 7.637 17.188 -4.066 1 97.5 171 MET B C 1
ATOM 3218 O O . MET B 1 171 ? 7.414 15.969 -4.027 1 97.5 171 MET B O 1
ATOM 3222 N N . HIS B 1 172 ? 8.062 17.828 -5.09 1 95.44 172 HIS B N 1
ATOM 3223 C CA . HIS B 1 172 ? 8.68 17.109 -6.195 1 95.44 172 HIS B CA 1
ATOM 3224 C C . HIS B 1 172 ? 9.891 16.312 -5.719 1 95.44 172 HIS B C 1
ATOM 3226 O O . HIS B 1 172 ? 10.648 16.766 -4.863 1 95.44 172 HIS B O 1
ATOM 3232 N N . PRO B 1 173 ? 10.055 15.094 -6.406 1 94.75 173 PRO B N 1
ATOM 3233 C CA . PRO B 1 173 ? 9.359 14.391 -7.484 1 94.75 173 PRO B CA 1
ATOM 3234 C C . PRO B 1 173 ? 8.43 13.289 -6.973 1 94.75 173 PRO B C 1
ATOM 3236 O O . PRO B 1 173 ? 8.352 12.219 -7.57 1 94.75 173 PRO B O 1
ATOM 3239 N N . PHE B 1 174 ? 7.727 13.562 -5.828 1 96.06 174 PHE B N 1
ATO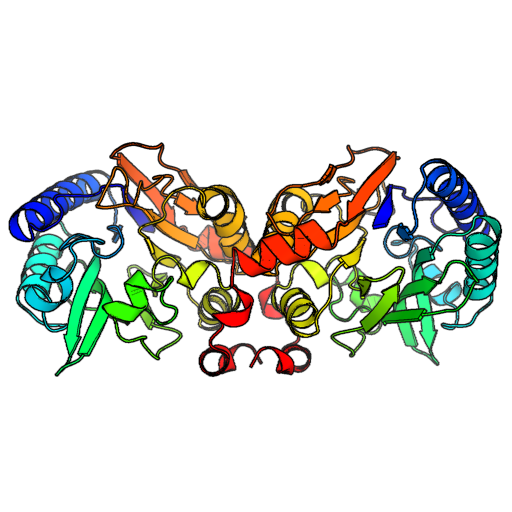M 3240 C CA . PHE B 1 174 ? 7.07 12.469 -5.121 1 96.06 174 PHE B CA 1
ATOM 3241 C C . PHE B 1 174 ? 5.574 12.461 -5.406 1 96.06 174 PHE B C 1
ATOM 3243 O O . PHE B 1 174 ? 4.777 12.039 -4.562 1 96.06 174 PHE B O 1
ATOM 3250 N N . GLN B 1 175 ? 5.141 12.875 -6.605 1 96.75 175 GLN B N 1
ATOM 3251 C CA . GLN B 1 175 ? 3.73 12.953 -6.965 1 96.75 175 GLN B CA 1
ATOM 3252 C C . GLN B 1 175 ? 3.055 11.594 -6.863 1 96.75 175 GLN B C 1
ATOM 3254 O O . GLN B 1 175 ? 1.854 11.508 -6.594 1 96.75 175 GLN B O 1
ATOM 3259 N N . PHE B 1 176 ? 3.816 10.508 -7.035 1 96.94 176 PHE B N 1
ATOM 3260 C CA . PHE B 1 176 ? 3.314 9.141 -6.969 1 96.94 176 PHE B CA 1
ATOM 3261 C C . PHE B 1 176 ? 2.602 8.891 -5.645 1 96.94 176 PHE B C 1
ATOM 3263 O O . PHE B 1 176 ? 1.61 8.156 -5.598 1 96.94 176 PHE B O 1
ATOM 3270 N N . VAL B 1 177 ? 3.02 9.531 -4.598 1 97.69 177 VAL B N 1
ATOM 3271 C CA . VAL B 1 177 ? 2.441 9.344 -3.271 1 97.69 177 VAL B CA 1
ATOM 3272 C C . VAL B 1 177 ? 0.987 9.805 -3.27 1 97.69 177 VAL B C 1
ATOM 3274 O O . VAL B 1 177 ? 0.087 9.039 -2.908 1 97.69 177 VAL B O 1
ATOM 3277 N N . ALA B 1 178 ? 0.727 10.969 -3.783 1 97.81 178 ALA B N 1
ATOM 3278 C CA . ALA B 1 178 ? -0.621 11.531 -3.787 1 97.81 178 ALA B CA 1
ATOM 3279 C C . ALA B 1 178 ? -1.518 10.797 -4.781 1 97.81 178 ALA B C 1
ATOM 3281 O O . ALA B 1 178 ? -2.701 10.578 -4.516 1 97.81 178 ALA B O 1
ATOM 3282 N N . GLU B 1 179 ? -0.97 10.367 -5.859 1 97.12 179 GLU B N 1
ATOM 3283 C CA . GLU B 1 179 ? -1.771 9.891 -6.984 1 97.12 179 GLU B CA 1
ATOM 3284 C C . GLU B 1 179 ? -2.049 8.398 -6.875 1 97.12 179 GLU B C 1
ATOM 3286 O O . GLU B 1 179 ? -3.072 7.914 -7.359 1 97.12 179 GLU B O 1
ATOM 3291 N N . SER B 1 180 ? -1.13 7.641 -6.266 1 97.75 180 SER B N 1
ATOM 3292 C CA . SER B 1 180 ? -1.254 6.188 -6.273 1 97.75 180 SER B CA 1
ATOM 3293 C C . SER B 1 180 ? -1.202 5.621 -4.859 1 97.75 180 SER B C 1
ATOM 3295 O O . SER B 1 180 ? -2.064 4.832 -4.465 1 97.75 180 SER B O 1
ATOM 3297 N N . LEU B 1 181 ? -0.288 6.062 -4.102 1 98.31 181 LEU B N 1
ATOM 3298 C CA . LEU B 1 181 ? -0.083 5.488 -2.775 1 98.31 181 LEU B CA 1
ATOM 3299 C C . LEU B 1 181 ? -1.283 5.758 -1.874 1 98.31 181 LEU B C 1
ATOM 3301 O O . LEU B 1 181 ? -1.772 4.852 -1.196 1 98.31 181 LEU B O 1
ATOM 3305 N N . LEU B 1 182 ? -1.812 6.984 -1.88 1 98.62 182 LEU B N 1
ATOM 3306 C CA . LEU B 1 182 ? -2.877 7.363 -0.958 1 98.62 182 LEU B CA 1
ATOM 3307 C C . LEU B 1 182 ? -4.156 6.582 -1.255 1 98.62 182 LEU B C 1
ATOM 3309 O O . LEU B 1 182 ? -4.766 6.016 -0.348 1 98.62 182 LEU B O 1
ATOM 3313 N N . PRO B 1 183 ? -4.555 6.52 -2.529 1 98.31 183 PRO B N 1
ATOM 3314 C CA . PRO B 1 183 ? -5.723 5.688 -2.828 1 98.31 183 PRO B CA 1
ATOM 3315 C C . PRO B 1 183 ? -5.539 4.238 -2.383 1 98.31 183 PRO B C 1
ATOM 3317 O O . PRO B 1 183 ? -6.477 3.623 -1.864 1 98.31 183 PRO B O 1
ATOM 3320 N N . THR B 1 184 ? -4.379 3.732 -2.588 1 98.56 184 THR B N 1
ATOM 3321 C CA . THR B 1 184 ? -4.09 2.361 -2.188 1 98.56 184 THR B CA 1
ATOM 3322 C C . THR B 1 184 ? -4.176 2.213 -0.67 1 98.56 184 THR B C 1
ATOM 3324 O O . THR B 1 184 ? -4.754 1.246 -0.169 1 98.56 184 THR B O 1
ATOM 3327 N N . ARG B 1 185 ? -3.609 3.227 0.067 1 98.75 185 ARG B N 1
ATOM 3328 C CA . ARG B 1 185 ? -3.688 3.217 1.524 1 98.75 185 ARG B CA 1
ATOM 3329 C C . ARG B 1 185 ? -5.137 3.176 1.995 1 98.75 185 ARG B C 1
ATOM 3331 O O . ARG B 1 185 ? -5.48 2.408 2.898 1 98.75 185 ARG B O 1
ATOM 3338 N N . ALA B 1 186 ? -5.906 4.02 1.405 1 98.69 186 ALA B N 1
ATOM 3339 C CA . ALA B 1 186 ? -7.316 4.086 1.778 1 98.69 186 ALA B CA 1
ATOM 3340 C C . ALA B 1 186 ? -8.023 2.766 1.493 1 98.69 186 ALA B C 1
ATOM 3342 O O . ALA B 1 186 ? -8.758 2.254 2.34 1 98.69 186 ALA B O 1
ATOM 3343 N N . PHE B 1 187 ? -7.777 2.162 0.37 1 98.38 187 PHE B N 1
ATOM 3344 C CA . PHE B 1 187 ? -8.398 0.927 -0.096 1 98.38 187 PHE B CA 1
ATOM 3345 C C . PHE B 1 187 ? -8.023 -0.242 0.806 1 98.38 187 PHE B C 1
ATOM 3347 O O . PHE B 1 187 ? -8.898 -0.918 1.353 1 98.38 187 PHE B O 1
ATOM 3354 N N . GLU B 1 188 ? -6.738 -0.448 1.05 1 98.12 188 GLU B N 1
ATOM 3355 C CA . GLU B 1 188 ? -6.27 -1.64 1.75 1 98.12 188 GLU B CA 1
ATOM 3356 C C . GLU B 1 188 ? -6.555 -1.55 3.246 1 98.12 188 GLU B C 1
ATOM 3358 O O . GLU B 1 188 ? -6.566 -2.566 3.943 1 98.12 188 GLU B O 1
ATOM 3363 N N . SER B 1 189 ? -6.758 -0.3 3.74 1 98.19 189 SER B N 1
ATOM 3364 C CA . SER B 1 189 ? -7.012 -0.117 5.164 1 98.19 189 SER B CA 1
ATOM 3365 C C . SER B 1 189 ? -8.484 0.177 5.434 1 98.19 189 SER B C 1
ATOM 3367 O O . SER B 1 189 ? -8.891 0.342 6.586 1 98.19 189 SER B O 1
ATOM 3369 N N . GLN B 1 190 ? -9.258 0.245 4.367 1 97 190 GLN B N 1
ATOM 3370 C CA . GLN B 1 190 ? -10.695 0.488 4.449 1 97 190 GLN B CA 1
ATOM 3371 C C . GLN B 1 190 ? -10.992 1.697 5.332 1 97 190 GLN B C 1
ATOM 3373 O O . GLN B 1 190 ? -11.742 1.59 6.309 1 97 190 GLN B O 1
ATOM 3378 N N . MET B 1 191 ? -10.484 2.816 4.922 1 98.06 191 MET B N 1
ATOM 3379 C CA . MET B 1 191 ? -10.734 4.074 5.617 1 98.06 191 MET B CA 1
ATOM 3380 C C . MET B 1 191 ? -10.648 5.254 4.656 1 98.06 191 MET B C 1
ATOM 3382 O O . MET B 1 191 ? -10.18 5.105 3.525 1 98.06 191 MET B O 1
ATOM 3386 N N . TYR B 1 192 ? -11.211 6.395 5.039 1 98.88 192 TYR B N 1
ATOM 3387 C CA . TYR B 1 192 ? -10.961 7.641 4.32 1 98.88 192 TYR B CA 1
ATOM 3388 C C . TYR B 1 192 ? -9.594 8.219 4.684 1 98.88 192 TYR B C 1
ATOM 3390 O O . TYR B 1 192 ? -9.18 8.156 5.844 1 98.88 192 TYR B O 1
ATOM 3398 N N . VAL B 1 193 ? -8.922 8.758 3.758 1 98.94 193 VAL B N 1
ATOM 3399 C CA . VAL B 1 193 ? -7.664 9.461 3.994 1 98.94 193 VAL B CA 1
ATOM 3400 C C . VAL B 1 193 ? -7.75 10.875 3.43 1 98.94 193 VAL B C 1
ATOM 3402 O O . VAL B 1 193 ? -7.918 11.055 2.221 1 98.94 193 VAL B O 1
ATOM 3405 N N . ALA B 1 194 ? -7.727 11.859 4.273 1 98.94 194 ALA B N 1
ATOM 3406 C CA . ALA B 1 194 ? -7.707 13.273 3.904 1 98.94 194 ALA B CA 1
ATOM 3407 C C . ALA B 1 194 ? -6.281 13.812 3.889 1 98.94 194 ALA B C 1
ATOM 3409 O O . ALA B 1 194 ? -5.648 13.953 4.941 1 98.94 194 ALA B O 1
ATOM 3410 N N . TYR B 1 195 ? -5.816 14.086 2.773 1 98.94 195 TYR B N 1
ATOM 3411 C CA . TYR B 1 195 ? -4.438 14.477 2.51 1 98.94 195 TYR B CA 1
ATOM 3412 C C . TYR B 1 195 ? -4.363 15.938 2.088 1 98.94 195 TYR B C 1
ATOM 3414 O O . TYR B 1 195 ? -4.668 16.281 0.941 1 98.94 195 TYR B O 1
ATOM 3422 N N . ALA B 1 196 ? -3.979 16.875 2.994 1 98.94 196 ALA B N 1
ATOM 3423 C CA . ALA B 1 196 ? -3.896 18.312 2.725 1 98.94 196 ALA B CA 1
ATOM 3424 C C . ALA B 1 196 ? -2.453 18.734 2.49 1 98.94 196 ALA B C 1
ATOM 3426 O O . ALA B 1 196 ? -1.664 18.828 3.436 1 98.94 196 ALA B O 1
ATOM 3427 N N . ASN B 1 197 ? -2.135 19.062 1.248 1 98.88 197 ASN B N 1
ATOM 3428 C CA . ASN B 1 197 ? -0.749 19.312 0.868 1 98.88 197 ASN B CA 1
ATOM 3429 C C . ASN B 1 197 ? -0.505 20.797 0.596 1 98.88 197 ASN B C 1
ATOM 3431 O O . ASN B 1 197 ? -1.454 21.562 0.443 1 98.88 197 ASN B O 1
ATOM 3435 N N . ARG B 1 198 ? 0.781 21.141 0.621 1 98.5 198 ARG B N 1
ATOM 3436 C CA . ARG B 1 198 ? 1.224 22.484 0.258 1 98.5 198 ARG B CA 1
ATOM 3437 C C . ARG B 1 198 ? 1.374 22.625 -1.253 1 98.5 198 ARG B C 1
ATOM 3439 O O . ARG B 1 198 ? 1.317 21.625 -1.981 1 98.5 198 ARG B O 1
ATOM 3446 N N . VAL B 1 199 ? 1.497 23.859 -1.657 1 98.31 199 VAL B N 1
ATOM 3447 C CA . VAL B 1 199 ? 1.85 24.203 -3.029 1 98.31 199 VAL B CA 1
ATOM 3448 C C . VAL B 1 199 ? 2.93 25.281 -3.023 1 98.31 199 VAL B C 1
ATOM 3450 O O . VAL B 1 199 ? 3.246 25.859 -1.976 1 98.31 199 VAL B O 1
ATOM 3453 N N . GLY B 1 200 ? 3.459 25.484 -4.195 1 96.94 200 GLY B N 1
ATOM 3454 C CA . GLY B 1 200 ? 4.445 26.547 -4.332 1 96.94 200 GLY B CA 1
ATOM 3455 C C . GLY B 1 200 ? 5.828 26.141 -3.859 1 96.94 200 GLY B C 1
ATOM 3456 O O . GLY B 1 200 ? 6.121 24.953 -3.73 1 96.94 200 GLY B O 1
ATOM 3457 N N . SER B 1 201 ? 6.688 27.172 -3.656 1 96.44 201 SER B N 1
ATOM 3458 C CA . SER B 1 201 ? 8.086 26.938 -3.307 1 96.44 201 SER B CA 1
ATOM 3459 C C . SER B 1 201 ? 8.398 27.422 -1.898 1 96.44 201 SER B C 1
ATOM 3461 O O . SER B 1 201 ? 7.832 28.422 -1.445 1 96.44 201 SER B O 1
ATOM 3463 N N . GLU B 1 202 ? 9.172 26.75 -1.23 1 95 202 GLU B N 1
ATOM 3464 C CA . GLU B 1 202 ? 9.758 27.141 0.046 1 95 202 GLU B CA 1
ATOM 3465 C C . GLU B 1 202 ? 11.188 26.609 0.178 1 95 202 GLU B C 1
ATOM 3467 O O . GLU B 1 202 ? 11.398 25.406 0.193 1 95 202 GLU B O 1
ATOM 3472 N N . GLY B 1 203 ? 12.125 27.484 0.297 1 91.31 203 GLY B N 1
ATOM 3473 C CA . GLY B 1 203 ? 13.5 27.031 0.281 1 91.31 203 GLY B CA 1
ATOM 3474 C C . GLY B 1 203 ? 13.852 26.219 -0.957 1 91.31 203 GLY B C 1
ATOM 3475 O O . GLY B 1 203 ? 13.633 26.672 -2.082 1 91.31 203 GLY B O 1
ATOM 3476 N N . GLU B 1 204 ? 14.328 25.031 -0.71 1 91.69 204 GLU B N 1
ATOM 3477 C CA . GLU B 1 204 ? 14.758 24.203 -1.83 1 91.69 204 GLU B CA 1
ATOM 3478 C C . GLU B 1 204 ? 13.617 23.328 -2.336 1 91.69 204 GLU B C 1
ATOM 3480 O O . GLU B 1 204 ? 13.797 22.547 -3.277 1 91.69 204 GLU B O 1
ATOM 3485 N N . PHE B 1 205 ? 12.453 23.469 -1.69 1 96 205 PHE B N 1
ATOM 3486 C CA . PHE B 1 205 ? 11.359 22.562 -2.01 1 96 205 PHE B CA 1
ATOM 3487 C C . PHE B 1 205 ? 10.367 23.234 -2.953 1 96 205 PHE B C 1
ATOM 3489 O O . PHE B 1 205 ? 10.141 24.438 -2.879 1 96 205 PHE B O 1
ATOM 3496 N N . GLU B 1 206 ? 9.875 22.5 -3.863 1 97.81 206 GLU B N 1
ATOM 3497 C CA . GLU B 1 206 ? 8.695 22.812 -4.664 1 97.81 206 GLU B CA 1
ATOM 3498 C C . GLU B 1 206 ? 7.566 21.828 -4.398 1 97.81 206 GLU B C 1
ATOM 3500 O O . GLU B 1 206 ? 7.652 20.672 -4.789 1 97.81 206 GLU B O 1
ATOM 3505 N N . PHE B 1 207 ? 6.527 22.281 -3.754 1 98.44 207 PHE B N 1
ATOM 3506 C CA . PHE B 1 207 ? 5.445 21.406 -3.32 1 98.44 207 PHE B CA 1
ATOM 3507 C C . PHE B 1 207 ? 4.477 21.125 -4.465 1 98.44 207 PHE B C 1
ATOM 3509 O O . PHE B 1 207 ? 4.184 22.016 -5.258 1 98.44 207 PHE B O 1
ATOM 3516 N N . VAL B 1 208 ? 3.881 19.969 -4.508 1 98.19 208 VAL B N 1
ATOM 3517 C CA . VAL B 1 208 ? 3.287 19.5 -5.754 1 98.19 208 VAL B CA 1
ATOM 3518 C C . VAL B 1 208 ? 1.775 19.703 -5.723 1 98.19 208 VAL B C 1
ATOM 3520 O O . VAL B 1 208 ? 1.104 19.594 -6.75 1 98.19 208 VAL B O 1
ATOM 3523 N N . GLY B 1 209 ? 1.181 20.109 -4.559 1 98.62 209 GLY B N 1
ATOM 3524 C CA . GLY B 1 209 ? -0.269 20.109 -4.445 1 98.62 209 GLY B CA 1
ATOM 3525 C C . GLY B 1 209 ? -0.866 18.719 -4.461 1 98.62 209 GLY B C 1
ATOM 3526 O O . GLY B 1 209 ? -0.42 17.828 -3.725 1 98.62 209 GLY B O 1
ATOM 3527 N N . LEU B 1 210 ? -2 18.578 -5.199 1 98.75 210 LEU B N 1
ATOM 3528 C CA . LEU B 1 210 ? -2.66 17.297 -5.363 1 98.75 210 LEU B CA 1
ATOM 3529 C C . LEU B 1 210 ? -3.279 16.828 -4.051 1 98.75 210 LEU B C 1
ATOM 3531 O O . LEU B 1 210 ? -3.312 15.633 -3.762 1 98.75 210 LEU B O 1
ATOM 3535 N N . SER B 1 211 ? -3.73 17.797 -3.182 1 98.88 211 SER B N 1
ATOM 3536 C CA . SER B 1 211 ? -4.527 17.406 -2.02 1 98.88 211 SER B CA 1
ATOM 3537 C C . SER B 1 211 ? -5.695 16.516 -2.418 1 98.88 211 SER B C 1
ATOM 3539 O O . SER B 1 211 ? -6.27 16.672 -3.496 1 98.88 211 SER B O 1
ATOM 3541 N N . THR B 1 212 ? -5.996 15.531 -1.533 1 98.75 212 THR B N 1
ATOM 3542 C CA . THR B 1 212 ? -7 14.562 -1.95 1 98.75 212 THR B CA 1
ATOM 3543 C C . THR B 1 212 ? -7.719 13.969 -0.74 1 98.75 212 THR B C 1
ATOM 3545 O O . THR B 1 212 ? -7.152 13.906 0.353 1 98.75 212 THR B O 1
ATOM 3548 N N . LEU B 1 213 ? -9.023 13.734 -0.887 1 98.88 213 LEU B N 1
ATOM 3549 C CA . LEU B 1 213 ? -9.75 12.828 -0.005 1 98.88 213 LEU B CA 1
ATOM 3550 C C . LEU B 1 213 ? -9.992 11.484 -0.688 1 98.88 213 LEU B C 1
ATOM 3552 O O . LEU B 1 213 ? -10.852 11.375 -1.562 1 98.88 213 LEU B O 1
ATOM 3556 N N . ALA B 1 214 ? -9.203 10.5 -0.3 1 98.75 214 ALA B N 1
ATOM 3557 C CA . ALA B 1 214 ? -9.336 9.164 -0.871 1 98.75 214 ALA B CA 1
ATOM 3558 C C . ALA B 1 214 ? -10.367 8.336 -0.102 1 98.75 214 ALA B C 1
ATOM 3560 O O . ALA B 1 214 ? -10.391 8.352 1.131 1 98.75 214 ALA B O 1
ATOM 3561 N N . GLY B 1 215 ? -11.195 7.641 -0.811 1 98.56 215 GLY B N 1
ATOM 3562 C CA . GLY B 1 215 ? -12.203 6.801 -0.187 1 98.56 215 GLY B CA 1
ATOM 3563 C C . GLY B 1 215 ? -11.742 5.375 0.034 1 98.56 215 GLY B C 1
ATOM 3564 O O . GLY B 1 215 ? -10.734 4.945 -0.537 1 98.56 215 GLY B O 1
ATOM 3565 N N . PRO B 1 216 ? -12.531 4.656 0.925 1 98.06 216 PRO B N 1
ATOM 3566 C CA . PRO B 1 216 ? -12.148 3.287 1.276 1 98.06 216 PRO B CA 1
ATOM 3567 C C . PRO B 1 216 ? -12.211 2.33 0.088 1 98.06 216 PRO B C 1
ATOM 3569 O O . PRO B 1 216 ? -11.75 1.192 0.181 1 98.06 216 PRO B O 1
ATOM 3572 N N . ASP B 1 217 ? -12.742 2.781 -1.064 1 96.38 217 ASP B N 1
ATOM 3573 C CA . ASP B 1 217 ? -12.758 1.978 -2.283 1 96.38 217 ASP B CA 1
ATOM 3574 C C . ASP B 1 217 ? -11.57 2.312 -3.18 1 96.38 217 ASP B C 1
ATOM 3576 O O . ASP B 1 217 ? -11.461 1.803 -4.297 1 96.38 217 ASP B O 1
ATOM 3580 N N . GLY B 1 218 ? -10.734 3.227 -2.729 1 96.75 218 GLY B N 1
ATOM 3581 C CA . GLY B 1 218 ? -9.555 3.617 -3.488 1 96.75 218 GLY B CA 1
ATOM 3582 C C . GLY B 1 218 ? -9.828 4.746 -4.465 1 96.75 218 GLY B C 1
ATOM 3583 O O . GLY B 1 218 ? -8.914 5.191 -5.172 1 96.75 218 GLY B O 1
ATOM 3584 N N . ILE B 1 219 ? -11 5.223 -4.492 1 96.75 219 ILE B N 1
ATOM 3585 C CA . ILE B 1 219 ? -11.352 6.297 -5.41 1 96.75 219 ILE B CA 1
ATOM 3586 C C . ILE B 1 219 ? -11.227 7.645 -4.699 1 96.75 219 ILE B C 1
ATOM 3588 O O . ILE B 1 219 ? -11.742 7.816 -3.59 1 96.75 219 ILE B O 1
ATOM 3592 N N . ALA B 1 220 ? -10.531 8.586 -5.344 1 97.56 220 ALA B N 1
ATOM 3593 C CA . ALA B 1 220 ? -10.461 9.945 -4.816 1 97.56 220 ALA B CA 1
ATOM 3594 C C . ALA B 1 220 ? -11.812 10.648 -4.93 1 97.56 220 ALA B C 1
ATOM 3596 O O . ALA B 1 220 ? -12.328 10.836 -6.035 1 97.56 220 ALA B O 1
ATOM 3597 N N . ARG B 1 221 ? -12.328 11.031 -3.805 1 98.12 221 ARG B N 1
ATOM 3598 C CA . ARG B 1 221 ? -13.594 11.758 -3.811 1 98.12 221 ARG B CA 1
ATOM 3599 C C . ARG B 1 221 ? -13.398 13.18 -4.324 1 98.12 221 ARG B C 1
ATOM 3601 O O . ARG B 1 221 ? -14.352 13.805 -4.805 1 98.12 221 ARG B O 1
ATOM 3608 N N . THR B 1 222 ? -12.227 13.727 -4.102 1 98.06 222 THR B N 1
ATOM 3609 C CA . THR B 1 222 ? -11.758 14.984 -4.672 1 98.06 222 THR B CA 1
ATOM 3610 C C . THR B 1 222 ? -10.242 14.977 -4.836 1 98.06 222 THR B C 1
ATOM 3612 O O . THR B 1 222 ? -9.539 14.211 -4.168 1 98.06 222 THR B O 1
ATOM 3615 N N . ARG B 1 223 ? -9.719 15.758 -5.711 1 97.69 223 ARG B N 1
ATOM 3616 C CA . ARG B 1 223 ? -8.289 15.992 -5.906 1 97.69 223 ARG B CA 1
ATOM 3617 C C . ARG B 1 223 ? -8.031 17.406 -6.402 1 97.69 223 ARG B C 1
ATOM 3619 O O . ARG B 1 223 ? -8.594 17.828 -7.41 1 97.69 223 ARG B O 1
ATOM 3626 N N . ALA B 1 224 ? -7.188 18.078 -5.684 1 98.62 224 ALA B N 1
ATOM 3627 C CA . ALA B 1 224 ? -6.82 19.438 -6.078 1 98.62 224 ALA B CA 1
ATOM 3628 C C . ALA B 1 224 ? -5.793 19.406 -7.207 1 98.62 224 ALA B C 1
ATOM 3630 O O . ALA B 1 224 ? -5.148 18.391 -7.453 1 98.62 224 ALA B O 1
ATOM 3631 N N . GLY B 1 225 ? -5.691 20.531 -7.988 1 97.88 225 GLY B N 1
ATOM 3632 C CA . GLY B 1 225 ? -4.648 20.719 -8.984 1 97.88 225 GLY B CA 1
ATOM 3633 C C . GLY B 1 225 ? -3.309 21.094 -8.391 1 97.88 225 GLY B C 1
ATOM 3634 O O . GLY B 1 225 ? -2.902 20.547 -7.363 1 97.88 225 GLY B O 1
ATOM 3635 N N . ARG B 1 226 ? -2.59 22.016 -8.945 1 96.88 226 ARG B N 1
ATOM 3636 C CA . ARG B 1 226 ? -1.221 22.328 -8.547 1 96.88 226 ARG B CA 1
ATOM 3637 C C . ARG B 1 226 ? -1.127 23.734 -7.969 1 96.88 226 ARG B C 1
ATOM 3639 O O . ARG B 1 226 ? -0.033 24.203 -7.656 1 96.88 226 ARG B O 1
ATOM 3646 N N . GLY B 1 227 ? -2.236 24.438 -7.855 1 97.62 227 GLY B N 1
ATOM 3647 C CA . GLY B 1 227 ? -2.262 25.75 -7.254 1 97.62 227 GLY B CA 1
ATOM 3648 C C . GLY B 1 227 ? -3.043 25.812 -5.953 1 97.62 227 GLY B C 1
ATOM 3649 O O . GLY B 1 227 ? -3.533 24.781 -5.477 1 97.62 227 GLY B O 1
ATOM 3650 N N . GLU B 1 228 ? -3.107 27 -5.375 1 98.38 228 GLU B N 1
ATOM 3651 C CA . GLU B 1 228 ? -3.889 27.172 -4.152 1 98.38 228 GLU B CA 1
ATOM 3652 C C . GLU B 1 228 ? -5.359 26.844 -4.387 1 98.38 228 GLU B C 1
ATOM 3654 O O . GLU B 1 228 ? -5.938 27.234 -5.402 1 98.38 228 GLU B O 1
ATOM 3659 N N . GLN B 1 229 ? -5.891 26.078 -3.518 1 98.62 229 GLN B N 1
ATOM 3660 C CA . GLN B 1 229 ? -7.281 25.641 -3.656 1 98.62 229 GLN B CA 1
ATOM 3661 C C . GLN B 1 229 ? -7.848 25.188 -2.316 1 98.62 229 GLN B C 1
ATOM 3663 O O . GLN B 1 229 ? -7.098 24.797 -1.418 1 98.62 229 GLN B O 1
ATOM 3668 N N . LEU B 1 230 ? -9.094 25.422 -2.107 1 98.88 230 LEU B N 1
ATOM 3669 C CA . LEU B 1 230 ? -9.875 24.75 -1.079 1 98.88 230 LEU B CA 1
ATOM 3670 C C . LEU B 1 230 ? -10.797 23.703 -1.7 1 98.88 230 LEU B C 1
ATOM 3672 O O . LEU B 1 230 ? -11.727 24.047 -2.428 1 98.88 230 LEU B O 1
ATOM 3676 N N . VAL B 1 231 ? -10.539 22.422 -1.459 1 98.81 231 VAL B N 1
ATOM 3677 C CA . VAL B 1 231 ? -11.383 21.375 -2.031 1 98.81 231 VAL B CA 1
ATOM 3678 C C . VAL B 1 231 ? -12.195 20.703 -0.928 1 98.81 231 VAL B C 1
ATOM 3680 O O . VAL B 1 231 ? -11.781 20.672 0.231 1 98.81 231 VAL B O 1
ATOM 3683 N N . VAL B 1 232 ? -13.352 20.219 -1.292 1 98.75 232 VAL B N 1
ATOM 3684 C CA . VAL B 1 232 ? -14.281 19.672 -0.308 1 98.75 232 VAL B CA 1
ATOM 3685 C C . VAL B 1 232 ? -14.836 18.344 -0.805 1 98.75 232 VAL B C 1
ATOM 3687 O O . VAL B 1 232 ? -15.078 18.172 -2.002 1 98.75 232 VAL B O 1
ATOM 3690 N N . ALA B 1 233 ? -15.008 17.375 0.074 1 98.69 233 ALA B N 1
ATOM 3691 C CA . ALA B 1 233 ? -15.68 16.109 -0.214 1 98.69 233 ALA B CA 1
ATOM 3692 C C . ALA B 1 233 ? -16.203 15.453 1.065 1 98.69 233 ALA B C 1
ATOM 3694 O O . ALA B 1 233 ? -15.836 15.867 2.17 1 98.69 233 ALA B O 1
ATOM 3695 N N . ASP B 1 234 ? -16.969 14.445 0.922 1 98.5 234 ASP B N 1
ATOM 3696 C CA . ASP B 1 234 ? -17.625 13.844 2.072 1 98.5 234 ASP B CA 1
ATOM 3697 C C . ASP B 1 234 ? -16.938 12.547 2.49 1 98.5 234 ASP B C 1
ATOM 3699 O O . ASP B 1 234 ? -16.562 11.734 1.642 1 98.5 234 ASP B O 1
ATOM 3703 N N . ALA B 1 235 ? -16.719 12.438 3.787 1 98.19 235 ALA B N 1
ATOM 3704 C CA . ALA B 1 235 ? -16.484 11.133 4.402 1 98.19 235 ALA B CA 1
ATOM 3705 C C . ALA B 1 235 ? -17.781 10.539 4.934 1 98.19 235 ALA B C 1
ATOM 3707 O O . ALA B 1 235 ? -18.281 10.961 5.977 1 98.19 235 ALA B O 1
ATOM 3708 N N . ASP B 1 236 ? -18.281 9.562 4.25 1 97.62 236 ASP B N 1
ATOM 3709 C CA . ASP B 1 236 ? -19.594 8.984 4.523 1 97.62 236 ASP B CA 1
ATOM 3710 C C . ASP B 1 236 ? -19.453 7.691 5.328 1 97.62 236 ASP B C 1
ATOM 3712 O O . ASP B 1 236 ? -19.016 6.668 4.805 1 97.62 236 ASP B O 1
ATOM 3716 N N . PRO B 1 237 ? -19.922 7.738 6.574 1 96.88 237 PRO B N 1
ATOM 3717 C CA . PRO B 1 237 ? -19.766 6.551 7.418 1 96.88 237 PRO B CA 1
ATOM 3718 C C . PRO B 1 237 ? -20.547 5.348 6.887 1 96.88 237 PRO B C 1
ATOM 3720 O O . PRO B 1 237 ? -20.141 4.203 7.102 1 96.88 237 PRO B O 1
ATOM 3723 N N . ASP B 1 238 ? -21.656 5.594 6.199 1 97.12 238 ASP B N 1
ATOM 3724 C CA . ASP B 1 238 ? -22.422 4.484 5.641 1 97.12 238 ASP B CA 1
ATOM 3725 C C . ASP B 1 238 ? -21.672 3.805 4.508 1 97.12 238 ASP B C 1
ATOM 3727 O O . ASP B 1 238 ? -21.641 2.576 4.418 1 97.12 238 ASP B O 1
ATOM 3731 N N . PHE B 1 239 ? -21.125 4.641 3.705 1 97 239 PHE B N 1
ATOM 3732 C CA . PHE B 1 239 ? -20.328 4.09 2.623 1 97 239 PHE B CA 1
ATOM 3733 C C . PHE B 1 239 ? -19.109 3.344 3.176 1 97 239 PHE B C 1
ATOM 3735 O O . PHE B 1 239 ? -18.734 2.291 2.656 1 97 239 PHE B O 1
ATOM 3742 N N . LEU B 1 240 ? -18.531 3.875 4.191 1 97.31 240 LEU B N 1
ATOM 3743 C CA . LEU B 1 240 ? -17.391 3.229 4.84 1 97.31 240 LEU B CA 1
ATOM 3744 C C . LEU B 1 240 ? -17.781 1.85 5.367 1 97.31 240 LEU B C 1
ATOM 3746 O O . LEU B 1 240 ? -17.078 0.87 5.133 1 97.31 240 LEU B O 1
ATOM 3750 N N . ALA B 1 241 ? -18.875 1.774 6.094 1 96.12 241 ALA B N 1
ATOM 3751 C CA . ALA B 1 241 ? -19.344 0.509 6.652 1 96.12 241 ALA B CA 1
ATOM 3752 C C . ALA B 1 241 ? -19.578 -0.518 5.551 1 96.12 241 ALA B C 1
ATOM 3754 O O . ALA B 1 241 ? -19.234 -1.69 5.695 1 96.12 241 ALA B O 1
ATOM 3755 N N . ALA B 1 242 ? -20.172 -0.078 4.48 1 96.31 242 ALA B N 1
ATOM 3756 C CA . ALA B 1 242 ? -20.438 -0.959 3.348 1 96.31 242 ALA B CA 1
ATOM 3757 C C . ALA B 1 242 ? -19.141 -1.456 2.719 1 96.31 242 ALA B C 1
ATOM 3759 O O . ALA B 1 242 ? -19.031 -2.627 2.344 1 96.31 242 ALA B O 1
ATOM 3760 N N . SER B 1 243 ? -18.234 -0.562 2.594 1 95 243 SER B N 1
ATOM 3761 C CA . SER B 1 243 ? -16.938 -0.92 2.021 1 95 243 SER B CA 1
ATOM 3762 C C . SER B 1 243 ? -16.219 -1.952 2.883 1 95 243 SER B C 1
ATOM 3764 O O . SER B 1 243 ? -15.656 -2.916 2.363 1 95 243 SER B O 1
ATOM 3766 N N . ARG B 1 244 ? -16.219 -1.767 4.184 1 94.69 244 ARG B N 1
ATOM 3767 C CA . ARG B 1 244 ? -15.578 -2.691 5.121 1 94.69 244 ARG B CA 1
ATOM 3768 C C . ARG B 1 244 ? -16.219 -4.07 5.043 1 94.69 244 ARG B C 1
ATOM 3770 O O . ARG B 1 244 ? -15.539 -5.09 5.148 1 94.69 244 ARG B O 1
ATOM 3777 N N . ALA B 1 245 ? -17.484 -4.066 4.875 1 92.56 245 ALA B N 1
ATOM 3778 C CA . ALA B 1 245 ? -18.203 -5.34 4.781 1 92.56 245 ALA B CA 1
ATOM 3779 C C . ALA B 1 245 ? -17.859 -6.07 3.49 1 92.56 245 ALA B C 1
ATOM 3781 O O . ALA B 1 245 ? -17.766 -7.301 3.471 1 92.56 245 ALA B O 1
ATOM 3782 N N . ALA B 1 246 ? -17.641 -5.328 2.486 1 90.69 246 ALA B N 1
ATOM 3783 C CA . ALA B 1 246 ? -17.391 -5.914 1.171 1 90.69 246 ALA B CA 1
ATOM 3784 C C . ALA B 1 246 ? -15.953 -6.402 1.045 1 90.69 246 ALA B C 1
ATOM 3786 O O . ALA B 1 246 ? -15.672 -7.367 0.327 1 90.69 246 ALA B O 1
ATOM 3787 N N . ASN B 1 247 ? -15.055 -5.766 1.638 1 90.44 247 ASN B N 1
ATOM 3788 C CA . ASN B 1 247 ? -13.641 -6.105 1.563 1 90.44 247 ASN B CA 1
ATOM 3789 C C . ASN B 1 247 ? -13.047 -6.363 2.947 1 90.44 247 ASN B C 1
ATOM 3791 O O . ASN B 1 247 ? -12.57 -5.438 3.605 1 90.44 247 ASN B O 1
ATOM 3795 N N . PRO B 1 248 ? -12.906 -7.609 3.234 1 92.06 248 PRO B N 1
ATOM 3796 C CA . PRO B 1 248 ? -12.586 -7.91 4.633 1 92.06 248 PRO B CA 1
ATOM 3797 C C . PRO B 1 248 ? -11.086 -8.031 4.879 1 92.06 248 PRO B C 1
ATOM 3799 O O . PRO B 1 248 ? -10.641 -8.938 5.586 1 92.06 248 PRO B O 1
ATOM 3802 N N . TYR B 1 249 ? -10.289 -7.117 4.367 1 95.56 249 TYR B N 1
ATOM 3803 C CA . TYR B 1 249 ? -8.844 -7.145 4.531 1 95.56 249 TYR B CA 1
ATOM 3804 C C . TYR B 1 249 ? -8.461 -7.211 6.008 1 95.56 249 TYR B C 1
ATOM 3806 O O . TYR B 1 249 ? -7.598 -8 6.398 1 95.56 249 TYR B O 1
ATOM 3814 N N . LEU B 1 250 ? -9.102 -6.418 6.84 1 95.69 250 LEU B N 1
ATOM 3815 C CA . LEU B 1 250 ? -8.719 -6.352 8.242 1 95.69 250 LEU B CA 1
ATOM 3816 C C . LEU B 1 250 ? -9 -7.672 8.945 1 95.69 250 LEU B C 1
ATOM 3818 O O . LEU B 1 250 ? -8.18 -8.148 9.734 1 95.69 250 LEU B O 1
ATOM 3822 N N . ALA B 1 251 ? -10.102 -8.281 8.617 1 95.06 251 ALA B N 1
ATOM 3823 C CA . ALA B 1 251 ? -10.484 -9.547 9.242 1 95.06 251 ALA B CA 1
ATOM 3824 C C . ALA B 1 251 ? -9.625 -10.695 8.734 1 95.06 251 ALA B C 1
ATOM 3826 O O . ALA B 1 251 ? -9.383 -11.664 9.461 1 95.06 251 ALA B O 1
ATOM 3827 N N . ASP B 1 252 ? -9.094 -10.617 7.516 1 96.88 252 ASP B N 1
ATOM 3828 C CA . ASP B 1 252 ? -8.383 -11.719 6.879 1 96.88 252 ASP B CA 1
ATOM 3829 C C . ASP B 1 252 ? -6.891 -11.68 7.203 1 96.88 252 ASP B C 1
ATOM 3831 O O . ASP B 1 252 ? -6.129 -12.531 6.754 1 96.88 252 ASP B O 1
ATOM 3835 N N . ARG B 1 253 ? -6.48 -10.672 7.973 1 97.94 253 ARG B N 1
ATOM 3836 C CA . ARG B 1 253 ? -5.09 -10.641 8.414 1 97.94 253 ARG B CA 1
ATOM 3837 C C . ARG B 1 253 ? -4.73 -11.906 9.195 1 97.94 253 ARG B C 1
ATOM 3839 O O . ARG B 1 253 ? -5.598 -12.531 9.805 1 97.94 253 ARG B O 1
ATOM 3846 N N . ARG B 1 254 ? -3.479 -12.25 9.086 1 98.25 254 ARG B N 1
ATOM 3847 C CA . ARG B 1 254 ? -2.916 -13.336 9.883 1 98.25 254 ARG B CA 1
ATOM 3848 C C . ARG B 1 254 ? -1.725 -12.859 10.703 1 98.25 254 ARG B C 1
ATOM 3850 O O . ARG B 1 254 ? -0.579 -13.203 10.406 1 98.25 254 ARG B O 1
ATOM 3857 N N . PRO B 1 255 ? -2.014 -12.086 11.766 1 97.88 255 PRO B N 1
ATOM 3858 C CA . PRO B 1 255 ? -0.975 -11.398 12.539 1 97.88 255 PRO B CA 1
ATOM 3859 C C . PRO B 1 255 ? 0.135 -12.336 13 1 97.88 255 PRO B C 1
ATOM 3861 O O . PRO B 1 255 ? 1.291 -11.922 13.117 1 97.88 255 PRO B O 1
ATOM 3864 N N . GLY B 1 256 ? -0.188 -13.555 13.219 1 97.75 256 GLY B N 1
ATOM 3865 C CA . GLY B 1 256 ? 0.816 -14.523 13.633 1 97.75 256 GLY B CA 1
ATOM 3866 C C . GLY B 1 256 ? 1.936 -14.688 12.617 1 97.75 256 GLY B C 1
ATOM 3867 O O . GLY B 1 256 ? 3.018 -15.164 12.953 1 97.75 256 GLY B O 1
ATOM 3868 N N . LEU B 1 257 ? 1.729 -14.266 11.367 1 98.38 257 LEU B N 1
ATOM 3869 C CA . LEU B 1 257 ? 2.713 -14.422 10.297 1 98.38 257 LEU B CA 1
ATOM 3870 C C . LEU B 1 257 ? 3.537 -13.148 10.133 1 98.38 257 LEU B C 1
ATOM 3872 O O . LEU B 1 257 ? 4.469 -13.109 9.328 1 98.38 257 LEU B O 1
ATOM 3876 N N . TYR B 1 258 ? 3.246 -12.078 10.945 1 98.12 258 TYR B N 1
ATOM 3877 C CA . TYR B 1 258 ? 3.809 -10.766 10.656 1 98.12 258 TYR B CA 1
ATOM 3878 C C . TYR B 1 258 ? 4.902 -10.414 11.656 1 98.12 258 TYR B C 1
ATOM 3880 O O . TYR B 1 258 ? 5.258 -9.242 11.812 1 98.12 258 TYR B O 1
ATOM 3888 N N . GLY B 1 259 ? 5.488 -11.312 12.328 1 97.62 259 GLY B N 1
ATOM 3889 C CA . GLY B 1 259 ? 6.457 -11.062 13.383 1 97.62 259 GLY B CA 1
ATOM 3890 C C . GLY B 1 259 ? 7.668 -10.281 12.906 1 97.62 259 GLY B C 1
ATOM 3891 O O . GLY B 1 259 ? 8.258 -9.508 13.664 1 97.62 259 GLY B O 1
ATOM 3892 N N . SER B 1 260 ? 8.008 -10.453 11.68 1 97.19 260 SER B N 1
ATOM 3893 C CA . SER B 1 260 ? 9.219 -9.836 11.148 1 97.19 260 SER B CA 1
ATOM 3894 C C . SER B 1 260 ? 9.055 -8.328 11.008 1 97.19 260 SER B C 1
ATOM 3896 O O . SER B 1 260 ? 10.031 -7.605 10.812 1 97.19 260 SER B O 1
ATOM 3898 N N . LEU B 1 261 ? 7.891 -7.809 11.078 1 97.44 261 LEU B N 1
ATOM 3899 C CA . LEU B 1 261 ? 7.629 -6.391 10.883 1 97.44 261 LEU B CA 1
ATOM 3900 C C . LEU B 1 261 ? 8 -5.594 12.125 1 97.44 261 LEU B C 1
ATOM 3902 O O . LEU B 1 261 ? 8.133 -4.367 12.07 1 97.44 261 LEU B O 1
ATOM 3906 N N . VAL B 1 262 ? 8.047 -6.211 13.281 1 96.69 262 VAL B N 1
ATOM 3907 C CA . VAL B 1 262 ? 8.25 -5.504 14.539 1 96.69 262 VAL B CA 1
ATOM 3908 C C . VAL B 1 262 ? 9.641 -5.812 15.086 1 96.69 262 VAL B C 1
ATOM 3910 O O . VAL B 1 262 ? 10.203 -6.875 14.805 1 96.69 262 VAL B O 1
#

Foldseek 3Di:
DKEKFWAAQFDAQALPRLLVVVLVLLQVCLVVVHQEYEAAFQSNHGDFPPPVQQVVAEAPCDPSLQSVLVSLQVSQHKYKYWHWHDDPNFTFTKIWIAGSNSDTFKMDTAADAPPPRRVVHHDHDDDLWIWGDGPNFIETEYEAVQLLDLVSLLVHLLVPGAEYEYRYAAFPPVVCCLPPVQLVSLQLSLHWYFYHYYAQDDVPTGGAAFTFTHGNNSDTQDTDHRDTDMDMGDRDVVVSVVSCVVDVNVVPDDVVVVVVVD/DKEKFWAAQFDAQALPRLLVVVLVLLQVCLVVVHQEYEAAFQSNHGDFPPPVQQVVAEAPCDPSLQSVLVSLQVSQHKYKYWHWHDDPNFTFTKIWIAGSNSDTFKMDTAADAPPPRRVVHHDHDDDLWIWGDGPNFIETEYEAVQLLDLVSLLVHLLVPGAEYEYRYAAFPPVVCCLPPVQLVSLQLSLHWYFYHYYAQDDVPTGGAAFTFTHGNNSDTQDTDHRDTDMDMGDRDVVVSVVSCVVDVNVVPDDVVVVVVVD

Radius of gyration: 24.72 Å; Cα contacts (8 Å, |Δi|>4): 1397; chains: 2; bounding box: 44×72×55 Å

Solvent-accessible surface area (backbone atoms only — not comparable to full-atom values): 25536 Å² total; per-residue (Å²): 78,35,35,23,31,36,23,41,47,70,40,67,73,30,46,70,57,18,50,49,52,50,43,53,48,42,44,54,32,35,74,72,58,22,48,31,37,30,31,11,36,24,36,41,38,27,74,64,54,67,71,48,47,71,72,68,33,35,43,85,82,27,70,66,47,53,52,50,17,50,45,16,39,73,46,56,20,21,35,34,42,13,31,46,28,31,57,87,94,42,34,25,52,27,37,36,35,25,34,30,83,30,50,78,59,40,71,35,42,35,53,49,68,61,63,69,69,37,56,72,66,32,48,64,32,84,67,65,72,43,58,34,81,52,94,91,32,36,36,26,52,51,44,41,66,33,67,67,36,64,63,48,49,42,44,34,32,76,72,56,34,44,34,36,38,24,26,11,67,50,31,71,91,50,59,59,47,60,73,34,37,44,18,35,51,10,32,61,39,47,18,32,33,37,36,10,12,15,23,51,73,46,78,94,42,44,28,52,27,38,22,30,37,16,27,34,83,34,48,63,69,34,68,46,59,58,57,76,45,78,47,66,38,72,51,50,67,67,61,46,53,52,44,41,68,72,51,52,52,79,77,60,57,61,36,90,58,37,59,80,62,75,79,35,36,23,32,34,24,40,46,70,42,66,73,29,45,71,58,18,49,50,51,48,43,54,48,42,46,56,31,35,76,71,58,20,49,33,38,32,32,10,36,22,36,40,39,30,74,65,55,66,73,49,49,72,72,67,32,36,42,84,81,28,71,67,49,52,52,50,17,50,45,16,39,74,46,57,18,20,37,33,42,13,32,46,27,32,58,88,94,43,34,25,51,26,38,37,35,24,34,30,82,30,51,77,60,38,70,37,41,35,53,49,66,61,61,69,69,38,56,72,64,32,48,65,32,85,65,66,71,44,58,34,82,53,93,90,32,35,35,26,53,50,44,40,63,34,65,68,37,61,64,49,48,42,44,32,31,75,71,57,35,43,35,36,38,23,27,11,69,50,32,69,91,50,61,58,46,61,73,33,38,44,18,35,51,10,31,62,39,48,18,32,33,38,35,10,12,15,23,52,73,46,78,96,42,44,27,52,28,40,22,29,38,17,28,34,85,34,48,63,67,35,69,46,60,60,56,76,44,78,45,67,39,72,52,50,68,68,59,45,54,52,45,40,70,72,50,50,53,78,77,60,56,61,37,89,57,35,60,79,61,73

Sequence (524 aa):
MRTALLQSSGHPGSVVENLKVLDEAAGRAAAAGAGLLAAPEMFLTGYAIGADIGRLAQPVDGGWADEVAAISSRHGLAIVYGYPERAGERVFNSAQLVAADGARLANHRKTHLFGGFEREHFTPGDQPVVQAELNGLRVGLLICYEVEFPENVRAHALAGTDLLVVPTALMHPFQFVAESLLPTRAFESQMYVAYANRVGSEGEFEFVGLSTLAGPDGIARTRAGRGEQLVVADADPDFLAASRAANPYLADRRPGLYGSLVMRTALLQSSGHPGSVVENLKVLDEAAGRAAAAGAGLLAAPEMFLTGYAIGADIGRLAQPVDGGWADEVAAISSRHGLAIVYGYPERAGERVFNSAQLVAADGARLANHRKTHLFGGFEREHFTPGDQPVVQAELNGLRVGLLICYEVEFPENVRAHALAGTDLLVVPTALMHPFQFVAESLLPTRAFESQMYVAYANRVGSEGEFEFVGLSTLAGPDGIARTRAGRGEQLVVADADPDFLAASRAANPYLADRRPGLYGSLV

InterPro domains:
  IPR003010 Carbon-nitrogen hydrolase [PF00795] (3-242)
  IPR003010 Carbon-nitrogen hydrolase [PS50263] (1-237)
  IPR036526 Carbon-nitrogen hydrolase superfamily [G3DSA:3.60.110.10] (1-261)
  IPR036526 Carbon-nitrogen hydrolase superfamily [SSF56317] (1-261)
  IPR044083 (R)-stereoselective amidase RamA-like [cd07576] (2-255)

Nearest PDB structures (foldseek):
  4izu-assembly1_A-2  TM=9.341E-01  e=2.282E-29  Nesterenkonia sp. 10004
  5jqn-assembly1_A-2  TM=9.343E-01  e=4.196E-29  Nesterenkonia sp. AN1
  3hkx-assembly1_A-2  TM=9.372E-01  e=6.829E-29  Nesterenkonia sp. 10004
  5nz5-assembly1_A-2  TM=9.057E-01  e=9.259E-29  Nesterenkonia sp. 10004
  4izs-assembly1_A  TM=9.046E-01  e=1.809E-28  Nesterenkonia sp. 10004